Protein AF-A0A0D6LSB5-F1 (afdb_monomer_lite)

Sequence (436 aa):
MTFASVLVVLACLLCDAAAKIDHTHDRHVDKSEKHKVVTPKSHEHVDHRKLYTELFKEKRRDQIGAIESIVNIEESKRRRYVEEVVKNVKEILEENRETLERIGHRATDSFPHNSETLTNALSKVLENIAFFADLSVRLPFLENVMHRNRKLRTVVVWAYDYAKKTGLCDRATYKVLDLMAQQHEIIPRPENFVNPYDKERTKKHLEEQERKEQQKRAEEKEKKIYKRKRRLPLKMSEISLKELKDLADDNEIDLSARGLTLVPKALPQVPRLTHIDLGSNKITVLPPSLCSMTRLVSPLAIIISKERLQIYQSRELPLSFSNLGALKWLDLKKNPLVPDLLKATGNCGSEKECRQAAVNVVAYMKEMSRAHNNQMLKQQKINEKIQEVKGESKEPTHKNKKKHHNKKEEHPAAVKHNDPISTALQMLGVQALQVC

Foldseek 3Di:
DDLVVLLVLLVVLLFFLLVVVVVVVCVVDDDDDDDDDDDDDPPPPDPVLVVSLVSLVVSLVSLLVSVVVLLPDDPVSSVVSVLVSLVVLLVLLVVLVCQCVVVPPALQDDQPVVDPSVNRSLRSLLSSLLSVLSCCLQPVCVLVVCVVDVSSVVSSLVSLVSNVSNPRHDPVSVVSSVLSCLSNVSDPNDPLDDRPNPPVVVVVSVVVVVVVVVVVVVVVVVVVVVVVVVLDLDDADADDLVNQQVQADPLEHEPELNQYQDDHPCNLVRPNRQYYHHYNHCHDADDLSVLVPLNHQEYDPDDNDPDDDDDDDDLDHPLSVLSNPNYQFYHPPPRPHDPVLCVQQPDPPDSVSRRSSRVSNSVVSPVVNVVVVVVVVVVVVVVVVVVVVVVVPDDDDDDDDDDDDDDDDDDDDDDDDDDDDDDDDDDDDDDDDDDD

Radius of gyration: 48.93 Å; chains: 1; bounding box: 144×70×116 Å

InterPro domains:
  IPR026321 Coiled-coil domain-containing protein 134 [PF15002] (41-232)
  IPR026321 Coiled-coil domain-containing protein 134 [PTHR14735] (3-230)
  IPR032675 Leucine-rich repeat domain superfamily [G3DSA:3.80.10.10] (181-352)

Secondary structure (DSSP, 8-state):
--HHHHHHHHHHHHS-SGGGTHHHHGGGS------------------HHHHHHHHHHHHHHHHHHHHHHHHTS-HHHHHHHHHHHHHHHHHHHHHHHHHHHHHT--TTSPP-TT-HHHHHHHHHHHHHHHHHHHHHHH-TTHHHHHHH-HHHHHHHHHHHHHHHHHT-S-HHHHHHHHHHHHHTTSSPPPTT---TT-HHHHHHHHHHHHHHHHHHHHHHHHHHHHHHHTS--PPSS---HHHHHHT-BTTEEE-TTS--SS--TTGGGSTT--EEE-TTS------GGGGG-TT-SEE-B----SS---S-S--S--GGGGG-TT----B-TT----HHHHHHH----SHHHHHHHHHHHHHHHHHHHHHHHHHHHHHHHHHHHHHHHHHTT-------------------------------------------

Organism: NCBI:txid53326

pLDDT: mean 73.49, std 21.25, range [25.39, 98.44]

Structure (mmCIF, N/CA/C/O backbone):
data_AF-A0A0D6LSB5-F1
#
_entry.id   AF-A0A0D6LSB5-F1
#
loop_
_atom_site.group_PDB
_atom_site.id
_atom_site.type_symbol
_atom_site.label_atom_id
_atom_site.label_alt_id
_atom_site.label_comp_id
_atom_site.label_asym_id
_atom_site.label_entity_id
_atom_site.label_seq_id
_atom_site.pdbx_PDB_ins_code
_atom_site.Cartn_x
_atom_site.Cartn_y
_atom_site.Cartn_z
_atom_site.occupancy
_atom_site.B_iso_or_equiv
_atom_site.auth_seq_id
_atom_site.auth_comp_id
_atom_site.auth_asym_id
_atom_site.auth_atom_id
_atom_site.pdbx_PDB_model_num
ATOM 1 N N . MET A 1 1 ? 26.762 20.250 -9.022 1.00 51.97 1 MET A N 1
ATOM 2 C CA . MET A 1 1 ? 26.828 19.676 -10.386 1.00 51.97 1 MET A CA 1
ATOM 3 C C . MET A 1 1 ? 26.206 20.667 -11.358 1.00 51.97 1 MET A C 1
ATOM 5 O O . MET A 1 1 ? 25.223 21.298 -10.988 1.00 51.97 1 MET A O 1
ATOM 9 N N . THR A 1 2 ? 26.773 20.846 -12.551 1.00 63.12 2 THR A N 1
ATOM 10 C CA . THR A 1 2 ? 26.191 21.699 -13.604 1.00 63.12 2 THR A CA 1
ATOM 11 C C . THR A 1 2 ? 25.144 20.914 -14.401 1.00 63.12 2 THR A C 1
ATOM 13 O O . THR A 1 2 ? 25.143 19.685 -14.379 1.00 63.12 2 THR A O 1
ATOM 16 N N . PHE A 1 3 ? 24.251 21.602 -15.120 1.00 59.81 3 PHE A N 1
ATOM 17 C CA . PHE A 1 3 ? 23.186 20.964 -15.915 1.00 59.81 3 PHE A CA 1
ATOM 18 C C . PHE A 1 3 ? 23.728 19.880 -16.869 1.00 59.81 3 PHE A C 1
ATOM 20 O O . PHE A 1 3 ? 23.196 18.773 -16.916 1.00 59.81 3 PHE A O 1
ATOM 27 N N . ALA A 1 4 ? 24.850 20.165 -17.541 1.00 61.00 4 ALA A N 1
ATOM 28 C CA . ALA A 1 4 ? 25.529 19.214 -18.417 1.00 61.00 4 ALA A CA 1
ATOM 29 C C . ALA A 1 4 ? 26.068 17.982 -17.668 1.00 61.00 4 ALA A C 1
ATOM 31 O O . ALA A 1 4 ? 25.885 16.865 -18.142 1.00 61.00 4 ALA A O 1
ATOM 32 N N . SER A 1 5 ? 26.683 18.143 -16.486 1.00 63.38 5 SER A N 1
ATOM 33 C CA . SER A 1 5 ? 27.281 17.002 -15.778 1.00 63.38 5 SER A CA 1
ATOM 34 C C . SER A 1 5 ? 26.239 15.988 -15.298 1.00 63.38 5 SER A C 1
ATOM 36 O O . SER A 1 5 ? 26.509 14.793 -15.336 1.00 63.38 5 SER A O 1
ATOM 38 N N . VAL A 1 6 ? 25.043 16.431 -14.880 1.00 64.56 6 VAL A N 1
ATOM 39 C CA . VAL A 1 6 ? 23.982 15.484 -14.477 1.00 64.56 6 VAL A CA 1
ATOM 40 C C . VAL A 1 6 ? 23.392 14.776 -15.706 1.00 64.56 6 VAL A C 1
ATOM 42 O O . VAL A 1 6 ? 23.210 13.562 -15.667 1.00 64.56 6 VAL A O 1
ATOM 45 N N . LEU A 1 7 ? 23.189 15.496 -16.824 1.00 64.25 7 LEU A N 1
ATOM 46 C CA . LEU A 1 7 ? 22.712 14.896 -18.079 1.00 64.25 7 LEU A CA 1
ATOM 47 C C . LEU A 1 7 ? 23.671 13.826 -18.615 1.00 64.25 7 LEU A C 1
ATOM 49 O O . LEU A 1 7 ? 23.208 12.773 -19.040 1.00 64.25 7 LEU A O 1
ATOM 53 N N . VAL A 1 8 ? 24.987 14.060 -18.559 1.00 66.69 8 VAL A N 1
ATOM 54 C CA . VAL A 1 8 ? 25.998 13.063 -18.959 1.00 66.69 8 VAL A CA 1
ATOM 55 C C . VAL A 1 8 ? 25.926 11.822 -18.067 1.00 66.69 8 VAL A C 1
ATOM 57 O O . VAL A 1 8 ? 25.865 10.710 -18.587 1.00 66.69 8 VAL A O 1
ATOM 60 N N . VAL A 1 9 ? 25.854 11.992 -16.740 1.00 66.75 9 VAL A N 1
ATOM 61 C CA . VAL A 1 9 ? 25.725 10.862 -15.800 1.00 66.75 9 VAL A CA 1
ATOM 62 C C . VAL A 1 9 ? 24.467 10.041 -16.084 1.00 66.75 9 VAL A C 1
ATOM 64 O O . VAL A 1 9 ? 24.545 8.815 -16.125 1.00 66.75 9 VAL A O 1
ATOM 67 N N . LEU A 1 10 ? 23.320 10.684 -16.334 1.00 67.12 10 LEU A N 1
ATOM 68 C CA . LEU A 1 10 ? 22.118 9.940 -16.705 1.00 67.12 10 LEU A CA 1
ATOM 69 C C . LEU A 1 10 ? 22.205 9.298 -18.087 1.00 67.12 10 LEU A C 1
ATOM 71 O O . LEU A 1 10 ? 21.765 8.163 -18.212 1.00 67.12 10 LEU A O 1
ATOM 75 N N . ALA A 1 11 ? 22.783 9.950 -19.098 1.00 68.50 11 ALA A N 1
ATOM 76 C CA . ALA A 1 11 ? 22.959 9.342 -20.417 1.00 68.50 11 ALA A CA 1
ATOM 77 C C . ALA A 1 11 ? 23.757 8.026 -20.323 1.00 68.50 11 ALA A C 1
ATOM 79 O O . ALA A 1 11 ? 23.322 7.006 -20.854 1.00 68.50 11 ALA A O 1
ATOM 80 N N . CYS A 1 12 ? 24.840 7.999 -19.536 1.00 71.12 12 CYS A N 1
ATOM 81 C CA . CYS A 1 12 ? 25.598 6.775 -19.241 1.00 71.12 12 CYS A CA 1
ATOM 82 C C . CYS A 1 12 ? 24.780 5.696 -18.492 1.00 71.12 12 CYS A C 1
ATOM 84 O O . CYS A 1 12 ? 25.085 4.503 -18.574 1.00 71.12 12 CYS A O 1
ATOM 86 N N . LEU A 1 13 ? 23.729 6.083 -17.764 1.00 75.31 13 LEU A N 1
ATOM 87 C CA . LEU A 1 13 ? 22.819 5.166 -17.067 1.00 75.31 13 LEU A CA 1
ATOM 88 C C . LEU A 1 13 ? 21.691 4.613 -17.955 1.00 75.31 13 LEU A C 1
ATOM 90 O O . LEU A 1 13 ? 21.034 3.660 -17.530 1.00 75.31 13 LEU A O 1
ATOM 94 N N . LEU A 1 14 ? 21.510 5.150 -19.170 1.00 75.75 14 LEU A N 1
ATOM 95 C CA . LEU A 1 14 ? 20.603 4.612 -20.196 1.00 75.75 14 LEU A CA 1
ATOM 96 C C . LEU A 1 14 ? 21.291 3.608 -21.148 1.00 75.75 14 LEU A C 1
ATOM 98 O O . LEU A 1 14 ? 20.595 2.823 -21.794 1.00 75.75 14 LEU A O 1
ATOM 102 N N . CYS A 1 15 ? 22.631 3.616 -21.226 1.00 73.19 15 CYS A N 1
ATOM 103 C CA . CYS A 1 15 ? 23.427 2.599 -21.932 1.00 73.19 15 CYS A CA 1
ATOM 104 C C . CYS A 1 15 ? 23.250 1.211 -21.299 1.00 73.19 15 CYS A C 1
ATOM 106 O O . CYS A 1 15 ? 23.075 1.131 -20.088 1.00 73.19 15 CYS A O 1
ATOM 108 N N . ASP A 1 16 ? 23.365 0.138 -22.074 1.00 70.62 16 ASP A N 1
ATOM 109 C CA . ASP A 1 16 ? 23.180 -1.241 -21.609 1.00 70.62 16 ASP A CA 1
ATOM 110 C C . ASP A 1 16 ? 24.259 -1.755 -20.637 1.00 70.62 16 ASP A C 1
ATOM 112 O O . ASP A 1 16 ? 25.421 -1.343 -20.653 1.00 70.62 16 ASP A O 1
ATOM 116 N N . ALA A 1 17 ? 23.856 -2.691 -19.776 1.00 65.06 17 ALA A N 1
ATOM 117 C CA . ALA A 1 17 ? 24.743 -3.460 -18.907 1.00 65.06 17 ALA A CA 1
ATOM 118 C C . ALA A 1 17 ? 25.343 -4.699 -19.603 1.00 65.06 17 ALA A C 1
ATOM 120 O O . ALA A 1 17 ? 26.365 -5.216 -19.145 1.00 65.06 17 ALA A O 1
ATOM 121 N N . ALA A 1 18 ? 24.728 -5.173 -20.694 1.00 58.91 18 ALA A N 1
ATOM 122 C CA . ALA A 1 18 ? 25.160 -6.354 -21.441 1.00 58.91 18 ALA A CA 1
ATOM 123 C C . ALA A 1 18 ? 26.568 -6.229 -22.050 1.00 58.91 18 ALA A C 1
ATOM 125 O O . ALA A 1 18 ? 27.301 -7.214 -22.026 1.00 58.91 18 ALA A O 1
ATOM 126 N N . ALA A 1 19 ? 27.005 -5.031 -22.459 1.00 60.19 19 ALA A N 1
ATOM 127 C CA . ALA A 1 19 ? 28.372 -4.783 -22.938 1.00 60.19 19 ALA A CA 1
ATOM 128 C C . ALA A 1 19 ? 29.499 -5.209 -21.960 1.00 60.19 19 ALA A C 1
ATOM 130 O O . ALA A 1 19 ? 30.647 -5.381 -22.364 1.00 60.19 19 ALA A O 1
ATOM 131 N N . LYS A 1 20 ? 29.209 -5.412 -20.661 1.00 58.19 20 LYS A N 1
ATOM 132 C CA . LYS A 1 20 ? 30.179 -5.966 -19.692 1.00 58.19 20 LYS A CA 1
ATOM 133 C C . LYS A 1 20 ? 30.386 -7.487 -19.817 1.00 58.19 20 LYS A C 1
ATOM 135 O O . LYS A 1 20 ? 31.335 -7.996 -19.221 1.00 58.19 20 LYS A O 1
ATOM 140 N N . ILE A 1 21 ? 29.520 -8.214 -20.529 1.00 57.59 21 ILE A N 1
ATOM 141 C CA . ILE A 1 21 ? 29.560 -9.683 -20.620 1.00 57.59 21 ILE A CA 1
ATOM 142 C C . ILE A 1 21 ? 30.768 -10.143 -21.451 1.00 57.59 21 ILE A C 1
ATOM 144 O O . ILE A 1 21 ? 31.545 -10.967 -20.963 1.00 57.59 21 ILE A O 1
ATOM 148 N N . ASP A 1 22 ? 31.008 -9.559 -22.628 1.00 49.78 22 ASP A N 1
ATOM 149 C CA . ASP A 1 22 ? 32.118 -9.962 -23.513 1.00 49.78 22 ASP A CA 1
ATOM 150 C C . ASP A 1 22 ? 33.501 -9.760 -22.875 1.00 49.78 22 ASP A C 1
ATOM 152 O O . ASP A 1 22 ? 34.369 -10.630 -22.955 1.00 49.78 22 ASP A O 1
ATOM 156 N N . HIS A 1 23 ? 33.688 -8.688 -22.098 1.00 47.78 23 HIS A N 1
ATOM 157 C CA . HIS A 1 23 ? 34.929 -8.456 -21.348 1.00 47.78 23 HIS A CA 1
ATOM 158 C C . HIS A 1 23 ? 35.239 -9.513 -20.270 1.00 47.78 23 HIS A C 1
ATOM 160 O O . HIS A 1 23 ? 36.347 -9.514 -19.724 1.00 47.78 23 HIS A O 1
ATOM 166 N N . THR A 1 24 ? 34.300 -10.407 -19.939 1.00 45.41 24 THR A N 1
ATOM 167 C CA . THR A 1 24 ? 34.580 -11.585 -19.097 1.00 45.41 24 THR A CA 1
ATOM 168 C C . THR A 1 24 ? 34.982 -12.820 -19.905 1.00 45.41 24 THR A C 1
ATOM 170 O O . THR A 1 24 ? 35.686 -13.673 -19.369 1.00 45.41 24 THR A O 1
ATOM 173 N N . HIS A 1 25 ? 34.631 -12.881 -21.193 1.00 44.97 25 HIS A N 1
ATOM 174 C CA . HIS A 1 25 ? 35.046 -13.946 -22.105 1.00 44.97 25 HIS A CA 1
ATOM 175 C C . HIS A 1 25 ? 36.532 -13.806 -22.494 1.00 44.97 25 HIS A C 1
ATOM 177 O O . HIS A 1 25 ? 37.277 -14.787 -22.452 1.00 44.97 25 HIS A O 1
ATOM 183 N N . ASP A 1 26 ? 37.002 -12.585 -22.776 1.00 36.97 26 ASP A N 1
ATOM 184 C CA . ASP A 1 26 ? 38.400 -12.332 -23.176 1.00 36.97 26 ASP A CA 1
ATOM 185 C C . ASP A 1 26 ? 39.426 -12.513 -22.045 1.00 36.97 26 ASP A C 1
ATOM 187 O O . ASP A 1 26 ? 40.576 -12.878 -22.289 1.00 36.97 26 ASP A O 1
ATOM 191 N N . ARG A 1 27 ? 39.036 -12.331 -20.774 1.00 37.22 27 ARG A N 1
ATOM 192 C CA . ARG A 1 27 ? 39.967 -12.474 -19.632 1.00 37.22 27 ARG A CA 1
ATOM 193 C C . ARG A 1 27 ? 40.467 -13.900 -19.394 1.00 37.22 27 ARG A C 1
ATOM 195 O O . ARG A 1 27 ? 41.367 -14.086 -18.578 1.00 37.22 27 ARG A O 1
ATOM 202 N N . HIS A 1 28 ? 39.912 -14.893 -20.085 1.00 42.97 28 HIS A N 1
ATOM 203 C CA . HIS A 1 28 ? 40.382 -16.275 -20.027 1.00 42.97 28 HIS A CA 1
ATOM 204 C C . HIS A 1 28 ? 41.375 -16.650 -21.140 1.00 42.97 28 HIS A C 1
ATOM 206 O O . HIS A 1 28 ? 41.854 -17.786 -21.140 1.00 42.97 28 HIS A O 1
ATOM 212 N N . VAL A 1 29 ? 41.731 -15.726 -22.047 1.00 41.16 29 VAL A N 1
ATOM 213 C CA . VAL A 1 29 ? 42.663 -15.996 -23.157 1.00 41.16 29 VAL A CA 1
ATOM 214 C C . VAL A 1 29 ? 43.703 -14.878 -23.345 1.00 41.16 29 VAL A C 1
ATOM 216 O O . VAL A 1 29 ? 43.787 -14.273 -24.406 1.00 41.16 29 VAL A O 1
ATOM 219 N N . ASP A 1 30 ? 44.590 -14.678 -22.362 1.00 31.84 30 ASP A N 1
ATOM 220 C CA . ASP A 1 30 ? 45.999 -14.408 -22.700 1.00 31.84 30 ASP A CA 1
ATOM 221 C C . ASP A 1 30 ? 46.987 -14.940 -21.641 1.00 31.84 30 ASP A C 1
ATOM 223 O O . ASP A 1 30 ? 46.617 -15.273 -20.513 1.00 31.84 30 ASP A O 1
ATOM 227 N N . LYS A 1 31 ? 48.243 -15.129 -22.052 1.00 41.25 31 LYS A N 1
ATOM 228 C CA . LYS A 1 31 ? 49.211 -16.062 -21.462 1.00 41.25 31 LYS A CA 1
ATOM 229 C C . LYS A 1 31 ? 50.238 -15.396 -20.546 1.00 41.25 31 LYS A C 1
ATOM 231 O O . LYS A 1 31 ? 50.946 -14.486 -20.968 1.00 41.25 31 LYS A O 1
ATOM 236 N N . SER A 1 32 ? 50.534 -16.048 -19.420 1.00 32.31 32 SER A N 1
ATOM 237 C CA . SER A 1 32 ? 51.918 -16.150 -18.937 1.00 32.31 32 SER A CA 1
ATOM 238 C C . SER A 1 32 ? 52.191 -17.418 -18.102 1.00 32.31 32 SER A C 1
ATOM 240 O O . SER A 1 32 ? 51.472 -17.765 -17.176 1.00 32.31 32 SER A O 1
ATOM 242 N N . GLU A 1 33 ? 53.281 -18.092 -18.484 1.00 34.97 33 GLU A N 1
ATOM 243 C CA . GLU A 1 33 ? 54.107 -19.058 -17.731 1.00 34.97 33 GLU A CA 1
ATOM 244 C C . GLU A 1 33 ? 53.599 -20.475 -17.329 1.00 34.97 33 GLU A C 1
ATOM 246 O O . GLU A 1 33 ? 52.978 -20.708 -16.300 1.00 34.97 33 GLU A O 1
ATOM 251 N N . LYS A 1 34 ? 54.136 -21.451 -18.086 1.00 36.69 34 LYS A N 1
ATOM 252 C CA . LYS A 1 34 ? 54.813 -22.696 -17.635 1.00 36.69 34 LYS A CA 1
ATOM 253 C C . LYS A 1 34 ? 54.006 -23.824 -16.952 1.00 36.69 34 LYS A C 1
ATOM 255 O O . LYS A 1 34 ? 53.760 -23.848 -15.755 1.00 36.69 34 LYS A O 1
ATOM 260 N N . HIS A 1 35 ? 53.800 -24.873 -17.757 1.00 40.34 35 HIS A N 1
ATOM 261 C CA . HIS A 1 35 ? 53.711 -26.302 -17.411 1.00 40.34 35 HIS A CA 1
ATOM 262 C C . HIS A 1 35 ? 53.117 -26.720 -16.049 1.00 40.34 35 HIS A C 1
ATOM 264 O O . HIS A 1 35 ? 53.829 -26.957 -15.073 1.00 40.34 35 HIS A O 1
ATOM 270 N N . LYS A 1 36 ? 51.847 -27.130 -16.096 1.00 30.80 36 LYS A N 1
ATOM 271 C CA . LYS A 1 36 ? 51.431 -28.423 -15.532 1.00 30.80 36 LYS A CA 1
ATOM 272 C C . LYS A 1 36 ? 50.369 -29.045 -16.431 1.00 30.80 36 LYS A C 1
ATOM 274 O O . LYS A 1 36 ? 49.382 -28.392 -16.753 1.00 30.80 36 LYS A O 1
ATOM 279 N N . VAL A 1 37 ? 50.572 -30.300 -16.836 1.00 39.16 37 VAL A N 1
ATOM 280 C CA . VAL A 1 37 ? 49.535 -31.083 -17.519 1.00 39.16 37 VAL A CA 1
ATOM 281 C C . VAL A 1 37 ? 48.461 -31.403 -16.485 1.00 39.16 37 VAL A C 1
ATOM 283 O O . VAL A 1 37 ? 48.618 -32.305 -15.666 1.00 39.16 37 VAL A O 1
ATOM 286 N N . VAL A 1 38 ? 47.390 -30.615 -16.497 1.00 35.16 38 VAL A N 1
ATOM 287 C CA . VAL A 1 38 ? 46.146 -30.910 -15.789 1.00 35.16 38 VAL A CA 1
ATOM 288 C C . VAL A 1 38 ? 45.133 -31.298 -16.853 1.00 35.16 38 VAL A C 1
ATOM 290 O O . VAL A 1 38 ? 44.976 -30.599 -17.853 1.00 35.16 38 VAL A O 1
ATOM 293 N N . THR A 1 39 ? 44.487 -32.443 -16.651 1.00 34.09 39 THR A N 1
ATOM 294 C CA . THR A 1 39 ? 43.411 -32.951 -17.505 1.00 34.09 39 THR A CA 1
ATOM 295 C C . THR A 1 39 ? 42.329 -31.886 -17.719 1.00 34.09 39 THR A C 1
ATOM 297 O O . THR A 1 39 ? 42.076 -31.089 -16.810 1.00 34.09 39 THR A O 1
ATOM 300 N N . PRO A 1 40 ? 41.681 -31.841 -18.899 1.00 39.56 40 PRO A N 1
ATOM 301 C CA . PRO A 1 40 ? 40.702 -30.805 -19.193 1.00 39.56 40 PRO A CA 1
ATOM 302 C C . PRO A 1 40 ? 39.546 -30.896 -18.196 1.00 39.56 40 PRO A C 1
ATOM 304 O O . PRO A 1 40 ? 38.773 -31.855 -18.203 1.00 39.56 40 PRO A O 1
ATOM 307 N N . LYS A 1 41 ? 39.423 -29.882 -17.333 1.00 37.88 41 LYS A N 1
ATOM 308 C CA . LYS A 1 41 ? 38.191 -29.667 -16.578 1.00 37.88 41 LYS A CA 1
ATOM 309 C C . LYS A 1 41 ? 37.085 -29.427 -17.598 1.00 37.88 41 LYS A C 1
ATOM 311 O O . LYS A 1 41 ? 37.232 -28.574 -18.471 1.00 37.88 41 LYS A O 1
ATOM 316 N N . SER A 1 42 ? 36.004 -30.191 -17.483 1.00 36.97 42 SER A N 1
ATOM 317 C CA . SER A 1 42 ? 34.775 -29.993 -18.250 1.00 36.97 42 SER A CA 1
ATOM 318 C C . SER A 1 42 ? 34.395 -28.514 -18.257 1.00 36.97 42 SER A C 1
ATOM 320 O O . SER A 1 42 ? 34.323 -27.922 -17.178 1.00 36.97 42 SER A O 1
ATOM 322 N N . HIS A 1 43 ? 34.149 -27.943 -19.441 1.00 41.84 43 HIS A N 1
ATOM 323 C CA . HIS A 1 43 ? 33.684 -26.563 -19.577 1.00 41.84 43 HIS A CA 1
ATOM 324 C C . HIS A 1 43 ? 32.478 -26.333 -18.660 1.00 41.84 43 HIS A C 1
ATOM 326 O O . HIS A 1 43 ? 31.421 -26.939 -18.842 1.00 41.84 43 HIS A O 1
ATOM 332 N N . GLU A 1 44 ? 32.657 -25.478 -17.657 1.00 49.03 44 GLU A N 1
ATOM 333 C CA . GLU A 1 44 ? 31.587 -25.071 -16.757 1.00 49.03 44 GLU A CA 1
ATOM 334 C C . GLU A 1 44 ? 30.616 -24.212 -17.572 1.00 49.03 44 GLU A C 1
ATOM 336 O O . GLU A 1 44 ? 30.966 -23.123 -18.026 1.00 49.03 44 GLU A O 1
ATOM 341 N N . HIS A 1 45 ? 29.429 -24.752 -17.858 1.00 67.75 45 HIS A N 1
ATOM 342 C CA . HIS A 1 45 ? 28.462 -24.121 -18.754 1.00 67.75 45 HIS A CA 1
ATOM 343 C C . HIS A 1 45 ? 27.977 -22.794 -18.153 1.00 67.75 45 HIS A C 1
ATOM 345 O O . HIS A 1 45 ? 27.135 -22.778 -17.251 1.00 67.75 45 HIS A O 1
ATOM 351 N N . VAL A 1 46 ? 28.495 -21.678 -18.670 1.00 77.31 46 VAL A N 1
ATOM 352 C CA . VAL A 1 46 ? 28.173 -20.332 -18.186 1.00 77.31 46 VAL A CA 1
ATOM 353 C C . VAL A 1 46 ? 26.682 -20.057 -18.373 1.00 77.31 46 VAL A C 1
ATOM 355 O O . VAL A 1 46 ? 26.158 -20.019 -19.484 1.00 77.31 46 VAL A O 1
ATOM 358 N N . ASP A 1 47 ? 25.973 -19.844 -17.267 1.00 86.81 47 ASP A N 1
ATOM 359 C CA . ASP A 1 47 ? 24.584 -19.394 -17.295 1.00 86.81 47 ASP A CA 1
ATOM 360 C C . ASP A 1 47 ? 24.542 -17.891 -17.621 1.00 86.81 47 ASP A C 1
ATOM 362 O O . ASP A 1 47 ? 24.502 -17.030 -16.736 1.00 86.81 47 ASP A O 1
ATOM 366 N N . HIS A 1 48 ? 24.565 -17.575 -18.921 1.00 88.06 48 HIS A N 1
ATOM 367 C CA . HIS A 1 48 ? 24.484 -16.205 -19.439 1.00 88.06 48 HIS A CA 1
ATOM 368 C C . HIS A 1 48 ? 23.244 -15.453 -18.929 1.00 88.06 48 HIS A C 1
ATOM 370 O O . HIS A 1 48 ? 23.310 -14.246 -18.694 1.00 88.06 48 HIS A O 1
ATOM 376 N N . ARG A 1 49 ? 22.125 -16.155 -18.693 1.00 89.12 49 ARG A N 1
ATOM 377 C CA . ARG A 1 49 ? 20.894 -15.563 -18.154 1.00 89.12 49 ARG A CA 1
ATOM 378 C C . ARG A 1 49 ? 21.104 -15.097 -16.713 1.00 89.12 49 ARG A C 1
ATOM 380 O O . ARG A 1 49 ? 20.705 -13.986 -16.356 1.00 89.12 49 ARG A O 1
ATOM 387 N N . LYS A 1 50 ? 21.739 -15.923 -15.882 1.00 88.94 50 LYS A N 1
ATOM 388 C CA . LYS A 1 50 ? 22.092 -15.574 -14.499 1.00 88.94 50 LYS A CA 1
ATOM 389 C C . LYS A 1 50 ? 23.131 -14.454 -14.447 1.00 88.94 50 LYS A C 1
ATOM 391 O O . LYS A 1 50 ? 22.944 -13.517 -13.675 1.00 88.94 50 LYS A O 1
ATOM 396 N N . LEU A 1 51 ? 24.161 -14.501 -15.297 1.00 89.25 51 LEU A N 1
ATOM 397 C CA . LEU A 1 51 ? 25.170 -13.440 -15.407 1.00 89.25 51 LEU A CA 1
ATOM 398 C C . LEU A 1 51 ? 24.529 -12.089 -15.758 1.00 89.25 51 LEU A C 1
ATOM 400 O O . LEU A 1 51 ? 24.746 -11.105 -15.049 1.00 89.25 51 LEU A O 1
ATOM 404 N N . TYR A 1 52 ? 23.667 -12.062 -16.780 1.00 92.25 52 TYR A N 1
ATOM 405 C CA . TYR A 1 52 ? 22.883 -10.878 -17.128 1.00 92.25 52 TYR A CA 1
ATOM 406 C C . TYR A 1 52 ? 22.045 -10.371 -15.945 1.00 92.25 52 TYR A C 1
ATOM 408 O O . TYR A 1 52 ? 22.042 -9.179 -15.649 1.00 92.25 52 TYR A O 1
ATOM 416 N N . THR A 1 53 ? 21.375 -11.274 -15.223 1.00 90.94 53 THR A N 1
ATOM 417 C CA . THR A 1 53 ? 20.510 -10.913 -14.087 1.00 90.94 53 THR A CA 1
ATOM 418 C C . THR A 1 53 ? 21.291 -10.242 -12.945 1.00 90.94 53 THR A C 1
ATOM 420 O O . THR A 1 53 ? 20.762 -9.340 -12.293 1.00 90.94 53 THR A O 1
ATOM 423 N N . GLU A 1 54 ? 22.547 -10.625 -12.693 1.00 90.00 54 GLU A N 1
ATOM 424 C CA . GLU A 1 54 ? 23.388 -9.952 -11.688 1.00 90.00 54 GLU A CA 1
ATOM 425 C C . GLU A 1 54 ? 23.932 -8.597 -12.177 1.00 90.00 54 GLU A C 1
ATOM 427 O O . GLU A 1 54 ? 23.888 -7.622 -11.421 1.00 90.00 54 GLU A O 1
ATOM 432 N N . LEU A 1 55 ? 24.359 -8.492 -13.443 1.00 90.06 55 LEU A N 1
ATOM 433 C CA . LEU A 1 55 ? 24.773 -7.216 -14.052 1.00 90.06 55 LEU A CA 1
ATOM 434 C C . LEU A 1 55 ? 23.618 -6.205 -14.102 1.00 90.06 55 LEU A C 1
ATOM 436 O O . LEU A 1 55 ? 23.805 -5.027 -13.792 1.00 90.06 55 LEU A O 1
ATOM 440 N N . PHE A 1 56 ? 22.405 -6.675 -14.401 1.00 93.19 56 PHE A N 1
ATOM 441 C CA . PHE A 1 56 ? 21.182 -5.888 -14.302 1.00 93.19 56 PHE A CA 1
ATOM 442 C C . PHE A 1 56 ? 21.010 -5.342 -12.879 1.00 93.19 56 PHE A C 1
ATOM 444 O O . PHE A 1 56 ? 20.911 -4.133 -12.699 1.00 93.19 56 PHE A O 1
ATOM 451 N N . LYS A 1 57 ? 21.065 -6.185 -11.836 1.00 91.75 57 LYS A N 1
ATOM 452 C CA . LYS A 1 57 ? 20.964 -5.713 -10.439 1.00 91.75 57 LYS A CA 1
ATOM 453 C C . LYS A 1 57 ? 22.034 -4.685 -10.066 1.00 91.75 57 LYS A C 1
ATOM 455 O O . LYS A 1 57 ? 21.748 -3.821 -9.241 1.00 91.75 57 LYS A O 1
ATOM 460 N N . GLU A 1 58 ? 23.246 -4.778 -10.612 1.00 89.62 58 GLU A N 1
ATOM 461 C CA . GLU A 1 58 ? 24.287 -3.757 -10.432 1.00 89.62 58 GLU A CA 1
ATOM 462 C C . GLU A 1 58 ? 23.863 -2.421 -11.036 1.00 89.62 58 GLU A C 1
ATOM 464 O O . GLU A 1 58 ? 23.707 -1.448 -10.298 1.00 89.62 58 GLU A O 1
ATOM 469 N N . LYS A 1 59 ? 23.532 -2.409 -12.329 1.00 89.69 59 LYS A N 1
ATOM 470 C CA . LYS A 1 59 ? 23.039 -1.221 -13.037 1.00 89.69 59 LYS A CA 1
ATOM 471 C C . LYS A 1 59 ? 21.842 -0.567 -12.339 1.00 89.69 59 LYS A C 1
ATOM 473 O O . LYS A 1 59 ? 21.749 0.658 -12.263 1.00 89.69 59 LYS A O 1
ATOM 478 N N . ARG A 1 60 ? 20.931 -1.377 -11.791 1.00 93.31 60 ARG A N 1
ATOM 479 C CA . ARG A 1 60 ? 19.752 -0.912 -11.045 1.00 93.31 60 ARG A CA 1
ATOM 480 C C . ARG A 1 60 ? 20.121 -0.187 -9.745 1.00 93.31 60 ARG A C 1
ATOM 482 O O . ARG A 1 60 ? 19.423 0.759 -9.388 1.00 93.31 60 ARG A O 1
ATOM 489 N N . ARG A 1 61 ? 21.214 -0.558 -9.058 1.00 90.19 61 ARG A N 1
ATOM 490 C CA . ARG A 1 61 ? 21.717 0.194 -7.887 1.00 90.19 61 ARG A CA 1
ATOM 491 C C . ARG A 1 61 ? 22.209 1.581 -8.297 1.00 90.19 61 ARG A C 1
ATOM 493 O O . ARG A 1 61 ? 21.793 2.565 -7.688 1.00 90.19 61 ARG A O 1
ATOM 500 N N . ASP A 1 62 ? 23.009 1.657 -9.359 1.00 88.50 62 ASP A N 1
ATOM 501 C CA . ASP A 1 62 ? 23.561 2.919 -9.871 1.00 88.50 62 ASP A CA 1
ATOM 502 C C . ASP A 1 62 ? 22.442 3.873 -10.324 1.00 88.50 62 ASP A C 1
ATOM 504 O O . ASP A 1 62 ? 22.419 5.053 -9.966 1.00 88.50 62 ASP A O 1
ATOM 508 N N . GLN A 1 63 ? 21.455 3.335 -11.047 1.00 90.75 63 GLN A N 1
ATOM 509 C CA . GLN A 1 63 ? 20.251 4.051 -11.469 1.00 90.75 63 GLN A CA 1
ATOM 510 C C . GLN A 1 63 ? 19.448 4.612 -10.285 1.00 90.75 63 GLN A C 1
ATOM 512 O O . GLN A 1 63 ? 19.054 5.778 -10.315 1.00 90.75 63 GLN A O 1
ATOM 517 N N . ILE A 1 64 ? 19.212 3.818 -9.23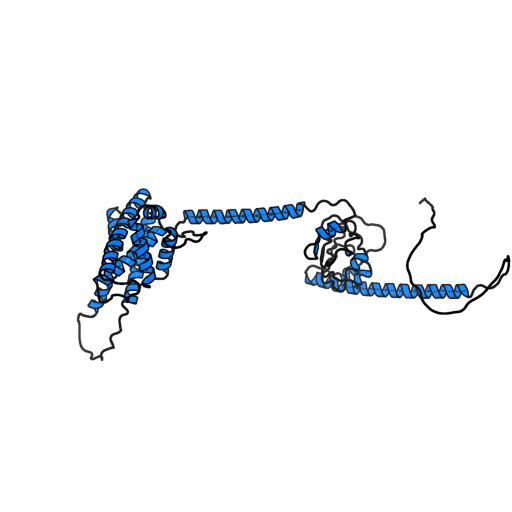3 1.00 89.06 64 ILE A N 1
ATOM 518 C CA . ILE A 1 64 ? 18.469 4.271 -8.046 1.00 89.06 64 ILE A CA 1
ATOM 519 C C . ILE A 1 64 ? 19.232 5.389 -7.319 1.00 89.06 64 ILE A C 1
ATOM 521 O O . ILE A 1 64 ? 18.632 6.423 -7.017 1.00 89.06 64 ILE A O 1
ATOM 525 N N . GLY A 1 65 ? 20.546 5.235 -7.113 1.00 85.50 65 GLY A N 1
ATOM 526 C CA . GLY A 1 65 ? 21.382 6.267 -6.485 1.00 85.50 65 GLY A CA 1
ATOM 527 C C . GLY A 1 65 ? 21.402 7.583 -7.275 1.00 85.50 65 GLY A C 1
ATOM 528 O O . GLY A 1 65 ? 21.319 8.669 -6.698 1.00 85.50 65 GLY A O 1
ATOM 529 N N . ALA A 1 66 ? 21.409 7.509 -8.610 1.00 85.00 66 ALA A N 1
ATOM 530 C CA . ALA A 1 66 ? 21.274 8.693 -9.453 1.00 85.00 66 ALA A CA 1
ATOM 531 C C . ALA A 1 66 ? 19.906 9.378 -9.289 1.00 85.00 66 ALA A C 1
ATOM 533 O O . ALA A 1 66 ? 19.852 10.608 -9.217 1.00 85.00 66 ALA A O 1
ATOM 534 N N . ILE A 1 67 ? 18.806 8.626 -9.164 1.00 86.12 67 ILE A N 1
ATOM 535 C CA . ILE A 1 67 ? 17.468 9.206 -8.952 1.00 86.12 67 ILE A CA 1
ATOM 536 C C . ILE A 1 67 ? 17.367 9.933 -7.608 1.00 86.12 67 ILE A C 1
ATOM 538 O O . ILE A 1 67 ? 16.779 11.014 -7.548 1.00 86.12 67 ILE A O 1
ATOM 542 N N . GLU A 1 68 ? 17.988 9.416 -6.550 1.00 81.75 68 GLU A N 1
ATOM 543 C CA . GLU A 1 68 ? 18.040 10.104 -5.253 1.00 81.75 68 GLU A CA 1
ATOM 544 C C . GLU A 1 68 ? 18.746 11.468 -5.349 1.00 81.75 68 GLU A C 1
ATOM 546 O O . GLU A 1 68 ? 18.299 12.439 -4.733 1.00 81.75 68 GLU A O 1
ATOM 551 N N . SER A 1 69 ? 19.770 11.598 -6.202 1.00 80.69 69 SER A N 1
ATOM 552 C CA . SER A 1 69 ? 20.398 12.898 -6.480 1.00 80.69 69 SER A CA 1
ATOM 553 C C . SER A 1 69 ? 19.458 13.883 -7.198 1.00 80.69 69 SER A C 1
ATOM 555 O O . SER A 1 69 ? 19.495 15.081 -6.917 1.00 80.69 69 SER A O 1
ATOM 557 N N . ILE A 1 70 ? 18.565 13.388 -8.067 1.00 80.81 70 ILE A N 1
ATOM 558 C CA . ILE A 1 70 ? 17.614 14.199 -8.851 1.00 80.81 70 ILE A CA 1
ATOM 559 C C . ILE A 1 70 ? 16.480 14.737 -7.977 1.00 80.81 70 ILE A C 1
ATOM 561 O O . ILE A 1 70 ? 16.056 15.879 -8.155 1.00 80.81 70 ILE A O 1
ATOM 565 N N . VAL A 1 71 ? 15.991 13.942 -7.019 1.00 75.44 71 VAL A N 1
ATOM 566 C CA . VAL A 1 71 ? 14.913 14.347 -6.097 1.00 75.44 71 VAL A CA 1
ATOM 567 C C . VAL A 1 71 ? 15.283 15.630 -5.339 1.00 75.44 71 VAL A C 1
ATOM 569 O O . VAL A 1 71 ? 14.436 16.509 -5.173 1.00 75.44 71 VAL A O 1
ATOM 572 N N . ASN A 1 72 ? 16.559 15.782 -4.974 1.00 75.62 72 ASN A N 1
ATOM 573 C CA . ASN A 1 72 ? 17.087 16.929 -4.229 1.00 75.62 72 ASN A CA 1
ATOM 574 C C . ASN A 1 72 ? 17.356 18.188 -5.086 1.00 75.62 72 ASN A C 1
ATOM 576 O O . ASN A 1 72 ? 17.771 19.214 -4.550 1.00 75.62 72 ASN A O 1
ATOM 580 N N . ILE A 1 73 ? 17.122 18.147 -6.404 1.00 82.50 73 ILE A N 1
ATOM 581 C CA . ILE A 1 73 ? 17.235 19.319 -7.289 1.00 82.50 73 ILE A CA 1
ATOM 582 C C . ILE A 1 73 ? 15.997 20.219 -7.128 1.00 82.50 73 ILE A C 1
ATOM 584 O O . ILE A 1 73 ? 14.878 19.730 -6.973 1.00 82.50 73 ILE A O 1
ATOM 588 N N . GLU A 1 74 ? 16.195 21.540 -7.218 1.00 82.94 74 GLU A N 1
ATOM 589 C CA . GLU A 1 74 ? 15.130 22.553 -7.280 1.00 82.94 74 GLU A CA 1
ATOM 590 C C . GLU A 1 74 ? 14.043 22.180 -8.306 1.00 82.94 74 GLU A C 1
ATOM 59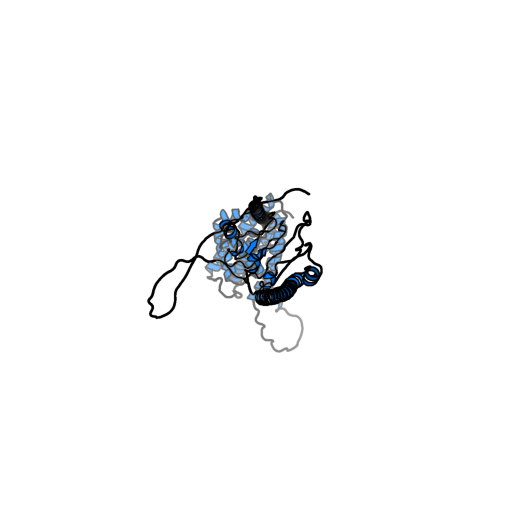2 O O . GLU A 1 74 ? 14.348 21.848 -9.452 1.00 82.94 74 GLU A O 1
ATOM 597 N N . GLU A 1 75 ? 12.771 22.270 -7.913 1.00 81.50 75 GLU A N 1
ATOM 598 C CA . GLU A 1 75 ? 11.636 21.721 -8.665 1.00 81.50 75 GLU A CA 1
ATOM 599 C C . GLU A 1 75 ? 11.537 22.198 -10.123 1.00 81.50 75 GLU A C 1
ATOM 601 O O . GLU A 1 75 ? 11.309 21.383 -11.020 1.00 81.50 75 GLU A O 1
ATOM 606 N N . SER A 1 76 ? 11.773 23.490 -10.365 1.00 78.81 76 SER A N 1
ATOM 607 C CA . SER A 1 76 ? 11.741 24.113 -11.695 1.00 78.81 76 SER A CA 1
ATOM 608 C C . SER A 1 76 ? 12.716 23.433 -12.675 1.00 78.81 76 SER A C 1
ATOM 610 O O . SER A 1 76 ? 12.349 23.039 -13.786 1.00 78.81 76 SER A O 1
ATOM 612 N N . LYS A 1 77 ? 13.959 23.229 -12.226 1.00 84.94 77 LYS A N 1
ATOM 613 C CA . LYS A 1 77 ? 15.061 22.603 -12.968 1.00 84.94 77 LYS A CA 1
ATOM 614 C C . LYS A 1 77 ? 14.877 21.091 -13.039 1.00 84.94 77 LYS A C 1
ATOM 616 O O . LYS A 1 77 ? 15.045 20.514 -14.111 1.00 84.94 77 LYS A O 1
ATOM 621 N N . ARG A 1 78 ? 14.478 20.468 -11.924 1.00 88.62 78 ARG A N 1
ATOM 622 C CA . ARG A 1 78 ? 14.195 19.031 -11.797 1.00 88.62 78 ARG A CA 1
ATOM 623 C C . ARG A 1 78 ? 13.155 18.580 -12.817 1.00 88.62 78 ARG A C 1
ATOM 625 O O . ARG A 1 78 ? 13.368 17.575 -13.485 1.00 88.62 78 ARG A O 1
ATOM 632 N N . ARG A 1 79 ? 12.068 19.340 -12.987 1.00 88.81 79 ARG A N 1
ATOM 633 C CA . ARG A 1 79 ? 11.016 19.023 -13.958 1.00 88.81 79 ARG A CA 1
ATOM 634 C C . ARG A 1 79 ? 11.537 19.006 -15.395 1.00 88.81 79 ARG A C 1
ATOM 636 O O . ARG A 1 79 ? 11.441 17.973 -16.048 1.00 88.81 79 ARG A O 1
ATOM 643 N N . ARG A 1 80 ? 12.139 20.110 -15.856 1.00 86.88 80 ARG A N 1
ATOM 644 C CA . ARG A 1 80 ? 12.693 20.223 -17.220 1.00 86.88 80 ARG A CA 1
ATOM 645 C C . ARG A 1 80 ? 13.738 19.141 -17.505 1.00 86.88 80 ARG A C 1
ATOM 647 O O . ARG A 1 80 ? 13.766 18.576 -18.591 1.00 86.88 80 ARG A O 1
ATOM 654 N N . TYR A 1 81 ? 14.588 18.861 -16.522 1.00 84.69 81 TYR A N 1
ATOM 655 C CA . TYR A 1 81 ? 15.614 17.829 -16.604 1.00 84.69 81 TYR A CA 1
ATOM 656 C C . TYR A 1 81 ? 15.011 16.430 -16.803 1.00 84.69 81 TYR A C 1
ATOM 658 O O . TYR A 1 81 ? 15.385 15.716 -17.727 1.00 84.69 81 TYR A O 1
ATOM 666 N N . VAL A 1 82 ? 14.037 16.055 -15.971 1.00 90.44 82 VAL A N 1
ATOM 667 C CA . VAL A 1 82 ? 13.384 14.741 -16.044 1.00 90.44 82 VAL A CA 1
ATOM 668 C C . VAL A 1 82 ? 12.521 14.600 -17.303 1.00 90.44 82 VAL A C 1
ATOM 670 O O . VAL A 1 82 ? 12.448 13.508 -17.854 1.00 90.44 82 VAL A O 1
ATOM 673 N N . GLU A 1 83 ? 11.899 15.673 -17.797 1.00 91.06 83 GLU A N 1
ATOM 674 C CA . GLU A 1 83 ? 11.140 15.640 -19.057 1.00 91.06 83 GLU A CA 1
ATOM 675 C C . GLU A 1 83 ? 12.043 15.300 -20.267 1.00 91.06 83 GLU A C 1
ATOM 677 O O . GLU A 1 83 ? 11.648 14.477 -21.094 1.00 91.06 83 GLU A O 1
ATOM 682 N N . GLU A 1 84 ? 13.282 15.811 -20.327 1.00 89.88 84 GLU A N 1
ATOM 683 C CA . GLU A 1 84 ? 14.263 15.422 -21.363 1.00 89.88 84 GLU A CA 1
ATOM 684 C C . GLU A 1 84 ? 14.736 13.965 -21.196 1.00 89.88 84 GLU A C 1
ATOM 686 O O . GLU A 1 84 ? 14.842 13.215 -22.162 1.00 89.88 84 GLU A O 1
ATOM 691 N N . VAL A 1 85 ? 14.946 13.516 -19.956 1.00 91.12 85 VAL A N 1
ATOM 692 C CA . VAL A 1 85 ? 15.310 12.120 -19.652 1.00 91.12 85 VAL A CA 1
ATOM 693 C C . VAL A 1 85 ? 14.212 11.150 -20.091 1.00 91.12 85 VAL A C 1
ATOM 695 O O . VAL A 1 85 ? 14.501 10.119 -20.692 1.00 91.12 85 VAL A O 1
ATOM 698 N N . VAL A 1 86 ? 12.946 11.485 -19.832 1.00 94.12 86 VAL A N 1
ATOM 699 C CA . VAL A 1 86 ? 11.786 10.688 -20.257 1.00 94.12 86 VAL A CA 1
ATOM 700 C C . VAL A 1 86 ? 11.646 10.669 -21.781 1.00 94.12 86 VAL A C 1
ATOM 702 O O . VAL A 1 86 ? 11.255 9.642 -22.338 1.00 94.12 86 VAL A O 1
ATOM 705 N N . LYS A 1 87 ? 12.005 11.757 -22.471 1.00 93.56 87 LYS A N 1
ATOM 706 C CA . LYS A 1 87 ? 12.097 11.789 -23.936 1.00 93.56 87 LYS A CA 1
ATOM 707 C C . LYS A 1 87 ? 13.183 10.833 -24.455 1.00 93.56 87 LYS A C 1
ATOM 709 O O . LYS A 1 87 ? 12.870 10.007 -25.308 1.00 93.56 87 LYS A O 1
ATOM 714 N N . ASN A 1 88 ? 14.390 10.852 -23.889 1.00 93.88 88 ASN A N 1
ATOM 715 C CA . ASN A 1 88 ? 15.463 9.931 -24.290 1.00 93.88 88 ASN A CA 1
ATOM 716 C C . ASN A 1 88 ? 15.091 8.462 -24.014 1.00 93.88 88 ASN A C 1
ATOM 718 O O . ASN A 1 88 ? 15.257 7.606 -24.878 1.00 93.88 88 ASN A O 1
ATOM 722 N N . VAL A 1 89 ? 14.510 8.170 -22.844 1.00 95.81 89 VAL A N 1
ATOM 723 C CA . VAL A 1 89 ? 13.963 6.842 -22.510 1.00 95.81 89 VAL A CA 1
ATOM 724 C C . VAL A 1 89 ? 12.927 6.392 -23.543 1.00 95.81 89 VAL A C 1
ATOM 726 O O . VAL A 1 89 ? 12.960 5.246 -23.979 1.00 95.81 89 VAL A O 1
ATOM 729 N N . LYS A 1 90 ? 12.014 7.280 -23.962 1.00 96.69 90 LYS A N 1
ATOM 730 C CA . LYS A 1 90 ? 11.011 6.980 -24.995 1.00 96.69 90 LYS A CA 1
ATOM 731 C C . LYS A 1 90 ? 11.671 6.563 -26.310 1.00 96.69 90 LYS A C 1
ATOM 733 O O . LYS A 1 90 ? 11.243 5.586 -26.907 1.00 96.69 90 LYS A O 1
ATOM 738 N N . GLU A 1 91 ? 12.667 7.322 -26.760 1.00 96.50 91 GLU A N 1
ATOM 739 C CA . GLU A 1 91 ? 13.379 7.088 -28.022 1.00 96.50 91 GLU A CA 1
ATOM 740 C C . GLU A 1 91 ? 14.147 5.757 -27.987 1.00 96.50 91 GLU A C 1
ATOM 742 O O . GLU A 1 91 ? 13.976 4.938 -28.887 1.00 96.50 91 GLU A O 1
ATOM 747 N N . ILE A 1 92 ? 14.864 5.469 -26.894 1.00 96.44 92 ILE A N 1
ATOM 748 C CA . ILE A 1 92 ? 15.554 4.184 -26.685 1.00 96.44 92 ILE A CA 1
ATOM 749 C C . ILE A 1 92 ? 14.559 3.014 -26.664 1.00 96.44 92 ILE A C 1
ATOM 751 O O . ILE A 1 92 ? 14.811 1.978 -27.282 1.00 96.44 92 ILE A O 1
ATOM 755 N N . LEU A 1 93 ? 13.422 3.152 -25.975 1.00 98.00 93 LEU A N 1
ATOM 756 C CA . LEU A 1 93 ? 12.404 2.100 -25.938 1.00 98.00 93 LEU A CA 1
ATOM 757 C C . LEU A 1 93 ? 11.736 1.880 -27.305 1.00 98.00 93 LEU A C 1
ATOM 759 O O . LEU A 1 93 ? 11.407 0.740 -27.615 1.00 98.00 93 LEU A O 1
ATOM 763 N N . GLU A 1 94 ? 11.542 2.922 -28.121 1.00 97.69 94 GLU A N 1
ATOM 764 C CA . GLU A 1 94 ? 10.997 2.799 -29.484 1.00 97.69 94 GLU A CA 1
ATOM 765 C C . GLU A 1 94 ? 11.998 2.097 -30.426 1.00 97.69 94 GLU A C 1
ATOM 767 O O . GLU A 1 94 ? 11.656 1.074 -31.015 1.00 97.69 94 GLU A O 1
ATOM 772 N N . GLU A 1 95 ? 13.253 2.553 -30.487 1.00 97.38 95 GLU A N 1
ATOM 773 C CA . GLU A 1 95 ? 14.315 1.974 -31.335 1.00 97.38 95 GLU A CA 1
ATOM 774 C C . GLU A 1 95 ? 14.574 0.484 -31.031 1.00 97.38 95 GLU A C 1
ATOM 776 O O . GLU A 1 95 ? 14.680 -0.368 -31.923 1.00 97.38 95 GLU A O 1
ATOM 781 N N . ASN A 1 96 ? 14.672 0.143 -29.743 1.00 97.19 96 ASN A N 1
ATOM 782 C CA . ASN A 1 96 ? 15.018 -1.215 -29.327 1.00 97.19 96 ASN A CA 1
ATOM 783 C C . ASN A 1 96 ? 13.800 -2.150 -29.379 1.00 97.19 96 ASN A C 1
ATOM 785 O O . ASN A 1 96 ? 13.963 -3.344 -29.637 1.00 97.19 96 ASN A O 1
ATOM 789 N N . ARG A 1 97 ? 12.577 -1.611 -29.262 1.00 97.44 97 ARG A N 1
ATOM 790 C CA . ARG A 1 97 ? 11.348 -2.325 -29.625 1.00 97.44 97 ARG A CA 1
ATOM 791 C C . ARG A 1 97 ? 11.338 -2.700 -31.104 1.00 97.44 97 ARG A C 1
ATOM 793 O O . ARG A 1 97 ? 11.150 -3.873 -31.413 1.00 97.44 97 ARG A O 1
ATOM 800 N N . GLU A 1 98 ? 11.551 -1.735 -31.999 1.00 96.62 98 GLU A N 1
ATOM 801 C CA . GLU A 1 98 ? 11.568 -1.981 -33.448 1.00 96.62 98 GLU A CA 1
ATOM 802 C C . GLU A 1 98 ? 12.633 -3.018 -33.821 1.00 96.62 98 GLU A C 1
ATOM 804 O O . GLU A 1 98 ? 12.383 -3.903 -34.637 1.00 96.62 98 GLU A O 1
ATOM 809 N N . THR A 1 99 ? 13.796 -2.981 -33.165 1.00 95.75 99 THR A N 1
ATOM 810 C CA . THR A 1 99 ? 14.856 -3.984 -33.343 1.00 95.75 99 THR A CA 1
ATOM 811 C C . THR A 1 99 ? 14.415 -5.392 -32.930 1.00 95.75 99 THR A C 1
ATOM 813 O O . THR A 1 99 ? 14.611 -6.334 -33.699 1.00 95.75 99 THR A O 1
ATOM 816 N N . LEU A 1 100 ? 13.790 -5.551 -31.758 1.00 95.38 100 LEU A N 1
ATOM 817 C CA . LEU A 1 100 ? 13.304 -6.851 -31.274 1.00 95.38 100 LEU A CA 1
ATOM 818 C C . LEU A 1 100 ? 12.147 -7.392 -32.131 1.00 95.38 100 LEU A C 1
ATOM 820 O O . LEU A 1 100 ? 12.157 -8.570 -32.492 1.00 95.38 100 LEU A O 1
ATOM 824 N N . GLU A 1 101 ? 11.193 -6.536 -32.511 1.00 95.12 101 GLU A N 1
ATOM 825 C CA . GLU A 1 101 ? 10.056 -6.902 -33.369 1.00 95.12 101 GLU A CA 1
ATOM 826 C C . GLU A 1 101 ? 10.513 -7.271 -34.793 1.00 95.12 101 GLU A C 1
ATOM 828 O O . GLU A 1 101 ? 10.055 -8.277 -35.331 1.00 95.12 101 GLU A O 1
ATOM 833 N N . ARG A 1 102 ? 11.480 -6.542 -35.374 1.00 95.81 102 ARG A N 1
ATOM 834 C CA . ARG A 1 102 ? 12.068 -6.838 -36.697 1.00 95.81 102 ARG A CA 1
ATOM 835 C C . ARG A 1 102 ? 12.817 -8.171 -36.741 1.00 95.81 102 ARG A C 1
ATOM 837 O O . ARG A 1 102 ? 12.820 -8.824 -37.780 1.00 95.81 102 ARG A O 1
ATOM 844 N N . ILE A 1 103 ? 13.476 -8.558 -35.648 1.00 93.88 103 ILE A N 1
ATOM 845 C CA . ILE A 1 103 ? 14.176 -9.851 -35.538 1.00 93.88 103 ILE A CA 1
ATOM 846 C C . ILE A 1 103 ? 13.197 -10.980 -35.145 1.00 93.88 103 ILE A C 1
ATOM 848 O O . ILE A 1 103 ? 13.512 -12.157 -35.297 1.00 93.88 103 ILE A O 1
ATOM 852 N N . GLY A 1 104 ? 11.986 -10.641 -34.686 1.00 92.56 104 GLY A N 1
ATOM 853 C CA . GLY A 1 104 ? 10.953 -11.603 -34.293 1.00 92.56 104 GLY A CA 1
ATOM 854 C C . GLY A 1 104 ? 11.157 -12.222 -32.907 1.00 92.56 104 GLY A C 1
ATOM 855 O O . GLY A 1 104 ? 10.525 -13.231 -32.599 1.00 92.56 104 GLY A O 1
ATOM 856 N N . HIS A 1 105 ? 12.017 -11.636 -32.066 1.00 94.00 105 HIS A N 1
ATOM 857 C CA . HIS A 1 105 ? 12.309 -12.149 -30.726 1.00 94.00 105 HIS A CA 1
ATOM 858 C C . HIS A 1 105 ? 11.127 -11.914 -29.777 1.00 94.00 105 HIS A C 1
ATOM 860 O O . HIS A 1 105 ? 10.687 -10.780 -29.562 1.00 94.00 105 HIS A O 1
ATOM 866 N N . ARG A 1 106 ? 10.621 -12.980 -29.154 1.00 92.12 106 ARG A N 1
ATOM 867 C CA . ARG A 1 106 ? 9.472 -12.932 -28.243 1.00 92.12 106 ARG A CA 1
ATOM 868 C C . ARG A 1 106 ? 9.963 -12.856 -26.803 1.00 92.12 106 ARG A C 1
ATOM 870 O O . ARG A 1 106 ? 10.960 -13.460 -26.430 1.00 92.12 106 ARG A O 1
ATOM 877 N N . ALA A 1 107 ? 9.206 -12.179 -25.944 1.00 91.75 107 ALA A N 1
ATOM 878 C CA . ALA A 1 107 ? 9.561 -12.043 -24.530 1.00 91.75 107 ALA A CA 1
ATOM 879 C C . ALA A 1 107 ? 9.718 -13.389 -23.789 1.00 91.75 107 ALA A C 1
ATOM 881 O O . ALA A 1 107 ? 10.411 -13.443 -22.786 1.00 91.75 107 ALA A O 1
ATOM 882 N N . THR A 1 108 ? 9.078 -14.463 -24.260 1.00 92.31 108 THR A N 1
ATOM 883 C CA . THR A 1 108 ? 9.153 -15.814 -23.673 1.00 92.31 108 THR A CA 1
ATOM 884 C C . THR A 1 108 ? 10.328 -16.657 -24.173 1.00 92.31 108 THR A C 1
ATOM 886 O O . THR A 1 108 ? 10.465 -17.801 -23.742 1.00 92.31 108 THR A O 1
ATOM 889 N N . ASP A 1 109 ? 11.118 -16.148 -25.119 1.00 90.94 109 ASP A N 1
ATOM 890 C CA . ASP A 1 109 ? 12.204 -16.907 -25.733 1.00 90.94 109 ASP A CA 1
ATOM 891 C C . ASP A 1 109 ? 13.422 -16.997 -24.792 1.00 90.94 109 ASP A C 1
ATOM 893 O O . ASP A 1 109 ? 13.514 -16.323 -23.762 1.00 90.94 109 ASP A O 1
ATOM 897 N N . SER A 1 110 ? 14.360 -17.890 -25.114 1.00 88.88 110 SER A N 1
ATOM 898 C CA . SER A 1 110 ? 15.572 -18.078 -24.305 1.00 88.88 110 SER A CA 1
ATOM 899 C C . SER A 1 110 ? 16.516 -16.880 -24.427 1.00 88.88 110 SER A C 1
ATOM 901 O O . SER A 1 110 ? 16.600 -16.262 -25.483 1.00 88.88 110 SER A O 1
ATOM 903 N N . PHE A 1 111 ? 17.270 -16.578 -23.361 1.00 89.56 111 PHE A N 1
ATOM 904 C CA . PHE A 1 111 ? 18.179 -15.427 -23.333 1.00 89.56 111 PHE A CA 1
ATOM 905 C C . PHE A 1 111 ? 19.169 -15.453 -24.527 1.00 89.56 111 PHE A C 1
ATOM 907 O O . PHE A 1 111 ? 19.902 -16.443 -24.670 1.00 89.56 111 PHE A O 1
ATOM 914 N N . PRO A 1 112 ? 19.217 -14.402 -25.373 1.00 88.75 112 PRO A N 1
ATOM 915 C CA . PRO A 1 112 ? 19.807 -14.454 -26.717 1.00 88.75 112 PRO A CA 1
ATOM 916 C C . PRO A 1 112 ? 21.341 -14.283 -26.746 1.00 88.75 112 PRO A C 1
ATOM 918 O O . PRO A 1 112 ? 21.878 -13.558 -27.578 1.00 88.75 112 PRO A O 1
ATOM 921 N N . HIS A 1 113 ? 22.051 -15.007 -25.877 1.00 85.38 113 HIS A N 1
ATOM 922 C CA . HIS A 1 113 ? 23.509 -14.963 -25.674 1.00 85.38 113 HIS A CA 1
ATOM 923 C C . HIS A 1 113 ? 24.377 -15.067 -26.944 1.00 85.38 113 HIS A C 1
ATOM 925 O O . HIS A 1 113 ? 25.495 -14.571 -26.942 1.00 85.38 113 HIS A O 1
ATOM 931 N N . ASN A 1 114 ? 23.875 -15.670 -28.027 1.00 84.81 114 ASN A N 1
ATOM 932 C CA . ASN A 1 114 ? 24.597 -15.807 -29.301 1.00 84.81 114 ASN A CA 1
ATOM 933 C C . ASN A 1 114 ? 24.438 -14.601 -30.248 1.00 84.81 114 ASN A C 1
ATOM 935 O O . ASN A 1 114 ? 24.918 -14.639 -31.378 1.00 84.81 114 ASN A O 1
ATOM 939 N N . SER A 1 115 ? 23.720 -13.552 -29.838 1.00 88.56 115 SER A N 1
ATOM 940 C CA . SER A 1 115 ? 23.525 -12.338 -30.630 1.00 88.56 115 SER A CA 1
ATOM 941 C C . SER A 1 115 ? 23.694 -11.108 -29.749 1.00 88.56 115 SER A C 1
ATOM 943 O O . SER A 1 115 ? 22.826 -10.780 -28.936 1.00 88.56 115 SER A O 1
ATOM 945 N N . GLU A 1 116 ? 24.801 -10.400 -29.965 1.00 88.44 116 GLU A N 1
ATOM 946 C CA . GLU A 1 116 ? 25.104 -9.119 -29.326 1.00 88.44 116 GLU A CA 1
ATOM 947 C C . GLU A 1 116 ? 23.971 -8.106 -29.574 1.00 88.44 116 GLU A C 1
ATOM 949 O O . GLU A 1 116 ? 23.443 -7.511 -28.641 1.00 88.44 116 GLU A O 1
ATOM 954 N N . THR A 1 117 ? 23.489 -7.992 -30.819 1.00 90.19 117 THR A N 1
ATOM 955 C CA . THR A 1 117 ? 22.395 -7.077 -31.189 1.00 90.19 117 THR A CA 1
ATOM 956 C C . THR A 1 117 ? 21.101 -7.349 -30.415 1.00 90.19 117 THR A C 1
ATOM 958 O O . THR A 1 117 ? 20.486 -6.411 -29.908 1.00 90.19 117 THR A O 1
ATOM 961 N N . LEU A 1 118 ? 20.679 -8.616 -30.299 1.00 91.50 118 LEU A N 1
ATOM 962 C CA . LEU A 1 118 ? 19.486 -8.981 -29.525 1.00 91.50 118 LEU A CA 1
ATOM 963 C C . LEU A 1 118 ? 19.697 -8.785 -28.025 1.00 91.50 118 LEU A C 1
ATOM 965 O O . LEU A 1 118 ? 18.803 -8.285 -27.343 1.00 91.50 118 LEU A O 1
ATOM 969 N N . THR A 1 119 ? 20.871 -9.165 -27.521 1.00 91.69 119 THR A N 1
ATOM 970 C CA . THR A 1 119 ? 21.234 -9.032 -26.108 1.00 91.69 119 THR A CA 1
ATOM 971 C C . THR A 1 119 ? 21.239 -7.561 -25.698 1.00 91.69 119 THR A C 1
ATOM 973 O O . THR A 1 119 ? 20.554 -7.210 -24.740 1.00 91.69 119 THR A O 1
ATOM 976 N N . ASN A 1 120 ? 21.882 -6.681 -26.468 1.00 91.56 120 ASN A N 1
ATOM 977 C CA . ASN A 1 120 ? 21.939 -5.243 -26.205 1.00 91.56 120 ASN A CA 1
ATOM 978 C C . ASN A 1 120 ? 20.552 -4.588 -26.325 1.00 91.56 120 ASN A C 1
ATOM 980 O O . ASN A 1 120 ? 20.177 -3.801 -25.456 1.00 91.56 120 ASN A O 1
ATOM 984 N N . ALA A 1 121 ? 19.746 -4.944 -27.336 1.00 94.62 121 ALA A N 1
ATOM 985 C CA . ALA A 1 121 ? 18.385 -4.416 -27.480 1.00 94.62 121 ALA A CA 1
ATOM 986 C C . ALA A 1 121 ? 17.466 -4.829 -26.315 1.00 94.62 121 ALA A C 1
ATOM 988 O O . ALA A 1 121 ? 16.747 -3.998 -25.754 1.00 94.62 121 ALA A O 1
ATOM 989 N N . LEU A 1 122 ? 17.534 -6.096 -25.893 1.00 95.38 122 LEU A N 1
ATOM 990 C CA . LEU A 1 122 ? 16.825 -6.600 -24.717 1.00 95.38 122 LEU A CA 1
ATOM 991 C C . LEU A 1 122 ? 17.309 -5.899 -23.439 1.00 95.38 122 LEU A C 1
ATOM 993 O O . LEU A 1 122 ? 16.481 -5.460 -22.640 1.00 95.38 122 LEU A O 1
ATOM 997 N N . SER A 1 123 ? 18.626 -5.737 -23.277 1.00 94.81 123 SER A N 1
ATOM 998 C CA . SER A 1 123 ? 19.254 -5.029 -22.154 1.00 94.81 123 SER A CA 1
ATOM 999 C C . SER A 1 123 ? 18.703 -3.608 -22.025 1.00 94.81 123 SER A C 1
ATOM 1001 O O . SER A 1 123 ? 18.158 -3.242 -20.981 1.00 94.81 123 SER A O 1
ATOM 1003 N N . LYS A 1 124 ? 18.740 -2.842 -23.126 1.00 95.62 124 LYS A N 1
ATOM 1004 C CA . LYS A 1 124 ? 18.223 -1.471 -23.203 1.00 95.62 124 LYS A CA 1
ATOM 1005 C C . LYS A 1 124 ? 16.745 -1.402 -22.842 1.00 95.62 124 LYS A C 1
ATOM 1007 O O . LYS A 1 124 ? 16.388 -0.556 -22.025 1.00 95.62 124 LYS A O 1
ATOM 1012 N N . VAL A 1 125 ? 15.897 -2.291 -23.372 1.00 97.56 125 VAL A N 1
ATOM 1013 C CA . VAL A 1 125 ? 14.461 -2.306 -23.033 1.00 97.56 125 VAL A CA 1
ATOM 1014 C C . VAL A 1 125 ? 14.241 -2.532 -21.537 1.00 97.56 125 VAL A C 1
ATOM 1016 O O . VAL A 1 125 ? 13.542 -1.736 -20.908 1.00 97.56 125 VAL A O 1
ATOM 1019 N N . LEU A 1 126 ? 14.852 -3.569 -20.953 1.00 97.31 126 LEU A N 1
ATOM 1020 C CA . LEU A 1 126 ? 14.647 -3.928 -19.545 1.00 97.31 126 LEU A CA 1
ATOM 1021 C C . LEU A 1 126 ? 15.199 -2.877 -18.574 1.00 97.31 126 LEU A C 1
ATOM 1023 O O . LEU A 1 126 ? 14.559 -2.567 -17.568 1.00 97.31 126 LEU A O 1
ATOM 1027 N N . GLU A 1 127 ? 16.369 -2.309 -18.861 1.00 96.31 127 GLU A N 1
ATOM 1028 C CA . GLU A 1 127 ? 16.991 -1.291 -18.011 1.00 96.31 127 GLU A CA 1
ATOM 1029 C C . GLU A 1 127 ? 16.241 0.041 -18.069 1.00 96.31 127 GLU A C 1
ATOM 1031 O O . GLU A 1 127 ? 16.003 0.655 -17.026 1.00 96.31 127 GLU A O 1
ATOM 1036 N N . ASN A 1 128 ? 15.819 0.474 -19.262 1.00 97.38 128 ASN A N 1
ATOM 1037 C CA . ASN A 1 128 ? 15.153 1.763 -19.433 1.00 97.38 128 ASN A CA 1
ATOM 1038 C C . ASN A 1 128 ? 13.708 1.744 -18.913 1.00 97.38 128 ASN A C 1
ATOM 1040 O O . ASN A 1 128 ? 13.287 2.726 -18.301 1.00 97.38 128 ASN A O 1
ATOM 1044 N N . ILE A 1 129 ? 12.958 0.639 -19.051 1.00 98.06 129 ILE A N 1
ATOM 1045 C CA . ILE A 1 129 ? 11.614 0.545 -18.447 1.00 98.06 129 ILE A CA 1
ATOM 1046 C C . ILE A 1 129 ? 11.675 0.480 -16.917 1.00 98.06 129 ILE A C 1
ATOM 1048 O O . ILE A 1 129 ? 10.849 1.093 -16.239 1.00 98.06 129 ILE A O 1
ATOM 1052 N N . ALA A 1 130 ? 12.677 -0.198 -16.353 1.00 97.50 130 ALA A N 1
ATOM 1053 C CA . ALA A 1 130 ? 12.867 -0.266 -14.909 1.00 97.50 130 ALA A CA 1
ATOM 1054 C C . ALA A 1 130 ? 13.290 1.094 -14.316 1.00 97.50 130 ALA A C 1
ATOM 1056 O O . ALA A 1 130 ? 12.755 1.519 -13.290 1.00 97.50 130 ALA A O 1
ATOM 1057 N N . PHE A 1 131 ? 14.183 1.814 -15.002 1.00 96.19 131 PHE A N 1
ATOM 1058 C CA . PHE A 1 131 ? 14.559 3.189 -14.669 1.00 96.19 131 PHE A CA 1
ATOM 1059 C C . PHE A 1 131 ? 13.374 4.165 -14.771 1.00 96.19 131 PHE A C 1
ATOM 1061 O O . PHE A 1 131 ? 13.133 4.967 -13.866 1.00 96.19 131 PHE A O 1
ATOM 1068 N N . PHE A 1 132 ? 12.575 4.058 -15.837 1.00 96.38 132 PHE A N 1
ATOM 1069 C CA . PHE A 1 132 ? 11.360 4.853 -16.014 1.00 96.38 132 PHE A CA 1
ATOM 1070 C C . PHE A 1 132 ? 10.320 4.602 -14.918 1.00 96.38 132 PHE A C 1
ATOM 1072 O O . PHE A 1 132 ? 9.662 5.541 -14.457 1.00 96.38 132 PHE A O 1
ATOM 1079 N N . ALA A 1 133 ? 10.180 3.349 -14.480 1.00 96.88 133 ALA A N 1
ATOM 1080 C CA . ALA A 1 133 ? 9.289 2.990 -13.388 1.00 96.88 133 ALA A CA 1
ATOM 1081 C C . ALA A 1 133 ? 9.729 3.646 -12.071 1.00 96.88 133 ALA A C 1
ATOM 1083 O O . ALA A 1 133 ? 8.895 4.241 -11.388 1.00 96.88 133 ALA A O 1
ATOM 1084 N N . ASP A 1 134 ? 11.032 3.634 -11.755 1.00 94.81 134 ASP A N 1
ATOM 1085 C CA . ASP A 1 134 ? 11.568 4.324 -10.576 1.00 94.81 134 ASP A CA 1
ATOM 1086 C C . ASP A 1 134 ? 11.314 5.837 -10.592 1.00 94.81 134 ASP A C 1
ATOM 1088 O O . ASP A 1 134 ? 10.933 6.400 -9.558 1.00 94.81 134 ASP A O 1
ATOM 1092 N N . LEU A 1 135 ? 11.537 6.483 -11.744 1.00 93.75 135 LEU A N 1
ATOM 1093 C CA . LEU A 1 135 ? 11.264 7.908 -11.944 1.00 93.75 135 LEU A CA 1
ATOM 1094 C C . LEU A 1 135 ? 9.773 8.199 -11.757 1.00 93.75 135 LEU A C 1
ATOM 1096 O O . LEU A 1 135 ? 9.415 9.078 -10.978 1.00 93.75 135 LEU A O 1
ATOM 1100 N N . SER A 1 136 ? 8.906 7.434 -12.425 1.00 94.19 136 SER A N 1
ATOM 1101 C CA . SER A 1 136 ? 7.450 7.602 -12.380 1.00 94.19 136 SER A CA 1
ATOM 1102 C C . SER A 1 136 ? 6.882 7.533 -10.966 1.00 94.19 136 SER A C 1
ATOM 1104 O O . SER A 1 136 ? 6.058 8.375 -10.606 1.00 94.19 136 SER A O 1
ATOM 1106 N N . VAL A 1 137 ? 7.317 6.560 -10.155 1.00 93.44 137 VAL A N 1
ATOM 1107 C CA . VAL A 1 137 ? 6.799 6.424 -8.785 1.00 93.44 137 VAL A CA 1
ATOM 1108 C C . VAL A 1 137 ? 7.376 7.480 -7.839 1.00 93.44 137 VAL A C 1
ATOM 1110 O O . VAL A 1 137 ? 6.667 7.941 -6.951 1.00 93.44 137 VAL A O 1
ATOM 1113 N N . ARG A 1 138 ? 8.627 7.925 -8.017 1.00 91.31 138 ARG A N 1
ATOM 1114 C CA . ARG A 1 138 ? 9.228 8.958 -7.146 1.00 91.31 138 ARG A CA 1
ATOM 1115 C C . ARG A 1 138 ? 8.862 10.391 -7.540 1.00 91.31 138 ARG A C 1
ATOM 1117 O O . ARG A 1 138 ? 9.042 11.294 -6.728 1.00 91.31 138 ARG A O 1
ATOM 1124 N N . LEU A 1 139 ? 8.370 10.617 -8.760 1.00 90.06 139 LEU A N 1
ATOM 1125 C CA . LEU A 1 139 ? 8.088 11.944 -9.312 1.00 90.06 139 LEU A CA 1
ATOM 1126 C C . LEU A 1 139 ? 6.647 12.015 -9.859 1.00 90.06 139 LEU A C 1
ATOM 1128 O O . LEU A 1 139 ? 6.439 11.883 -11.068 1.00 90.06 139 LEU A O 1
ATOM 1132 N N . PRO A 1 140 ? 5.637 12.274 -8.999 1.00 84.69 140 PRO A N 1
ATOM 1133 C CA . PRO A 1 140 ? 4.219 12.194 -9.369 1.00 84.69 140 PRO A CA 1
ATOM 1134 C C . PRO A 1 140 ? 3.799 13.048 -10.575 1.00 84.69 140 PRO A C 1
ATOM 1136 O O . PRO A 1 140 ? 2.864 12.688 -11.284 1.00 84.69 140 PRO A O 1
ATOM 1139 N N . PHE A 1 141 ? 4.501 14.148 -10.883 1.00 88.56 141 PHE A N 1
ATOM 1140 C CA . PHE A 1 141 ? 4.182 14.975 -12.056 1.00 88.56 141 PHE A CA 1
ATOM 1141 C C . PHE A 1 141 ? 4.291 14.218 -13.395 1.00 88.56 141 PHE A C 1
ATOM 1143 O O . PHE A 1 141 ? 3.675 14.644 -14.375 1.00 88.56 141 PHE A O 1
ATOM 1150 N N . LEU A 1 142 ? 5.019 13.094 -13.442 1.00 92.00 142 LEU A N 1
ATOM 1151 C CA . LEU A 1 142 ? 5.126 12.236 -14.625 1.00 92.00 142 LEU A CA 1
ATOM 1152 C C . LEU A 1 142 ? 3.821 11.519 -14.996 1.00 92.00 142 LEU A C 1
ATOM 1154 O O . LEU A 1 142 ? 3.662 11.154 -16.158 1.00 92.00 142 LEU A O 1
ATOM 1158 N N . GLU A 1 143 ? 2.863 11.396 -14.072 1.00 90.75 143 GLU A N 1
ATOM 1159 C CA . GLU A 1 143 ? 1.483 10.964 -14.356 1.00 90.75 143 GLU A CA 1
ATOM 1160 C C . GLU A 1 143 ? 0.882 11.832 -15.484 1.00 90.75 143 GLU A C 1
ATOM 1162 O O . GLU A 1 143 ? 0.469 11.334 -16.533 1.00 90.75 143 GLU A O 1
ATOM 1167 N N . ASN A 1 144 ? 0.989 13.160 -15.364 1.00 90.69 144 ASN A N 1
ATOM 1168 C CA . ASN A 1 144 ? 0.523 14.101 -16.389 1.00 90.69 144 ASN A CA 1
ATOM 1169 C C . ASN A 1 144 ? 1.309 14.018 -17.710 1.00 90.69 144 ASN A C 1
ATOM 1171 O O . ASN A 1 144 ? 0.736 14.246 -18.776 1.00 90.69 144 ASN A O 1
ATOM 1175 N N . VAL A 1 145 ? 2.611 13.712 -17.660 1.00 92.88 145 VAL A N 1
ATOM 1176 C CA . VAL A 1 145 ? 3.448 13.552 -18.865 1.00 92.88 145 VAL A CA 1
ATOM 1177 C C . VAL A 1 145 ? 3.019 12.303 -19.643 1.00 92.88 145 VAL A C 1
ATOM 1179 O O . VAL A 1 145 ? 2.832 12.372 -20.859 1.00 92.88 145 VAL A O 1
ATOM 1182 N N . MET A 1 146 ? 2.769 11.196 -18.939 1.00 93.44 146 MET A N 1
ATOM 1183 C CA . MET A 1 146 ? 2.245 9.947 -19.500 1.00 93.44 146 MET A CA 1
ATOM 1184 C C . MET A 1 146 ? 0.846 10.100 -20.100 1.00 93.44 146 MET A C 1
ATOM 1186 O O . MET A 1 146 ? 0.612 9.638 -21.216 1.00 93.44 146 MET A O 1
ATOM 1190 N N . HIS A 1 147 ? -0.078 10.781 -19.413 1.00 90.56 147 HIS A N 1
ATOM 1191 C CA . HIS A 1 147 ? -1.428 11.006 -19.943 1.00 90.56 147 HIS A CA 1
ATOM 1192 C C . HIS A 1 147 ? -1.439 11.887 -21.202 1.00 90.56 147 HIS A C 1
ATOM 1194 O O . HIS A 1 147 ? -2.228 11.640 -22.113 1.00 90.56 147 HIS A O 1
ATOM 1200 N N . ARG A 1 148 ? -0.560 12.897 -21.288 1.00 93.31 148 ARG A N 1
ATOM 1201 C CA . ARG A 1 148 ? -0.477 13.795 -22.457 1.00 93.31 148 ARG A CA 1
ATOM 1202 C C . ARG A 1 148 ? 0.254 13.167 -23.645 1.00 93.31 148 ARG A C 1
ATOM 1204 O O . ARG A 1 148 ? -0.086 13.457 -24.790 1.00 93.31 148 ARG A O 1
ATOM 1211 N N . ASN A 1 149 ? 1.252 12.315 -23.407 1.00 95.00 149 ASN A N 1
ATOM 1212 C CA . ASN A 1 149 ? 2.074 11.729 -24.464 1.00 95.00 149 ASN A CA 1
ATOM 1213 C C . ASN A 1 149 ? 1.618 10.302 -24.819 1.00 95.00 149 ASN A C 1
ATOM 1215 O O . ASN A 1 149 ? 2.146 9.310 -24.316 1.00 95.00 149 ASN A O 1
ATOM 1219 N N . ARG A 1 150 ? 0.662 10.195 -25.755 1.00 95.44 150 ARG A N 1
ATOM 1220 C CA . ARG A 1 150 ? 0.134 8.902 -26.232 1.00 95.44 150 ARG A CA 1
ATOM 1221 C C . ARG A 1 150 ? 1.226 7.956 -26.753 1.00 95.44 150 ARG A C 1
ATOM 1223 O O . ARG A 1 150 ? 1.120 6.761 -26.503 1.00 95.44 150 ARG A O 1
ATOM 1230 N N . LYS A 1 151 ? 2.265 8.463 -27.435 1.00 95.50 151 LYS A N 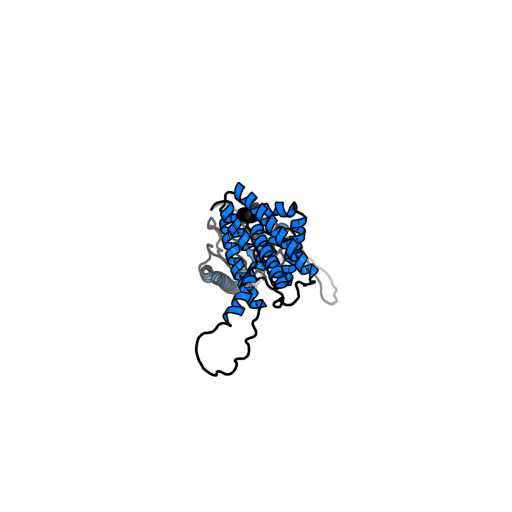1
ATOM 1231 C CA . LYS A 1 151 ? 3.376 7.633 -27.945 1.00 95.50 151 LYS A CA 1
ATOM 1232 C C . LYS A 1 151 ? 4.178 7.015 -26.797 1.00 95.50 151 LYS A C 1
ATOM 1234 O O . LYS A 1 151 ? 4.335 5.797 -26.757 1.00 95.50 151 LYS A O 1
ATOM 1239 N N . LEU A 1 152 ? 4.571 7.838 -25.817 1.00 96.75 152 LEU A N 1
ATOM 1240 C CA . LEU A 1 152 ? 5.218 7.376 -24.583 1.00 96.75 152 LEU A CA 1
ATOM 1241 C C . LEU A 1 152 ? 4.365 6.317 -23.873 1.00 96.75 152 LEU A C 1
ATOM 1243 O O . LEU A 1 152 ? 4.873 5.247 -23.553 1.00 96.75 152 LEU A O 1
ATOM 1247 N N . ARG A 1 153 ? 3.058 6.562 -23.691 1.00 96.81 153 ARG A N 1
ATOM 1248 C CA . ARG A 1 153 ? 2.165 5.577 -23.062 1.00 96.81 153 ARG A CA 1
ATOM 1249 C C . ARG A 1 153 ? 2.145 4.252 -23.827 1.00 96.81 153 ARG A C 1
ATOM 1251 O O . ARG A 1 153 ? 2.229 3.203 -23.200 1.00 96.81 153 ARG A O 1
ATOM 1258 N N . THR A 1 154 ? 2.069 4.279 -25.159 1.00 97.44 154 THR A N 1
ATOM 1259 C CA . THR A 1 154 ? 2.071 3.062 -25.985 1.00 97.44 154 THR A CA 1
ATOM 1260 C C . THR A 1 154 ? 3.366 2.259 -25.841 1.00 97.44 154 THR A C 1
ATOM 1262 O O . THR A 1 154 ? 3.289 1.048 -25.639 1.00 97.44 154 THR A O 1
ATOM 1265 N N . VAL A 1 155 ? 4.541 2.899 -25.902 1.00 98.06 155 VAL A N 1
ATOM 1266 C CA . VAL A 1 155 ? 5.818 2.173 -25.783 1.00 98.06 155 VAL A CA 1
ATOM 1267 C C . VAL A 1 155 ? 6.078 1.682 -24.352 1.00 98.06 155 VAL A C 1
ATOM 1269 O O . VAL A 1 155 ? 6.542 0.560 -24.175 1.00 98.06 155 VAL A O 1
ATOM 1272 N N . VAL A 1 156 ? 5.687 2.446 -23.325 1.00 98.25 156 VAL A N 1
ATOM 1273 C CA . VAL A 1 156 ? 5.798 2.037 -21.910 1.00 98.25 156 VAL A CA 1
ATOM 1274 C C . VAL A 1 156 ? 4.887 0.848 -21.587 1.00 98.25 156 VAL A C 1
ATOM 1276 O O . VAL A 1 156 ? 5.321 -0.066 -20.892 1.00 98.25 156 VAL A O 1
ATOM 1279 N N . VAL A 1 157 ? 3.653 0.813 -22.109 1.00 98.19 157 VAL A N 1
ATOM 1280 C CA . VAL A 1 157 ? 2.742 -0.341 -21.948 1.00 98.19 157 VAL A CA 1
ATOM 1281 C C . VAL A 1 157 ? 3.346 -1.606 -22.561 1.00 98.19 157 VAL A C 1
ATOM 1283 O O . VAL A 1 157 ? 3.352 -2.652 -21.912 1.00 98.19 157 VAL A O 1
ATOM 1286 N N . TRP A 1 158 ? 3.894 -1.504 -23.777 1.00 98.25 158 TRP A N 1
ATOM 1287 C CA . TRP A 1 158 ? 4.583 -2.616 -24.439 1.00 98.25 158 TRP A CA 1
ATOM 1288 C C . TRP A 1 158 ? 5.815 -3.073 -23.645 1.00 98.25 158 TRP A C 1
ATOM 1290 O O . TRP A 1 158 ? 5.950 -4.258 -23.353 1.00 98.25 158 TRP A O 1
ATOM 1300 N N . ALA A 1 159 ? 6.678 -2.141 -23.229 1.00 98.38 159 ALA A N 1
ATOM 1301 C CA . ALA A 1 159 ? 7.922 -2.460 -22.530 1.00 98.38 159 ALA A CA 1
ATOM 1302 C C . ALA A 1 159 ? 7.670 -3.068 -21.141 1.00 98.38 159 ALA A C 1
ATOM 1304 O O . ALA A 1 159 ? 8.402 -3.963 -20.723 1.00 98.38 159 ALA A O 1
ATOM 1305 N N . TYR A 1 160 ? 6.613 -2.632 -20.444 1.00 98.44 160 TYR A N 1
ATOM 1306 C CA . TYR A 1 160 ? 6.161 -3.244 -19.195 1.00 98.44 160 TYR A CA 1
ATOM 1307 C C . TYR A 1 160 ? 5.746 -4.708 -19.411 1.00 98.44 160 TYR A C 1
ATOM 1309 O O . TYR A 1 160 ? 6.274 -5.594 -18.742 1.00 98.44 160 TYR A O 1
ATOM 1317 N N . ASP A 1 161 ? 4.849 -4.980 -20.364 1.00 97.75 161 ASP A N 1
ATOM 1318 C CA . ASP A 1 161 ? 4.378 -6.341 -20.658 1.00 97.75 161 ASP A CA 1
ATOM 1319 C C . ASP A 1 161 ? 5.525 -7.261 -21.118 1.00 97.75 161 ASP A C 1
ATOM 1321 O O . ASP A 1 161 ? 5.663 -8.384 -20.625 1.00 97.75 161 ASP A O 1
ATOM 1325 N N . TYR A 1 162 ? 6.409 -6.749 -21.980 1.00 97.69 162 TYR A N 1
ATOM 1326 C CA . TYR A 1 162 ? 7.619 -7.439 -22.419 1.00 97.69 162 TYR A CA 1
ATOM 1327 C C . TYR A 1 162 ? 8.522 -7.797 -21.226 1.00 97.69 162 TYR A C 1
ATOM 1329 O O . TYR A 1 162 ? 8.867 -8.965 -21.030 1.00 97.69 162 TYR A O 1
ATOM 1337 N N . ALA A 1 163 ? 8.835 -6.826 -20.359 1.00 97.44 163 ALA A N 1
ATOM 1338 C CA . ALA A 1 163 ? 9.670 -7.045 -19.179 1.00 97.44 163 ALA A CA 1
ATOM 1339 C C . ALA A 1 163 ? 9.065 -8.064 -18.202 1.00 97.44 163 ALA A C 1
ATOM 1341 O O . ALA A 1 163 ? 9.781 -8.949 -17.729 1.00 97.44 163 ALA A O 1
ATOM 1342 N N . LYS A 1 164 ? 7.748 -8.008 -17.950 1.00 96.69 164 LYS A N 1
ATOM 1343 C CA . LYS A 1 164 ? 7.039 -8.988 -17.106 1.00 96.69 164 LYS A CA 1
ATOM 1344 C C . LYS A 1 164 ? 7.110 -10.410 -17.670 1.00 96.69 164 LYS A C 1
ATOM 1346 O O . LYS A 1 164 ? 7.198 -11.353 -16.887 1.00 96.69 164 LYS A O 1
ATOM 1351 N N . LYS A 1 165 ? 7.083 -10.570 -18.998 1.00 96.25 165 LYS A N 1
ATOM 1352 C CA . LYS A 1 165 ? 7.116 -11.877 -19.678 1.00 96.25 165 LYS A CA 1
ATOM 1353 C C . LYS A 1 165 ? 8.511 -12.503 -19.763 1.00 96.25 165 LYS A C 1
ATOM 1355 O O . LYS A 1 165 ? 8.597 -13.726 -19.740 1.00 96.25 165 LYS A O 1
ATOM 1360 N N . THR A 1 166 ? 9.581 -11.703 -19.794 1.00 94.06 166 THR A N 1
ATOM 1361 C CA . THR A 1 166 ? 10.966 -12.226 -19.874 1.00 94.06 166 THR A CA 1
ATOM 1362 C C . THR A 1 166 ? 11.411 -13.028 -18.656 1.00 94.06 166 THR A C 1
ATOM 1364 O O . THR A 1 166 ? 12.252 -13.919 -18.767 1.00 94.06 166 THR A O 1
ATOM 1367 N N . GLY A 1 167 ? 10.895 -12.717 -17.463 1.00 92.62 167 GLY A N 1
ATOM 1368 C CA . GLY A 1 167 ? 11.390 -13.348 -16.241 1.00 92.62 167 GLY A CA 1
ATOM 1369 C C . GLY A 1 167 ? 12.868 -13.028 -15.955 1.00 92.62 167 GLY A C 1
ATOM 1370 O O . GLY A 1 167 ? 13.544 -13.862 -15.352 1.00 92.62 167 GLY A O 1
ATOM 1371 N N . LEU A 1 168 ? 13.382 -11.880 -16.423 1.00 93.38 168 LEU A N 1
ATOM 1372 C CA . LEU A 1 168 ? 14.785 -11.457 -16.259 1.00 93.38 168 LEU A CA 1
ATOM 1373 C C . LEU A 1 168 ? 14.981 -10.338 -15.228 1.00 93.38 168 LEU A C 1
ATOM 1375 O O . LEU A 1 168 ? 16.059 -10.228 -14.649 1.00 93.38 168 LEU A O 1
ATOM 1379 N N . CYS A 1 169 ? 13.955 -9.532 -14.946 1.00 94.19 169 CYS A N 1
ATOM 1380 C CA . CYS A 1 169 ? 14.024 -8.578 -13.841 1.00 94.19 169 CYS A CA 1
ATOM 1381 C C . CYS A 1 169 ? 13.909 -9.296 -12.486 1.00 94.19 169 CYS A C 1
ATOM 1383 O O . CYS A 1 169 ? 13.319 -10.373 -12.366 1.00 94.19 169 CYS A O 1
ATOM 1385 N N . ASP A 1 170 ? 14.449 -8.676 -11.440 1.00 93.00 170 ASP A N 1
ATOM 1386 C CA . ASP A 1 170 ? 14.388 -9.201 -10.081 1.00 93.00 170 ASP A CA 1
ATOM 1387 C C . ASP A 1 170 ? 13.059 -8.848 -9.371 1.00 93.00 170 ASP A C 1
ATOM 1389 O O . ASP A 1 170 ? 12.274 -8.003 -9.814 1.00 93.00 170 ASP A O 1
ATOM 1393 N N . ARG A 1 171 ? 12.803 -9.475 -8.213 1.00 94.31 171 ARG A N 1
ATOM 1394 C CA . ARG A 1 171 ? 11.564 -9.259 -7.442 1.00 94.31 171 ARG A CA 1
ATOM 1395 C C . ARG A 1 171 ? 11.398 -7.810 -6.967 1.00 94.31 171 ARG A C 1
ATOM 1397 O O . ARG A 1 171 ? 10.255 -7.378 -6.812 1.00 94.31 171 ARG A O 1
ATOM 1404 N N . ALA A 1 172 ? 12.478 -7.068 -6.708 1.00 94.50 172 ALA A N 1
ATOM 1405 C CA . ALA A 1 172 ? 12.373 -5.658 -6.336 1.00 94.50 172 ALA A CA 1
ATOM 1406 C C . ALA A 1 172 ? 11.948 -4.809 -7.542 1.00 94.50 172 ALA A C 1
ATOM 1408 O O . ALA A 1 172 ? 10.984 -4.051 -7.433 1.00 94.50 172 ALA A O 1
ATOM 1409 N N . THR A 1 173 ? 12.577 -5.005 -8.706 1.00 95.88 173 THR A N 1
ATOM 1410 C CA . THR A 1 173 ? 12.203 -4.298 -9.938 1.00 95.88 173 THR A CA 1
ATOM 1411 C C . THR A 1 173 ? 10.760 -4.591 -10.357 1.00 95.88 173 THR A C 1
ATOM 1413 O O . THR A 1 173 ? 10.034 -3.651 -10.673 1.00 95.88 173 THR A O 1
ATOM 1416 N N . TYR A 1 174 ? 10.279 -5.841 -10.271 1.00 97.06 174 TYR A N 1
ATOM 1417 C CA . TYR A 1 174 ? 8.871 -6.136 -10.583 1.00 97.06 174 TYR A CA 1
ATOM 1418 C C . TYR A 1 174 ? 7.876 -5.393 -9.690 1.00 97.06 174 TYR A C 1
ATOM 1420 O O . TYR A 1 174 ? 6.858 -4.935 -10.196 1.00 97.06 174 TYR A O 1
ATOM 1428 N N . LYS A 1 175 ? 8.163 -5.214 -8.393 1.00 95.88 175 LYS A N 1
ATOM 1429 C CA . LYS A 1 175 ? 7.289 -4.420 -7.512 1.00 95.88 175 LYS A CA 1
ATOM 1430 C C . LYS A 1 175 ? 7.188 -2.966 -7.975 1.00 95.88 175 LYS A C 1
ATOM 1432 O O . LYS A 1 175 ? 6.101 -2.404 -7.953 1.00 95.88 175 LYS A O 1
ATOM 1437 N N . VAL A 1 176 ? 8.302 -2.361 -8.393 1.00 96.06 176 VAL A N 1
ATOM 1438 C CA . VAL A 1 176 ? 8.320 -0.971 -8.882 1.00 96.06 176 VAL A CA 1
ATOM 1439 C C . VAL A 1 176 ? 7.616 -0.853 -10.238 1.00 96.06 176 VAL A C 1
ATOM 1441 O O . VAL A 1 176 ? 6.839 0.080 -10.432 1.00 96.06 176 VAL A O 1
ATOM 1444 N N . LEU A 1 177 ? 7.811 -1.822 -11.140 1.00 97.50 177 LEU A N 1
ATOM 1445 C CA . LEU A 1 177 ? 7.076 -1.915 -12.408 1.00 97.50 177 LEU A CA 1
ATOM 1446 C C . LEU A 1 177 ? 5.560 -2.019 -12.181 1.00 97.50 177 LEU A C 1
ATOM 1448 O O . LEU A 1 177 ? 4.802 -1.298 -12.825 1.00 97.50 177 LEU A O 1
ATOM 1452 N N . ASP A 1 178 ? 5.116 -2.857 -11.242 1.00 96.81 178 ASP A N 1
ATOM 1453 C CA . ASP A 1 178 ? 3.692 -3.045 -10.939 1.00 96.81 178 ASP A CA 1
ATOM 1454 C C . ASP A 1 178 ? 3.080 -1.793 -10.280 1.00 96.81 178 ASP A C 1
ATOM 1456 O O . ASP A 1 178 ? 1.976 -1.387 -10.643 1.00 96.81 178 ASP A O 1
ATOM 1460 N N . LEU A 1 179 ? 3.814 -1.114 -9.385 1.00 95.50 179 LEU A N 1
ATOM 1461 C CA . LEU A 1 179 ? 3.409 0.184 -8.819 1.00 95.50 179 LEU A CA 1
ATOM 1462 C C . LEU A 1 179 ? 3.284 1.269 -9.901 1.00 95.50 179 LEU A C 1
ATOM 1464 O O . LEU A 1 179 ? 2.303 2.011 -9.920 1.00 95.50 179 LEU A O 1
ATOM 1468 N N . MET A 1 180 ? 4.244 1.347 -10.827 1.00 96.31 180 MET A N 1
ATOM 1469 C CA . MET A 1 180 ? 4.189 2.257 -11.974 1.00 96.31 180 MET A CA 1
ATOM 1470 C C . MET A 1 180 ? 2.996 1.933 -12.889 1.00 96.31 180 MET A C 1
ATOM 1472 O O . MET A 1 180 ? 2.298 2.838 -13.349 1.00 96.31 180 MET A O 1
ATOM 1476 N N . ALA A 1 181 ? 2.724 0.650 -13.128 1.00 96.88 181 ALA A N 1
ATOM 1477 C CA . ALA A 1 181 ? 1.609 0.203 -13.953 1.00 96.88 181 ALA A CA 1
ATOM 1478 C C . ALA A 1 181 ? 0.240 0.496 -13.308 1.00 96.88 181 ALA A C 1
ATOM 1480 O O . ALA A 1 181 ? -0.702 0.839 -14.023 1.00 96.88 181 ALA A O 1
ATOM 1481 N N . GLN A 1 182 ? 0.129 0.429 -11.977 1.00 94.94 182 GLN A N 1
ATOM 1482 C CA . GLN A 1 182 ? -1.054 0.868 -11.219 1.00 94.94 182 GLN A CA 1
ATOM 1483 C C . GLN A 1 182 ? -1.197 2.397 -11.200 1.00 94.94 182 GLN A C 1
ATOM 1485 O O . GLN A 1 182 ? -2.313 2.917 -11.247 1.00 94.94 182 GLN A O 1
ATOM 1490 N N . GLN A 1 183 ? -0.083 3.133 -11.156 1.00 92.56 183 GLN A N 1
ATOM 1491 C CA . GLN A 1 183 ? -0.095 4.595 -11.210 1.00 92.56 183 GLN A CA 1
ATOM 1492 C C . GLN A 1 183 ? -0.555 5.111 -12.580 1.00 92.56 183 GLN A C 1
ATOM 1494 O O . GLN A 1 183 ? -1.406 5.987 -12.613 1.00 92.56 183 GLN A O 1
ATOM 1499 N N . HIS A 1 184 ? -0.082 4.543 -13.695 1.00 94.12 184 HIS A N 1
ATOM 1500 C CA . HIS A 1 184 ? -0.439 4.995 -15.057 1.00 94.12 184 HIS A CA 1
ATOM 1501 C C . HIS A 1 184 ? -1.634 4.251 -15.691 1.00 94.12 184 HIS A C 1
ATOM 1503 O O . HIS A 1 184 ? -1.854 4.337 -16.907 1.00 94.12 184 HIS A O 1
ATOM 1509 N N . GLU A 1 185 ? -2.387 3.495 -14.882 1.00 93.25 185 GLU A N 1
ATOM 1510 C CA . GLU A 1 185 ? -3.586 2.738 -15.290 1.00 93.25 185 GLU A CA 1
ATOM 1511 C C . GLU A 1 185 ? -3.315 1.805 -16.488 1.00 93.25 185 GLU A C 1
ATOM 1513 O O . GLU A 1 185 ? -4.073 1.732 -17.458 1.00 93.25 185 GLU A O 1
ATOM 1518 N N . ILE A 1 186 ? -2.169 1.122 -16.433 1.00 95.00 186 ILE A N 1
ATOM 1519 C CA . ILE A 1 186 ? -1.774 0.035 -17.340 1.00 95.00 186 ILE A CA 1
ATOM 1520 C C . ILE A 1 186 ? -2.362 -1.291 -16.841 1.00 95.00 186 ILE A C 1
ATOM 1522 O O . ILE A 1 186 ? -2.799 -2.115 -17.641 1.00 95.00 186 ILE A O 1
ATOM 1526 N N . ILE A 1 187 ? -2.401 -1.477 -15.518 1.00 95.00 187 ILE A N 1
ATOM 1527 C CA . ILE A 1 187 ? -3.077 -2.592 -14.842 1.00 95.00 187 ILE A CA 1
ATOM 1528 C C . ILE A 1 187 ? -4.106 -2.049 -13.834 1.00 95.00 187 ILE A C 1
ATOM 1530 O O . ILE A 1 187 ? -3.998 -0.885 -13.437 1.00 95.00 187 ILE A O 1
ATOM 1534 N N . PRO A 1 188 ? -5.095 -2.857 -13.398 1.00 94.06 188 PRO A N 1
ATOM 1535 C CA . PRO A 1 188 ? -6.107 -2.416 -12.442 1.00 94.06 188 PRO A CA 1
ATOM 1536 C C . PRO A 1 188 ? -5.502 -1.848 -11.151 1.00 94.06 188 PRO A C 1
ATOM 1538 O O . PRO A 1 188 ? -4.667 -2.480 -10.498 1.00 94.06 188 PRO A O 1
ATOM 1541 N N . ARG A 1 189 ? -5.953 -0.648 -10.781 1.00 90.19 189 ARG A N 1
ATOM 1542 C CA . ARG A 1 189 ? -5.567 0.055 -9.556 1.00 90.19 189 ARG A CA 1
ATOM 1543 C C . ARG A 1 189 ? -6.547 -0.323 -8.427 1.00 90.19 189 ARG A C 1
ATOM 1545 O O . ARG A 1 189 ? -7.749 -0.170 -8.633 1.00 90.19 189 ARG A O 1
ATOM 1552 N N . PRO A 1 190 ? -6.090 -0.807 -7.255 1.00 88.12 190 PRO A N 1
ATOM 1553 C CA . PRO A 1 190 ? -6.985 -1.074 -6.126 1.00 88.12 190 PRO A CA 1
ATOM 1554 C C . PRO A 1 190 ? -7.560 0.229 -5.541 1.00 88.12 190 PRO A C 1
ATOM 1556 O O . PRO A 1 190 ? -6.913 1.274 -5.603 1.00 88.12 190 PRO A O 1
ATOM 1559 N N . GLU A 1 191 ? -8.753 0.172 -4.937 1.00 82.44 191 GLU A N 1
ATOM 1560 C CA . GLU A 1 191 ? -9.465 1.355 -4.404 1.00 82.44 191 GLU A CA 1
ATOM 1561 C C . GLU A 1 191 ? -8.649 2.152 -3.373 1.00 82.44 191 GLU A C 1
ATOM 1563 O O . GLU A 1 191 ? -8.752 3.373 -3.292 1.00 82.44 191 GLU A O 1
ATOM 1568 N N . ASN A 1 192 ? -7.809 1.460 -2.601 1.00 82.12 192 ASN A N 1
ATOM 1569 C CA . ASN A 1 192 ? -6.913 2.021 -1.593 1.00 82.12 192 ASN A CA 1
ATOM 1570 C C . ASN A 1 192 ? -5.457 2.152 -2.087 1.00 82.12 192 ASN A C 1
ATOM 1572 O O . ASN A 1 192 ? -4.527 2.105 -1.279 1.00 82.12 192 ASN A O 1
ATOM 1576 N N . PHE A 1 193 ? -5.234 2.271 -3.401 1.00 86.50 193 PHE A N 1
ATOM 1577 C CA . PHE A 1 193 ? -3.894 2.456 -3.955 1.00 86.50 193 PHE A CA 1
ATOM 1578 C C . PHE A 1 193 ? -3.248 3.747 -3.446 1.00 86.50 193 PHE A C 1
ATOM 1580 O O . PHE A 1 193 ? -3.693 4.858 -3.741 1.00 86.50 193 PHE A O 1
ATOM 1587 N N . VAL A 1 194 ? -2.127 3.584 -2.751 1.00 83.62 194 VAL A N 1
ATOM 1588 C CA . VAL A 1 194 ? -1.228 4.665 -2.363 1.00 83.62 194 VAL A CA 1
ATOM 1589 C C . VAL A 1 194 ? 0.161 4.294 -2.853 1.00 83.62 194 VAL A C 1
ATOM 1591 O O . VAL A 1 194 ? 0.702 3.260 -2.469 1.00 83.62 194 VAL A O 1
ATOM 1594 N N . ASN A 1 195 ? 0.742 5.141 -3.699 1.00 88.81 195 ASN A N 1
ATOM 1595 C CA . ASN A 1 195 ? 2.135 5.012 -4.103 1.00 88.81 195 ASN A CA 1
ATOM 1596 C C . ASN A 1 195 ? 3.046 5.326 -2.890 1.00 88.81 195 ASN A C 1
ATOM 1598 O O . ASN A 1 195 ? 3.071 6.482 -2.461 1.00 88.81 195 ASN A O 1
ATOM 1602 N N . PRO A 1 196 ? 3.836 4.361 -2.366 1.00 87.00 196 PRO A N 1
ATOM 1603 C CA . PRO A 1 196 ? 4.658 4.564 -1.166 1.00 87.00 196 PRO A CA 1
ATOM 1604 C C . PRO A 1 196 ? 5.779 5.602 -1.322 1.00 87.00 196 PRO A C 1
ATOM 1606 O O . PRO A 1 196 ? 6.343 6.057 -0.327 1.00 87.00 196 PRO A O 1
ATOM 1609 N N . TYR A 1 197 ? 6.134 5.956 -2.559 1.00 86.00 197 TYR A N 1
ATOM 1610 C CA . TYR A 1 197 ? 7.174 6.937 -2.866 1.00 86.00 197 TYR A CA 1
ATOM 1611 C C . TYR A 1 197 ? 6.631 8.382 -2.895 1.00 86.00 197 TYR A C 1
ATOM 1613 O O . TYR A 1 197 ? 7.406 9.324 -2.718 1.00 86.00 197 TYR A O 1
ATOM 1621 N N . ASP A 1 198 ? 5.311 8.575 -3.026 1.00 83.50 198 ASP A N 1
ATOM 1622 C CA . ASP A 1 198 ? 4.640 9.875 -2.881 1.00 83.50 198 ASP A CA 1
ATOM 1623 C C . ASP A 1 198 ? 4.387 10.159 -1.388 1.00 83.50 198 ASP A C 1
ATOM 1625 O O . ASP A 1 198 ? 3.331 9.844 -0.827 1.00 83.50 198 ASP A O 1
ATOM 1629 N N . LYS A 1 199 ? 5.395 10.735 -0.717 1.00 75.94 199 LYS A N 1
ATOM 1630 C CA . LYS A 1 199 ? 5.350 11.038 0.727 1.00 75.94 199 LYS A CA 1
ATOM 1631 C C . LYS A 1 199 ? 4.190 11.964 1.108 1.00 75.94 199 LYS A C 1
ATOM 1633 O O . LYS A 1 199 ? 3.630 11.814 2.194 1.00 75.94 199 LYS A O 1
ATOM 1638 N N . GLU A 1 200 ? 3.826 12.913 0.245 1.00 76.38 200 GLU A N 1
ATOM 1639 C CA . GLU A 1 200 ? 2.782 13.895 0.544 1.00 76.38 200 GLU A CA 1
ATOM 1640 C C . GLU A 1 200 ? 1.389 13.261 0.464 1.00 76.38 200 GLU A C 1
ATOM 1642 O O . GLU A 1 200 ? 0.592 13.388 1.399 1.00 76.38 200 GLU A O 1
ATOM 1647 N N . ARG A 1 201 ? 1.103 12.518 -0.614 1.00 78.31 201 ARG A N 1
ATOM 1648 C CA . ARG A 1 201 ? -0.173 11.807 -0.773 1.00 78.31 201 ARG A CA 1
ATOM 1649 C C . ARG A 1 201 ? -0.319 10.680 0.250 1.00 78.31 201 ARG A C 1
ATOM 1651 O O . ARG A 1 201 ? -1.406 10.511 0.799 1.00 78.31 201 ARG A O 1
ATOM 1658 N N . THR A 1 202 ? 0.772 9.982 0.576 1.00 77.25 202 THR A N 1
ATOM 1659 C CA . THR A 1 202 ? 0.799 8.965 1.643 1.00 77.25 202 THR A CA 1
ATOM 1660 C C . THR A 1 202 ? 0.421 9.563 2.998 1.00 77.25 202 THR A C 1
ATOM 1662 O O . THR A 1 202 ? -0.448 9.021 3.680 1.00 77.25 202 THR A O 1
ATOM 1665 N N . LYS A 1 203 ? 0.997 10.718 3.365 1.00 77.56 203 LYS A N 1
ATOM 1666 C CA . LYS A 1 203 ? 0.645 11.430 4.603 1.00 77.56 203 LYS A CA 1
ATOM 1667 C C . LYS A 1 203 ? -0.838 11.822 4.631 1.00 77.56 203 LYS A C 1
ATOM 1669 O O . LYS A 1 203 ? -1.530 11.483 5.587 1.00 77.56 203 LYS A O 1
ATOM 1674 N N . LYS A 1 204 ? -1.349 12.458 3.569 1.00 81.06 204 LYS A N 1
ATOM 1675 C CA . LYS A 1 204 ? -2.767 12.868 3.475 1.00 81.06 204 LYS A CA 1
ATOM 1676 C C . LYS 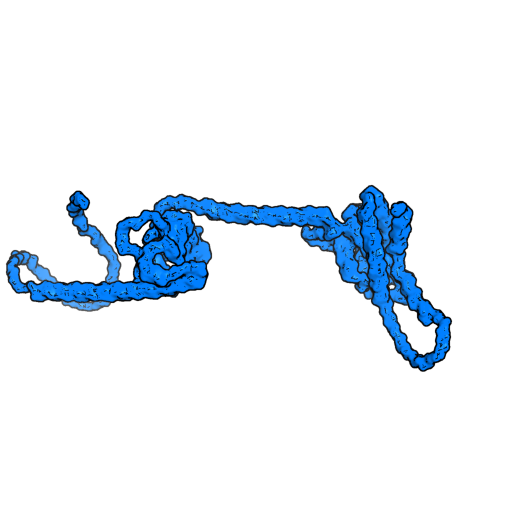A 1 204 ? -3.734 11.684 3.581 1.00 81.06 204 LYS A C 1
ATOM 1678 O O . LYS A 1 204 ? -4.796 11.819 4.185 1.00 81.06 204 LYS A O 1
ATOM 1683 N N . HIS A 1 205 ? -3.377 10.531 3.009 1.00 79.25 205 HIS A N 1
ATOM 1684 C CA . HIS A 1 205 ? -4.181 9.312 3.099 1.00 79.25 205 HIS A CA 1
ATOM 1685 C C . HIS A 1 205 ? -4.201 8.734 4.521 1.00 79.25 205 HIS A C 1
ATOM 1687 O O . HIS A 1 205 ? -5.268 8.365 5.005 1.00 79.25 205 HIS A O 1
ATOM 1693 N N . LEU A 1 206 ? -3.055 8.696 5.209 1.00 79.62 206 LEU A N 1
ATOM 1694 C CA . LEU A 1 206 ? -2.983 8.239 6.600 1.00 79.62 206 LEU A CA 1
ATOM 1695 C C . LEU A 1 206 ? -3.810 9.144 7.529 1.00 79.62 206 LEU A C 1
ATOM 1697 O O . LEU A 1 206 ? -4.642 8.646 8.281 1.00 79.62 206 LEU A O 1
ATOM 1701 N N . GLU A 1 207 ? -3.679 10.467 7.396 1.00 85.50 207 GLU A N 1
ATOM 1702 C CA . GLU A 1 207 ? -4.492 11.441 8.142 1.00 85.50 207 GLU A CA 1
ATOM 1703 C C . GLU A 1 207 ? -6.002 11.276 7.875 1.00 85.50 207 GLU A C 1
ATOM 1705 O O . GLU A 1 207 ? -6.823 11.444 8.775 1.00 85.50 207 GLU A O 1
ATOM 1710 N N . GLU A 1 208 ? -6.398 10.936 6.644 1.00 86.25 208 GLU A N 1
ATOM 1711 C CA . GLU A 1 208 ? -7.796 10.658 6.289 1.00 86.25 208 GLU A CA 1
ATOM 1712 C C . GLU A 1 208 ? -8.311 9.341 6.889 1.00 86.25 208 GLU A C 1
ATOM 1714 O O . GLU A 1 208 ? -9.457 9.274 7.342 1.00 86.25 208 GLU A O 1
ATOM 1719 N N . GLN A 1 209 ? -7.476 8.300 6.939 1.00 84.62 209 GLN A N 1
ATOM 1720 C CA . GLN A 1 209 ? -7.810 7.051 7.626 1.00 84.62 209 GLN A CA 1
ATOM 1721 C C . GLN A 1 209 ? -7.968 7.272 9.135 1.00 84.62 209 GLN A C 1
ATOM 1723 O O . GLN A 1 209 ? -8.954 6.814 9.715 1.00 84.62 209 GLN A O 1
ATOM 1728 N N . GLU A 1 210 ? -7.066 8.036 9.756 1.00 88.00 210 GLU A N 1
ATOM 1729 C CA . GLU A 1 210 ? -7.160 8.418 11.167 1.00 88.00 210 GLU A CA 1
ATOM 1730 C C . GLU A 1 210 ? -8.427 9.237 11.454 1.00 88.00 210 GLU A C 1
ATOM 1732 O O . GLU A 1 210 ? -9.136 8.933 12.414 1.00 88.00 210 GLU A O 1
ATOM 1737 N N . ARG A 1 211 ? -8.779 10.217 10.604 1.00 89.00 211 ARG A N 1
ATOM 1738 C CA . ARG A 1 211 ? -10.046 10.968 10.720 1.00 89.00 211 ARG A CA 1
ATOM 1739 C C . ARG A 1 211 ? -11.266 10.050 10.665 1.00 89.00 211 ARG A C 1
ATOM 1741 O O . ARG A 1 211 ? -12.132 10.144 11.534 1.00 89.00 211 ARG A O 1
ATOM 1748 N N . LYS A 1 212 ? -11.326 9.136 9.691 1.00 90.56 212 LYS A N 1
ATOM 1749 C CA . LYS A 1 212 ? -12.425 8.162 9.558 1.00 90.56 212 LYS A CA 1
ATOM 1750 C C . LYS A 1 212 ? -12.530 7.240 10.770 1.00 90.56 212 LYS A C 1
ATOM 1752 O O . LYS A 1 212 ? -13.635 6.968 11.242 1.00 90.56 212 LYS A O 1
ATOM 1757 N N . GLU A 1 213 ? -11.402 6.787 11.314 1.00 89.88 213 GLU A N 1
ATOM 1758 C CA . GLU A 1 213 ? -11.409 5.958 12.518 1.00 89.88 213 GLU A CA 1
ATOM 1759 C C . GLU A 1 213 ? -11.844 6.753 13.760 1.00 89.88 213 GLU A C 1
ATOM 1761 O O . GLU A 1 213 ? -12.660 6.272 14.549 1.00 89.88 213 GLU A O 1
ATOM 1766 N N . GLN A 1 214 ? -11.367 7.991 13.920 1.00 90.31 214 GLN A N 1
ATOM 1767 C CA . GLN A 1 214 ? -11.795 8.889 14.995 1.00 90.31 214 GLN A CA 1
ATOM 1768 C C . GLN A 1 214 ? -13.296 9.188 14.921 1.00 90.31 214 GLN A C 1
ATOM 1770 O O . GLN A 1 214 ? -13.972 9.102 15.948 1.00 90.31 214 GLN A O 1
ATOM 1775 N N . GLN A 1 215 ? -13.833 9.457 13.726 1.00 91.12 215 GLN A N 1
ATOM 1776 C CA . GLN A 1 215 ? -15.267 9.648 13.512 1.00 91.12 215 GLN A CA 1
ATOM 1777 C C . GLN A 1 215 ? -16.054 8.388 13.890 1.00 91.12 215 GLN A C 1
ATOM 1779 O O . GLN A 1 215 ? -16.980 8.470 14.695 1.00 91.12 215 GLN A O 1
ATOM 1784 N N . LYS A 1 216 ? -15.651 7.204 13.412 1.00 92.69 216 LYS A N 1
ATOM 1785 C CA . LYS A 1 216 ? -16.309 5.937 13.772 1.00 92.69 216 LYS A CA 1
ATOM 1786 C C . LYS A 1 216 ? -16.294 5.694 15.289 1.00 92.69 216 LYS A C 1
ATOM 1788 O O . LYS A 1 216 ? -17.322 5.357 15.877 1.00 92.69 216 LYS A O 1
ATOM 1793 N N . ARG A 1 217 ? -15.157 5.942 15.951 1.00 91.00 217 ARG A N 1
ATOM 1794 C CA . ARG A 1 217 ? -15.021 5.878 17.420 1.00 91.00 217 ARG A CA 1
ATOM 1795 C C . ARG A 1 217 ? -15.909 6.915 18.129 1.00 91.00 217 ARG A C 1
ATOM 1797 O O . ARG A 1 217 ? -16.397 6.632 19.224 1.00 91.00 217 ARG A O 1
ATOM 1804 N N . ALA A 1 218 ? -16.121 8.097 17.549 1.00 90.44 218 ALA A N 1
ATOM 1805 C CA . ALA A 1 218 ? -17.016 9.127 18.080 1.00 90.44 218 ALA A CA 1
ATOM 1806 C C . ALA A 1 218 ? -18.493 8.725 17.938 1.00 90.44 218 ALA A C 1
ATOM 1808 O O . ALA A 1 218 ? -19.214 8.742 18.933 1.00 90.44 218 ALA A O 1
ATOM 1809 N N . GLU A 1 219 ? -18.917 8.251 16.766 1.00 91.50 219 GLU A N 1
ATOM 1810 C CA . GLU A 1 219 ? -20.269 7.730 16.530 1.00 91.50 219 GLU A CA 1
ATOM 1811 C C . GLU A 1 219 ? -20.595 6.536 17.440 1.00 91.50 219 GLU A C 1
ATOM 1813 O O . GLU A 1 219 ? -21.700 6.429 17.968 1.00 91.50 219 GLU A O 1
ATOM 1818 N N . GLU A 1 220 ? -19.643 5.627 17.672 1.00 89.75 220 GLU A N 1
ATOM 1819 C CA . GLU A 1 220 ? -19.815 4.525 18.626 1.00 89.75 220 GLU A CA 1
ATOM 1820 C C . GLU A 1 220 ? -19.958 5.016 20.074 1.00 89.75 220 GLU A C 1
ATOM 1822 O O . GLU A 1 220 ? -20.776 4.479 20.830 1.00 89.75 220 GLU A O 1
ATOM 1827 N N . LYS A 1 221 ? -19.191 6.039 20.479 1.00 87.50 221 LYS A N 1
ATOM 1828 C CA . LYS A 1 221 ? -19.346 6.692 21.790 1.00 87.50 221 LYS A CA 1
ATOM 1829 C C . LYS A 1 221 ? -20.710 7.368 21.903 1.00 87.50 221 LYS A C 1
ATOM 1831 O O . LYS A 1 221 ? -21.375 7.192 22.922 1.00 87.50 221 LYS A O 1
ATOM 1836 N N . GLU A 1 222 ? -21.159 8.073 20.871 1.00 85.31 222 GLU A N 1
ATOM 1837 C CA . GLU A 1 222 ? -22.463 8.731 20.846 1.00 85.31 222 GLU A CA 1
ATOM 1838 C C . GLU A 1 222 ? -23.609 7.714 20.904 1.00 85.31 222 GLU A C 1
ATOM 1840 O O . GLU A 1 222 ? -24.481 7.835 21.762 1.00 85.31 222 GLU A O 1
ATOM 1845 N N . LYS A 1 223 ? -23.560 6.635 20.111 1.00 85.19 223 LYS A N 1
ATOM 1846 C CA . LYS A 1 223 ? -24.520 5.516 20.177 1.00 85.19 223 LYS A CA 1
ATOM 1847 C C . LYS A 1 223 ? -24.573 4.897 21.584 1.00 85.19 223 LYS A C 1
ATOM 1849 O O . LYS A 1 223 ? -25.661 4.612 22.090 1.00 85.19 223 LYS A O 1
ATOM 1854 N N . LYS A 1 224 ? -23.427 4.748 22.266 1.00 79.94 224 LYS A N 1
ATOM 1855 C CA . LYS A 1 224 ? -23.354 4.298 23.676 1.00 79.94 224 LYS A CA 1
ATOM 1856 C C . LYS A 1 224 ? -23.959 5.325 24.648 1.00 79.94 224 LYS A C 1
ATOM 1858 O O . LYS A 1 224 ? -24.682 4.932 25.564 1.00 79.94 224 LYS A O 1
ATOM 1863 N N . ILE A 1 225 ? -23.722 6.623 24.449 1.00 77.00 225 ILE A N 1
ATOM 1864 C CA . ILE A 1 225 ? -24.320 7.709 25.248 1.00 77.00 225 ILE A CA 1
ATOM 1865 C C . ILE A 1 225 ? -25.837 7.774 25.036 1.00 77.00 225 ILE A C 1
ATOM 1867 O O . ILE A 1 225 ? -26.571 7.882 26.013 1.00 77.00 225 ILE A O 1
ATOM 1871 N N . TYR A 1 226 ? -26.324 7.640 23.804 1.00 68.62 226 TYR A N 1
ATOM 1872 C CA . TYR A 1 226 ? -27.748 7.600 23.473 1.00 68.62 226 TYR A CA 1
ATOM 1873 C C . TYR A 1 226 ? -28.443 6.388 24.113 1.00 68.62 226 TYR A C 1
ATOM 1875 O O . TYR A 1 226 ? -29.454 6.557 24.795 1.00 68.62 226 TYR A O 1
ATOM 1883 N N . LYS A 1 227 ? -27.854 5.182 24.013 1.00 68.31 227 LYS A N 1
ATOM 1884 C CA . LYS A 1 227 ? -28.341 3.987 24.735 1.00 68.31 227 LYS A CA 1
ATOM 1885 C C . LYS A 1 227 ? -28.387 4.202 26.257 1.00 68.31 227 LYS A C 1
ATOM 1887 O O . LYS A 1 227 ? -29.332 3.750 26.899 1.00 68.31 227 LYS A O 1
ATOM 1892 N N . ARG A 1 228 ? -27.415 4.918 26.843 1.00 63.88 228 ARG A N 1
ATOM 1893 C CA . ARG A 1 228 ? -27.435 5.299 28.270 1.00 63.88 228 ARG A CA 1
ATOM 1894 C C . ARG A 1 228 ? -28.519 6.338 28.586 1.00 63.88 228 ARG A C 1
ATOM 1896 O O . ARG A 1 228 ? -29.245 6.142 29.549 1.00 63.88 228 ARG A O 1
ATOM 1903 N N . LYS A 1 229 ? -28.681 7.390 27.776 1.00 55.50 229 LYS A N 1
ATOM 1904 C CA . LYS A 1 229 ? -29.704 8.442 27.963 1.00 55.50 229 LYS A CA 1
ATOM 1905 C C . LYS A 1 229 ? -31.140 7.933 27.771 1.00 55.50 229 LYS A C 1
ATOM 1907 O O . LYS A 1 229 ? -32.043 8.449 28.416 1.00 55.50 229 LYS A O 1
ATOM 1912 N N . ARG A 1 230 ? -31.357 6.889 26.958 1.00 57.31 230 ARG A N 1
ATOM 1913 C CA . ARG A 1 230 ? -32.648 6.175 26.867 1.00 57.31 230 ARG A CA 1
ATOM 1914 C C . ARG A 1 230 ? -33.021 5.388 28.132 1.00 57.31 230 ARG A C 1
ATOM 1916 O O . ARG A 1 230 ? -34.160 4.936 28.221 1.00 57.31 230 ARG A O 1
ATOM 1923 N N . ARG A 1 231 ? -32.128 5.243 29.122 1.00 56.28 231 ARG A N 1
ATOM 1924 C CA . ARG A 1 231 ? -32.501 4.803 30.477 1.00 56.28 231 ARG A CA 1
ATOM 1925 C C . ARG A 1 231 ? -33.194 5.972 31.189 1.00 56.28 231 ARG A C 1
ATOM 1927 O O . ARG A 1 231 ? -32.556 6.710 31.934 1.00 56.28 231 ARG A O 1
ATOM 1934 N N . LEU A 1 232 ? -34.486 6.161 30.908 1.00 51.41 232 LEU A N 1
ATOM 1935 C CA . LEU A 1 232 ? -35.305 7.170 31.585 1.00 51.41 232 LEU A CA 1
ATOM 1936 C C . LEU A 1 232 ? -35.246 6.990 33.115 1.00 51.41 232 LEU A C 1
ATOM 1938 O O . LEU A 1 232 ? -35.195 5.849 33.586 1.00 51.41 232 LEU A O 1
ATOM 1942 N N . PRO A 1 233 ? -35.339 8.079 33.901 1.00 48.94 233 PRO A N 1
ATOM 1943 C CA . PRO A 1 233 ? -35.678 7.981 35.314 1.00 48.94 233 PRO A CA 1
ATOM 1944 C C . PRO A 1 233 ? -37.125 7.479 35.432 1.00 48.94 233 PRO A C 1
ATOM 1946 O O . PRO A 1 233 ? -38.083 8.243 35.307 1.00 48.94 233 PRO A O 1
ATOM 1949 N N . LEU A 1 234 ? -37.280 6.167 35.611 1.00 47.16 234 LEU A N 1
ATOM 1950 C CA . LEU A 1 234 ? -38.578 5.507 35.732 1.00 47.16 234 LEU A CA 1
ATOM 1951 C C . LEU A 1 234 ? -39.296 5.984 37.002 1.00 47.16 234 LEU A C 1
ATOM 1953 O O . LEU A 1 234 ? -38.729 5.961 38.096 1.00 47.16 234 LEU A O 1
ATOM 1957 N N . LYS A 1 235 ? -40.560 6.403 36.862 1.00 46.34 235 LYS A N 1
ATOM 1958 C CA . LYS A 1 235 ? -41.422 6.694 38.017 1.00 46.34 235 LYS A CA 1
ATOM 1959 C C . LYS A 1 235 ? -41.697 5.411 38.809 1.00 46.34 235 LYS A C 1
ATOM 1961 O O . LYS A 1 235 ? -41.730 4.314 38.260 1.00 46.34 235 LYS A O 1
ATOM 1966 N N . MET A 1 236 ? -41.869 5.579 40.117 1.00 50.09 236 MET A N 1
ATOM 1967 C CA . MET A 1 236 ? -41.895 4.495 41.097 1.00 50.09 236 MET A CA 1
ATOM 1968 C C . MET A 1 236 ? -42.883 3.352 40.783 1.00 50.09 236 MET A C 1
ATOM 1970 O O . MET A 1 236 ? -44.073 3.568 40.577 1.00 50.09 236 MET A O 1
ATOM 1974 N N . SER A 1 237 ? -42.374 2.134 40.987 1.00 54.25 237 SER A N 1
ATOM 1975 C CA . SER A 1 237 ? -43.050 0.901 41.441 1.00 54.25 237 SER A CA 1
ATOM 1976 C C . SER A 1 237 ? -43.674 -0.104 40.459 1.00 54.25 237 SER A C 1
ATOM 1978 O O . SER A 1 237 ? -43.682 -1.277 40.830 1.00 54.25 237 SER A O 1
ATOM 1980 N N . GLU A 1 238 ? -44.083 0.232 39.230 1.00 59.44 238 GLU A N 1
ATOM 1981 C CA . GLU A 1 238 ? -44.666 -0.777 38.313 1.00 59.44 238 GLU A CA 1
ATOM 1982 C C . GLU A 1 238 ? -44.085 -0.732 36.889 1.00 59.44 238 GLU A C 1
ATOM 1984 O O . GLU A 1 238 ? -44.568 -0.006 36.028 1.00 59.44 238 GLU A O 1
ATOM 1989 N N . ILE A 1 239 ? -43.061 -1.561 36.627 1.00 71.62 239 ILE A N 1
ATOM 1990 C CA . ILE A 1 239 ? -42.647 -1.901 35.253 1.00 71.62 239 ILE A CA 1
ATOM 1991 C C . ILE A 1 239 ? -43.588 -2.991 34.725 1.00 71.62 239 ILE A C 1
ATOM 1993 O O . ILE A 1 239 ? -43.721 -4.054 35.344 1.00 71.62 239 ILE A O 1
ATOM 1997 N N . SER A 1 240 ? -44.217 -2.746 33.578 1.00 76.56 240 SER A N 1
ATOM 1998 C CA . SER A 1 240 ? -45.143 -3.682 32.937 1.00 76.56 240 SER A CA 1
ATOM 1999 C C . SER A 1 240 ? -44.430 -4.877 32.287 1.00 76.56 240 SER A C 1
ATOM 2001 O O . SER A 1 240 ? -43.256 -4.815 31.918 1.00 76.56 240 SER A O 1
ATOM 2003 N N . LEU A 1 241 ? -45.162 -5.977 32.059 1.00 77.62 241 LEU A N 1
ATOM 2004 C CA . LEU A 1 241 ? -44.633 -7.140 31.329 1.00 77.62 241 LEU A CA 1
ATOM 2005 C C . LEU A 1 241 ? -44.175 -6.789 29.902 1.00 77.62 241 LEU A C 1
ATOM 2007 O O . LEU A 1 241 ? -43.274 -7.438 29.376 1.00 77.62 241 LEU A O 1
ATOM 2011 N N . LYS A 1 242 ? -44.790 -5.781 29.269 1.00 76.38 242 LYS A N 1
ATOM 2012 C CA . LYS A 1 242 ? -44.405 -5.332 27.928 1.00 76.38 242 LYS A CA 1
ATOM 2013 C C . LYS A 1 242 ? -43.027 -4.674 27.958 1.00 76.38 242 LYS A C 1
ATOM 2015 O O . LYS A 1 242 ? -42.134 -5.126 27.255 1.00 76.38 242 LYS A O 1
ATOM 2020 N N . GLU A 1 243 ? -42.827 -3.704 28.846 1.00 76.44 243 GLU A N 1
ATOM 2021 C CA . GLU A 1 243 ? -41.532 -3.033 29.008 1.00 76.44 243 GLU A CA 1
ATOM 2022 C C . GLU A 1 243 ? -40.428 -4.017 29.411 1.00 76.44 243 GLU A C 1
ATOM 2024 O O . GLU A 1 243 ? -39.317 -3.924 28.905 1.00 76.44 243 GLU A O 1
ATOM 2029 N N . LEU A 1 244 ? -40.724 -5.002 30.267 1.00 79.25 244 LEU A N 1
ATOM 2030 C CA . LEU A 1 244 ? -39.757 -6.045 30.627 1.00 79.25 244 LEU A CA 1
ATOM 2031 C C . LEU A 1 244 ? -39.369 -6.948 29.445 1.00 79.25 244 LEU A C 1
ATOM 2033 O O . LEU A 1 244 ? -38.238 -7.423 29.412 1.00 79.25 244 LEU A O 1
ATOM 2037 N N . LYS A 1 245 ? -40.268 -7.177 28.479 1.00 79.25 245 LYS A N 1
ATOM 2038 C CA . LYS A 1 245 ? -39.943 -7.881 27.226 1.00 79.25 245 LYS A CA 1
ATOM 2039 C C . LYS A 1 245 ? -39.133 -6.998 26.278 1.00 79.25 245 LYS A C 1
ATOM 2041 O O . LYS A 1 245 ? -38.153 -7.476 25.729 1.00 79.25 245 LYS A O 1
ATOM 2046 N N . ASP A 1 246 ? -39.490 -5.720 26.149 1.00 78.75 246 ASP A N 1
ATOM 2047 C CA . ASP A 1 246 ? -38.766 -4.744 25.317 1.00 78.75 246 ASP A CA 1
ATOM 2048 C C . ASP A 1 246 ? -37.351 -4.426 25.862 1.00 78.75 246 ASP A C 1
ATOM 2050 O O . ASP A 1 246 ? -36.501 -3.898 25.144 1.00 78.75 246 ASP A O 1
ATOM 2054 N N . LEU A 1 247 ? -37.101 -4.725 27.144 1.00 75.81 247 LEU A N 1
ATOM 2055 C CA . LEU A 1 247 ? -35.815 -4.578 27.839 1.00 75.81 247 LEU A CA 1
ATOM 2056 C C . LEU A 1 247 ? -34.983 -5.870 27.903 1.00 75.81 247 LEU A C 1
ATOM 2058 O O . LEU A 1 247 ? -33.840 -5.803 28.360 1.00 75.81 247 LEU A O 1
ATOM 2062 N N . ALA A 1 248 ? -35.541 -7.017 27.508 1.00 77.25 248 ALA A N 1
ATOM 2063 C CA . ALA A 1 248 ? -34.842 -8.297 27.504 1.00 77.25 248 ALA A CA 1
ATOM 2064 C C . ALA A 1 248 ? -34.150 -8.516 26.149 1.00 77.25 248 ALA A C 1
ATOM 2066 O O . ALA A 1 248 ? -34.811 -8.548 25.113 1.00 77.25 248 ALA A O 1
ATOM 2067 N N . ASP A 1 249 ? -32.831 -8.695 26.171 1.00 76.88 249 ASP A N 1
ATOM 2068 C CA . ASP A 1 249 ? -31.983 -8.901 24.990 1.00 76.88 249 ASP A CA 1
ATOM 2069 C C . ASP A 1 249 ? -31.260 -10.247 25.163 1.00 76.88 249 ASP A C 1
ATOM 2071 O O . ASP A 1 249 ? -30.700 -10.505 26.225 1.00 76.88 249 ASP A O 1
ATOM 2075 N N . ASP A 1 250 ? -31.368 -11.159 24.193 1.00 77.12 250 ASP A N 1
ATOM 2076 C CA . ASP A 1 250 ? -30.796 -12.524 24.227 1.00 77.12 250 ASP A CA 1
ATOM 2077 C C . ASP A 1 250 ? -30.930 -13.310 25.560 1.00 77.12 250 ASP A C 1
ATOM 2079 O O . ASP A 1 250 ? -30.080 -14.118 25.942 1.00 77.12 250 ASP A O 1
ATOM 2083 N N . ASN A 1 251 ? -32.089 -13.186 26.222 1.00 76.56 251 ASN A N 1
ATOM 2084 C CA . ASN A 1 251 ? -32.434 -13.796 27.525 1.00 76.56 251 ASN A CA 1
ATOM 2085 C C . ASN A 1 251 ? -31.742 -13.165 28.752 1.00 76.56 251 ASN A C 1
ATOM 2087 O O . ASN A 1 251 ? -31.839 -13.703 29.862 1.00 76.56 251 ASN A O 1
ATOM 2091 N N . GLU A 1 252 ? -31.103 -12.015 28.584 1.00 78.19 252 GLU A N 1
ATOM 2092 C CA . GLU A 1 252 ? -30.548 -11.200 29.658 1.00 78.19 252 GLU A CA 1
ATOM 2093 C C . GLU A 1 252 ? -31.407 -9.949 29.877 1.00 78.19 252 GLU A C 1
ATOM 2095 O O . GLU A 1 252 ? -31.973 -9.385 28.939 1.00 78.19 252 GLU A O 1
ATOM 2100 N N . ILE A 1 253 ? -31.522 -9.496 31.128 1.00 80.69 253 ILE A N 1
ATOM 2101 C CA . ILE A 1 253 ? -32.169 -8.219 31.440 1.00 80.69 253 ILE A CA 1
ATOM 2102 C C . ILE A 1 253 ? -31.360 -7.429 32.471 1.00 80.69 253 ILE A C 1
ATOM 2104 O O . ILE A 1 253 ? -31.211 -7.809 33.635 1.00 80.69 253 ILE A O 1
ATOM 2108 N N . ASP A 1 254 ? -30.851 -6.281 32.032 1.00 77.31 254 ASP A N 1
ATOM 2109 C CA . ASP A 1 254 ? -30.221 -5.291 32.899 1.00 77.31 254 ASP A CA 1
ATOM 2110 C C . ASP A 1 254 ? -31.309 -4.358 33.456 1.00 77.31 254 ASP A C 1
ATOM 2112 O O . ASP A 1 254 ? -31.888 -3.557 32.713 1.00 77.31 254 ASP A O 1
ATOM 2116 N N . LEU A 1 255 ? -31.597 -4.46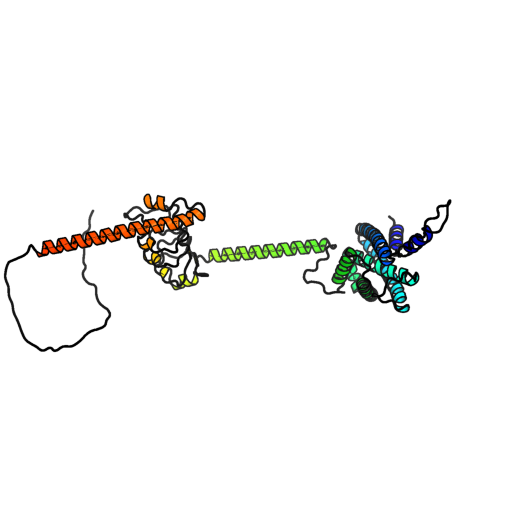5 34.758 1.00 75.31 255 LEU A N 1
ATOM 2117 C CA . LEU A 1 255 ? -32.422 -3.530 35.535 1.00 75.31 255 LEU A CA 1
ATOM 2118 C C . LEU A 1 255 ? -31.574 -2.671 36.499 1.00 75.31 255 LEU A C 1
ATOM 2120 O O . LEU A 1 255 ? -32.129 -2.025 37.393 1.00 75.31 255 LEU A O 1
ATOM 2124 N N . SER A 1 256 ? -30.248 -2.651 36.348 1.00 73.25 256 SER A N 1
ATOM 2125 C CA . SER A 1 256 ? -29.326 -1.963 37.254 1.00 73.25 256 SER A CA 1
ATOM 2126 C C . SER A 1 256 ? -29.465 -0.436 37.218 1.00 73.25 256 SER A C 1
ATOM 2128 O O . SER A 1 256 ? -29.832 0.169 36.204 1.00 73.25 256 SER A O 1
ATOM 2130 N N . ALA A 1 257 ? -29.153 0.199 38.351 1.00 71.06 257 ALA A N 1
ATOM 2131 C CA . ALA A 1 257 ? -29.138 1.651 38.543 1.00 71.06 257 ALA A CA 1
ATOM 2132 C C . ALA A 1 257 ? -30.460 2.369 38.184 1.00 71.06 257 ALA A C 1
ATOM 2134 O O . ALA A 1 257 ? -30.456 3.546 37.823 1.00 71.06 257 ALA A O 1
ATOM 2135 N N . ARG A 1 258 ? -31.606 1.682 38.304 1.00 72.50 258 ARG A N 1
ATOM 2136 C CA . ARG A 1 258 ? -32.949 2.225 38.007 1.00 72.50 258 ARG A CA 1
ATOM 2137 C C . ARG A 1 258 ? -33.685 2.785 39.223 1.00 72.50 258 ARG A C 1
ATOM 2139 O O . ARG A 1 258 ? -34.829 3.207 39.101 1.00 72.50 258 ARG A O 1
ATOM 2146 N N . GLY A 1 259 ? -33.046 2.797 40.394 1.00 69.00 259 GLY A N 1
ATOM 2147 C CA . GLY A 1 259 ? -33.641 3.299 41.635 1.00 69.00 259 GLY A CA 1
ATOM 2148 C C . GLY A 1 259 ? -34.843 2.486 42.128 1.00 69.00 259 GLY A C 1
ATOM 2149 O O . GLY A 1 259 ? -35.611 2.994 42.944 1.00 69.00 259 GLY A O 1
ATOM 2150 N N . LEU A 1 260 ? -35.009 1.246 41.650 1.00 72.38 260 LEU A N 1
ATOM 2151 C CA . LEU A 1 260 ? -36.137 0.377 41.994 1.00 72.38 260 LEU A CA 1
ATOM 2152 C C . LEU A 1 260 ? -36.190 0.144 43.503 1.00 72.38 260 LEU A C 1
ATOM 2154 O O . LEU A 1 260 ? -35.174 -0.201 44.097 1.00 72.38 260 LEU A O 1
ATOM 2158 N N . THR A 1 261 ? -37.362 0.300 44.114 1.00 71.38 261 THR A N 1
ATOM 2159 C CA . THR A 1 261 ? -37.598 -0.010 45.537 1.00 71.38 261 THR A CA 1
ATOM 2160 C C . THR A 1 261 ? -38.089 -1.441 45.756 1.00 71.38 261 THR A C 1
ATOM 2162 O O . THR A 1 261 ? -37.910 -2.006 46.830 1.00 71.38 261 THR A O 1
ATOM 2165 N N . LEU A 1 262 ? -38.685 -2.043 44.725 1.00 73.88 262 LEU A N 1
ATOM 2166 C CA . LEU A 1 262 ? -39.217 -3.403 44.707 1.00 73.88 262 LEU A CA 1
ATOM 2167 C C . LEU A 1 262 ? -38.844 -4.083 43.385 1.00 73.88 262 LEU A C 1
ATOM 2169 O O . LEU A 1 262 ? -38.676 -3.422 42.359 1.00 73.88 262 LEU A O 1
ATOM 2173 N N . VAL A 1 263 ? -38.760 -5.413 43.398 1.00 76.25 263 VAL A N 1
ATOM 2174 C CA . VAL A 1 263 ? -38.642 -6.213 42.171 1.00 76.25 263 VAL A CA 1
ATOM 2175 C C . VAL A 1 263 ? -39.993 -6.210 41.434 1.00 76.25 263 VAL A C 1
ATOM 2177 O O . VAL A 1 263 ? -41.012 -6.491 42.071 1.00 76.25 263 VAL A O 1
ATOM 2180 N N . PRO A 1 264 ? -40.044 -5.943 40.113 1.00 79.44 264 PRO A N 1
ATOM 2181 C CA . PRO A 1 264 ? -41.295 -5.967 39.355 1.00 79.44 264 PRO A CA 1
ATOM 2182 C C . PRO A 1 264 ? -42.000 -7.330 39.432 1.00 79.44 264 PRO A C 1
ATOM 2184 O O . PRO A 1 264 ? -41.415 -8.360 39.094 1.00 79.44 264 PRO A O 1
ATOM 2187 N N . LYS A 1 265 ? -43.285 -7.345 39.813 1.00 78.25 265 LYS A N 1
ATOM 2188 C CA . LYS A 1 265 ? -44.089 -8.581 39.946 1.00 78.25 265 LYS A CA 1
ATOM 2189 C C . LYS A 1 265 ? -44.184 -9.391 38.644 1.00 78.25 265 LYS A C 1
ATOM 2191 O O . LYS A 1 265 ? -44.349 -10.605 38.698 1.00 78.25 265 LYS A O 1
ATOM 2196 N N . ALA A 1 266 ? -44.068 -8.726 37.494 1.00 81.69 266 ALA A N 1
ATOM 2197 C CA . ALA A 1 266 ? -44.102 -9.339 36.168 1.00 81.69 266 ALA A CA 1
ATOM 2198 C C . ALA A 1 266 ? -42.761 -9.965 35.724 1.00 81.69 266 ALA A C 1
ATOM 2200 O O . ALA A 1 266 ? -42.734 -10.673 34.721 1.00 81.69 266 ALA A O 1
ATOM 2201 N N . LEU A 1 267 ? -41.656 -9.761 36.456 1.00 80.81 267 LEU A N 1
ATOM 2202 C CA . LEU A 1 267 ? -40.327 -10.266 36.075 1.00 80.81 267 LEU A CA 1
ATOM 2203 C C . LEU A 1 267 ? -40.260 -11.802 35.900 1.00 80.81 267 LEU A C 1
ATOM 2205 O O . LEU A 1 267 ? -39.698 -12.240 34.897 1.00 80.81 267 LEU A O 1
ATOM 2209 N N . PRO A 1 268 ? -40.903 -12.636 36.748 1.00 78.81 268 PRO A N 1
ATOM 2210 C CA . PRO A 1 268 ? -40.950 -14.088 36.540 1.00 78.81 268 PRO A CA 1
ATOM 2211 C C . PRO A 1 268 ? -41.776 -14.537 35.324 1.00 78.81 268 PRO A C 1
ATOM 2213 O O . PRO A 1 268 ? -41.708 -15.701 34.940 1.00 78.81 268 PRO A O 1
ATOM 2216 N N . GLN A 1 269 ? -42.567 -13.640 34.721 1.00 81.31 269 GLN A N 1
ATOM 2217 C CA . GLN A 1 269 ? -43.404 -13.930 33.549 1.00 81.31 269 GLN A CA 1
ATOM 2218 C C . GLN A 1 269 ? -42.671 -13.674 32.220 1.00 81.31 269 GLN A C 1
ATOM 2220 O O . GLN A 1 269 ? -43.205 -13.988 31.153 1.00 81.31 269 GLN A O 1
ATOM 2225 N N . VAL A 1 270 ? -41.460 -13.103 32.252 1.00 80.62 270 VAL A N 1
ATOM 2226 C CA . VAL A 1 270 ? -40.638 -12.924 31.049 1.00 80.62 270 VAL A CA 1
ATOM 2227 C C . VAL A 1 270 ? -40.060 -14.291 30.652 1.00 80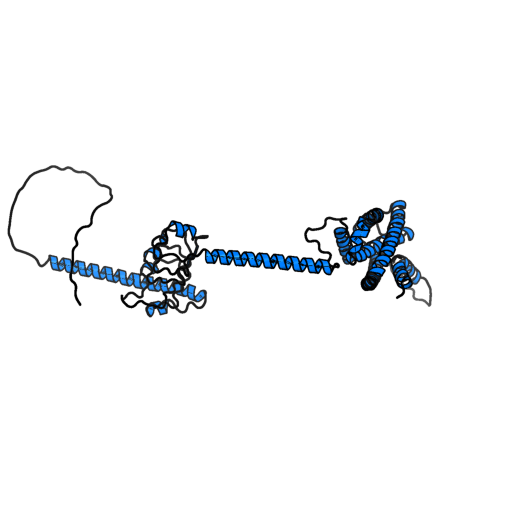.62 270 VAL A C 1
ATOM 2229 O O . VAL A 1 270 ? -39.333 -14.907 31.438 1.00 80.62 270 VAL A O 1
ATOM 2232 N N . PRO A 1 271 ? -40.388 -14.819 29.459 1.00 73.00 271 PRO A N 1
ATOM 2233 C CA . PRO A 1 271 ? -39.961 -16.154 29.072 1.00 73.00 271 PRO A CA 1
ATOM 2234 C C . PRO A 1 271 ? -38.443 -16.216 28.872 1.00 73.00 271 PRO A C 1
ATOM 2236 O O . PRO A 1 271 ? -37.817 -15.260 28.428 1.00 73.00 271 PRO A O 1
ATOM 2239 N N . ARG A 1 272 ? -37.876 -17.394 29.150 1.00 74.69 272 ARG A N 1
ATOM 2240 C CA . ARG A 1 272 ? -36.482 -17.790 28.871 1.00 74.69 272 ARG A CA 1
ATOM 2241 C C . ARG A 1 272 ? -35.349 -17.024 29.578 1.00 74.69 272 ARG A C 1
ATOM 2243 O O . ARG A 1 272 ? -34.231 -17.508 29.461 1.00 74.69 272 ARG A O 1
ATOM 2250 N N . LEU A 1 273 ? -35.602 -15.965 30.359 1.00 78.25 273 LEU A N 1
ATOM 2251 C CA . LEU A 1 273 ? -34.546 -15.237 31.092 1.00 78.25 273 LEU A CA 1
ATOM 2252 C C . LEU A 1 273 ? -33.576 -16.163 31.854 1.00 78.25 273 LEU A C 1
ATOM 2254 O O . LEU A 1 273 ? -34.003 -17.019 32.637 1.00 78.25 273 LEU A O 1
ATOM 2258 N N . THR A 1 274 ? -32.277 -15.941 31.645 1.00 74.38 274 THR A N 1
ATOM 2259 C CA . THR A 1 274 ? -31.158 -16.666 32.275 1.00 74.38 274 THR A CA 1
ATOM 2260 C C . THR A 1 274 ? -30.262 -15.757 33.121 1.00 74.38 274 THR A C 1
ATOM 2262 O O . THR A 1 274 ? -29.659 -16.243 34.082 1.00 74.38 274 THR A O 1
ATOM 2265 N N . HIS A 1 275 ? -30.218 -14.455 32.812 1.00 76.50 275 HIS A N 1
ATOM 2266 C CA . HIS A 1 275 ? -29.407 -13.450 33.507 1.00 76.50 275 HIS A CA 1
ATOM 2267 C C . HIS A 1 275 ? -30.266 -12.247 33.916 1.00 76.50 275 HIS A C 1
ATOM 2269 O O . HIS A 1 275 ? -31.052 -11.735 33.116 1.00 76.50 275 HIS A O 1
ATOM 2275 N N . ILE A 1 276 ? -30.129 -11.800 35.169 1.00 76.94 276 ILE A N 1
ATOM 2276 C CA . ILE A 1 276 ? -30.845 -10.632 35.710 1.00 76.94 276 ILE A CA 1
ATOM 2277 C C . ILE A 1 276 ? -29.884 -9.806 36.566 1.00 76.94 276 ILE A C 1
ATOM 2279 O O . ILE A 1 276 ? -29.465 -10.256 37.638 1.00 76.94 276 ILE A O 1
ATOM 2283 N N . ASP A 1 277 ? -29.616 -8.571 36.140 1.00 73.19 277 ASP A N 1
ATOM 2284 C CA . ASP A 1 277 ? -28.895 -7.588 36.950 1.00 73.19 277 ASP A CA 1
ATOM 2285 C C . ASP A 1 277 ? -29.882 -6.648 37.666 1.00 73.19 277 ASP A C 1
ATOM 2287 O O . ASP A 1 277 ? -30.667 -5.942 37.030 1.00 73.19 277 ASP A O 1
ATOM 2291 N N . LEU A 1 278 ? -29.845 -6.646 39.004 1.00 73.25 278 LEU A N 1
ATOM 2292 C CA . LEU A 1 278 ? -30.605 -5.739 39.875 1.00 73.25 278 LEU A CA 1
ATOM 2293 C C . LEU A 1 278 ? -29.691 -4.737 40.613 1.00 73.25 278 LEU A C 1
ATOM 2295 O O . LEU A 1 278 ? -30.142 -4.074 41.553 1.00 73.25 278 LEU A O 1
ATOM 2299 N N . GLY A 1 279 ? -28.429 -4.605 40.203 1.00 68.81 279 GLY A N 1
ATOM 2300 C CA . GLY A 1 279 ? -27.393 -3.847 40.897 1.00 68.81 279 GLY A CA 1
ATOM 2301 C C . GLY A 1 279 ? -27.709 -2.361 41.046 1.00 68.81 279 GLY A C 1
ATOM 2302 O O . GLY A 1 279 ? -28.430 -1.766 40.249 1.00 68.81 279 GLY A O 1
ATOM 2303 N N . SER A 1 280 ? -27.151 -1.722 42.075 1.00 67.69 280 SER A N 1
ATOM 2304 C CA . SER A 1 280 ? -27.292 -0.271 42.311 1.00 67.69 280 SER A CA 1
ATOM 2305 C C . SER A 1 280 ? -28.746 0.248 42.368 1.00 67.69 280 SER A C 1
ATOM 2307 O O . SER A 1 280 ? -29.018 1.395 42.014 1.00 67.69 280 SER A O 1
ATOM 2309 N N . ASN A 1 281 ? -29.695 -0.589 42.793 1.00 71.25 281 ASN A N 1
ATOM 2310 C CA . ASN A 1 281 ? -31.079 -0.193 43.057 1.00 71.25 281 ASN A CA 1
ATOM 2311 C C . ASN A 1 281 ? -31.304 0.119 44.552 1.00 71.25 281 ASN A C 1
ATOM 2313 O O . ASN A 1 281 ? -30.369 0.153 45.346 1.00 71.25 281 ASN A O 1
ATOM 2317 N N . LYS A 1 282 ? -32.557 0.381 44.935 1.00 69.88 282 LYS A N 1
ATOM 2318 C CA . LYS A 1 282 ? -33.007 0.619 46.317 1.00 69.88 282 LYS A CA 1
ATOM 2319 C C . LYS A 1 282 ? -33.895 -0.534 46.813 1.00 69.88 282 LYS A C 1
ATOM 2321 O O . LYS A 1 282 ? -34.807 -0.317 47.605 1.00 69.88 282 LYS A O 1
ATOM 2326 N N . ILE A 1 283 ? -33.675 -1.744 46.290 1.00 71.62 283 ILE A N 1
ATOM 2327 C CA . ILE A 1 283 ? -34.489 -2.930 46.584 1.00 71.62 283 ILE A CA 1
ATOM 2328 C C . ILE A 1 283 ? -34.123 -3.440 47.974 1.00 71.62 283 ILE A C 1
ATOM 2330 O O . ILE A 1 283 ? -32.955 -3.694 48.260 1.00 71.62 283 ILE A O 1
ATOM 2334 N N . THR A 1 284 ? -35.132 -3.599 48.823 1.00 66.00 284 THR A N 1
ATOM 2335 C CA . THR A 1 284 ? -34.964 -3.976 50.236 1.00 66.00 284 THR A CA 1
ATOM 2336 C C . THR A 1 284 ? -35.436 -5.397 50.533 1.00 66.00 284 THR A C 1
ATOM 2338 O O . THR A 1 284 ? -34.976 -6.000 51.497 1.00 66.00 284 THR A O 1
ATOM 2341 N N . VAL A 1 285 ? -36.318 -5.950 49.693 1.00 69.12 285 VAL A N 1
ATOM 2342 C CA . VAL A 1 285 ? -36.887 -7.298 49.830 1.00 69.12 285 VAL A CA 1
ATOM 2343 C C . VAL A 1 285 ? -36.863 -8.011 48.479 1.00 69.12 285 VAL A C 1
ATOM 2345 O O . VAL A 1 285 ? -37.313 -7.469 47.467 1.00 69.12 285 VAL A O 1
ATOM 2348 N N . LEU A 1 286 ? -36.373 -9.252 48.472 1.00 72.38 286 LEU A N 1
ATOM 2349 C CA . LEU A 1 286 ? -36.430 -10.148 47.319 1.00 72.38 286 LEU A CA 1
ATOM 2350 C C . LEU A 1 286 ? -37.720 -10.989 47.393 1.00 72.38 286 LEU A C 1
ATOM 2352 O O . LEU A 1 286 ? -37.899 -11.711 48.376 1.00 72.38 286 LEU A O 1
ATOM 2356 N N . PRO A 1 287 ? -38.634 -10.932 46.407 1.00 73.88 287 PRO A N 1
ATOM 2357 C CA . PRO A 1 287 ? -39.880 -11.682 46.488 1.00 73.88 287 PRO A CA 1
ATOM 2358 C C . PRO A 1 287 ? -39.644 -13.182 46.224 1.00 73.88 287 PRO A C 1
ATOM 2360 O O . PRO A 1 287 ? -38.890 -13.523 45.306 1.00 73.88 287 PRO A O 1
ATOM 2363 N N . PRO A 1 288 ? -40.352 -14.094 46.922 1.00 72.56 288 PRO A N 1
ATOM 2364 C CA . PRO A 1 288 ? -40.269 -15.537 46.669 1.00 72.56 288 PRO A CA 1
ATOM 2365 C C . PRO A 1 288 ? -40.564 -15.939 45.216 1.00 72.56 288 PRO A C 1
ATOM 2367 O O . PRO A 1 288 ? -40.050 -16.944 44.730 1.00 72.56 288 PRO A O 1
ATOM 2370 N N . SER A 1 289 ? -41.352 -15.134 44.494 1.00 74.12 289 SER A N 1
ATOM 2371 C CA . SER A 1 289 ? -41.680 -15.361 43.083 1.00 74.12 289 SER A CA 1
ATOM 2372 C C . SER A 1 289 ? -40.459 -15.315 42.157 1.00 74.12 289 SER A C 1
ATOM 2374 O O . SER A 1 289 ? -40.448 -16.030 41.156 1.00 74.12 289 SER A O 1
ATOM 2376 N N . LEU A 1 290 ? -39.399 -14.568 42.497 1.00 73.50 290 LEU A N 1
ATOM 2377 C CA . LEU A 1 290 ? -38.150 -14.571 41.724 1.00 73.50 290 LEU A CA 1
ATOM 2378 C C . LEU A 1 290 ? -37.435 -15.927 41.825 1.00 73.50 290 LEU A C 1
ATOM 2380 O O . LEU A 1 290 ? -36.862 -16.414 40.855 1.00 73.50 290 LEU A O 1
ATOM 2384 N N . CYS A 1 291 ? -37.541 -16.590 42.978 1.00 70.69 291 CYS A N 1
ATOM 2385 C CA . CYS A 1 291 ? -36.947 -17.904 43.214 1.00 70.69 291 CYS A CA 1
ATOM 2386 C C . CYS A 1 291 ? -37.653 -19.048 42.460 1.00 70.69 291 CYS A C 1
ATOM 2388 O O . CYS A 1 291 ? -37.178 -20.180 42.496 1.00 70.69 291 CYS A O 1
ATOM 2390 N N . SER A 1 292 ? -38.770 -18.776 41.771 1.00 72.06 292 SER A N 1
ATOM 2391 C CA . SER A 1 292 ? -39.410 -19.744 40.865 1.00 72.06 292 SER A CA 1
ATOM 2392 C C . SER A 1 292 ? -38.695 -19.863 39.509 1.00 72.06 292 SER A C 1
ATOM 2394 O O . SER A 1 292 ? -38.917 -20.821 38.768 1.00 72.06 292 SER A O 1
ATOM 2396 N N . MET A 1 293 ? -37.795 -18.927 39.187 1.00 73.62 293 MET A N 1
ATOM 2397 C CA . MET A 1 293 ? -37.053 -18.884 37.927 1.00 73.62 293 MET A CA 1
ATOM 2398 C C . MET A 1 293 ? -35.844 -19.839 37.950 1.00 73.62 293 MET A C 1
ATOM 2400 O O . MET A 1 293 ? -34.688 -19.425 37.968 1.00 73.62 293 MET A O 1
ATOM 2404 N N . THR A 1 294 ? -36.104 -21.146 37.912 1.00 68.38 294 THR A N 1
ATOM 2405 C CA . THR A 1 294 ? -35.087 -22.218 38.014 1.00 68.38 294 THR A CA 1
ATOM 2406 C C . THR A 1 294 ? -34.028 -22.239 36.900 1.00 68.38 294 THR A C 1
ATOM 2408 O O . THR A 1 294 ? -33.043 -22.963 37.014 1.00 68.38 294 THR A O 1
ATOM 2411 N N . ARG A 1 295 ? -34.207 -21.447 35.833 1.00 69.06 295 ARG A N 1
ATOM 2412 C CA . ARG A 1 295 ? -33.259 -21.283 34.713 1.00 69.06 295 ARG A CA 1
ATOM 2413 C C . ARG A 1 295 ? -32.248 -20.144 34.900 1.00 69.06 295 ARG A C 1
ATOM 2415 O O . ARG A 1 295 ? -31.422 -19.943 34.015 1.00 69.06 295 ARG A O 1
ATOM 2422 N N . LEU A 1 296 ? -32.298 -19.402 36.009 1.00 68.19 296 LEU A N 1
ATOM 2423 C CA . LEU A 1 296 ? -31.338 -18.330 36.274 1.00 68.19 296 LEU A CA 1
ATOM 2424 C C . LEU A 1 296 ? -29.942 -18.900 36.545 1.00 68.19 296 LEU A C 1
ATOM 2426 O O . LEU A 1 296 ? -29.724 -19.595 37.537 1.00 68.19 296 LEU A O 1
ATOM 2430 N N . VAL A 1 297 ? -29.007 -18.582 35.650 1.00 65.81 297 VAL A N 1
ATOM 2431 C CA . VAL A 1 297 ? -27.610 -19.035 35.697 1.00 65.81 297 VAL A CA 1
ATOM 2432 C C . VAL A 1 297 ? -26.742 -18.027 36.446 1.00 65.81 297 VAL A C 1
ATOM 2434 O O . VAL A 1 297 ? -25.880 -18.420 37.226 1.00 65.81 297 VAL A O 1
ATOM 2437 N N . SER A 1 298 ? -26.988 -16.731 36.258 1.00 60.88 298 SER A N 1
ATOM 2438 C CA . SER A 1 298 ? -26.314 -15.656 36.991 1.00 60.88 298 SER A CA 1
ATOM 2439 C C . SER A 1 298 ? -27.318 -14.552 37.320 1.00 60.88 298 SER A C 1
ATOM 2441 O O . SER A 1 298 ? -27.640 -13.712 36.475 1.00 60.88 298 SER A O 1
ATOM 2443 N N . PRO A 1 299 ? -27.891 -14.583 38.527 1.00 53.56 299 PRO A N 1
ATOM 2444 C CA . PRO A 1 299 ? -28.742 -13.525 39.012 1.00 53.56 299 PRO A CA 1
ATOM 2445 C C . PRO A 1 299 ? -28.071 -12.783 40.177 1.00 53.56 299 PRO A C 1
ATOM 2447 O O . PRO A 1 299 ? -27.323 -13.353 40.970 1.00 53.56 299 PRO A O 1
ATOM 2450 N N . LEU A 1 300 ? -28.472 -11.523 40.339 1.00 51.62 300 LEU A N 1
ATOM 2451 C CA . LEU A 1 300 ? -28.335 -10.775 41.591 1.00 51.62 300 LEU A CA 1
ATOM 2452 C C . LEU A 1 300 ? -26.897 -10.372 41.946 1.00 51.62 300 LEU A C 1
ATOM 2454 O O . LEU A 1 300 ? -26.293 -10.878 42.889 1.00 51.62 300 LEU A O 1
ATOM 2458 N N . ALA A 1 301 ? -26.436 -9.305 41.294 1.00 45.16 301 ALA A N 1
ATOM 2459 C CA . ALA A 1 301 ? -25.829 -8.226 42.059 1.00 45.16 301 ALA A CA 1
ATOM 2460 C C . ALA A 1 301 ? -26.970 -7.505 42.799 1.00 45.16 301 ALA A C 1
ATOM 2462 O O . ALA A 1 301 ? -27.707 -6.727 42.196 1.00 45.16 301 ALA A O 1
ATOM 2463 N N . ILE A 1 302 ? -27.177 -7.786 44.088 1.00 47.03 302 ILE A N 1
ATOM 2464 C CA . ILE A 1 302 ? -28.044 -6.937 44.920 1.00 47.03 302 ILE A CA 1
ATOM 2465 C C . ILE A 1 302 ? -27.128 -6.004 45.697 1.00 47.03 302 ILE A C 1
ATOM 2467 O O . ILE A 1 302 ? -26.372 -6.456 46.550 1.00 47.03 302 ILE A O 1
ATOM 2471 N N . ILE A 1 303 ? -27.265 -4.701 45.455 1.00 41.91 303 ILE A N 1
ATOM 2472 C CA . ILE A 1 303 ? -26.767 -3.670 46.367 1.00 41.91 303 ILE A CA 1
ATOM 2473 C C . ILE A 1 303 ? -27.987 -3.111 47.101 1.00 41.91 303 ILE A C 1
ATOM 2475 O O . ILE A 1 303 ? -28.708 -2.276 46.561 1.00 41.91 303 ILE A O 1
ATOM 2479 N N . ILE A 1 304 ? -28.223 -3.581 48.325 1.00 43.72 304 ILE A N 1
ATOM 2480 C CA . ILE A 1 304 ? -29.157 -2.975 49.274 1.00 43.72 304 ILE A CA 1
ATOM 2481 C C . ILE A 1 304 ? -28.483 -1.695 49.771 1.00 43.72 304 ILE A C 1
ATOM 2483 O O . ILE A 1 304 ? -27.485 -1.737 50.492 1.00 43.72 304 ILE A O 1
ATOM 2487 N N . SER A 1 305 ? -28.990 -0.538 49.343 1.00 36.44 305 SER A N 1
ATOM 2488 C CA . SER A 1 305 ? -28.402 0.761 49.684 1.00 36.44 305 SER A CA 1
ATOM 2489 C C . SER A 1 305 ? -28.326 0.984 51.198 1.00 36.44 305 SER A C 1
ATOM 2491 O O . SER A 1 305 ? -29.286 0.718 51.919 1.00 36.44 305 SER A O 1
ATOM 2493 N N . LYS A 1 306 ? -27.210 1.553 51.668 1.00 41.72 306 LYS A N 1
ATOM 2494 C CA . LYS A 1 306 ? -26.840 1.705 53.091 1.00 41.72 306 LYS A CA 1
ATOM 2495 C C . LYS A 1 306 ? -27.703 2.697 53.901 1.00 41.72 306 LYS A C 1
ATOM 2497 O O . LYS A 1 306 ? -27.351 3.024 55.030 1.00 41.72 306 LYS A O 1
ATOM 2502 N N . GLU A 1 307 ? -28.799 3.207 53.346 1.00 38.97 307 GLU A N 1
ATOM 2503 C CA . GLU A 1 307 ? -29.552 4.327 53.914 1.00 38.97 307 GLU A CA 1
ATOM 2504 C C . GLU A 1 307 ? -31.024 3.976 54.154 1.00 38.97 307 GLU A C 1
ATOM 2506 O O . GLU A 1 307 ? -31.790 3.749 53.222 1.00 38.97 307 GLU A O 1
ATOM 2511 N N . ARG A 1 308 ? -31.398 4.020 55.442 1.00 38.09 308 ARG A N 1
ATOM 2512 C CA . ARG A 1 308 ? -32.758 3.914 56.003 1.00 38.09 308 ARG A CA 1
ATOM 2513 C C . ARG A 1 308 ? -33.480 2.575 55.795 1.00 38.09 308 ARG A C 1
ATOM 2515 O O . ARG A 1 308 ? -34.305 2.440 54.902 1.00 38.09 308 ARG A O 1
ATOM 2522 N N . LEU A 1 309 ? -33.303 1.671 56.762 1.00 35.88 309 LEU A N 1
ATOM 2523 C CA . LEU A 1 309 ? -34.369 0.779 57.246 1.00 35.88 309 LEU A CA 1
ATOM 2524 C C . LEU A 1 309 ? -34.072 0.320 58.681 1.00 35.88 309 LEU A C 1
ATOM 2526 O O . LEU A 1 309 ? -33.404 -0.681 58.933 1.00 35.88 309 LEU A O 1
ATOM 2530 N N . GLN A 1 310 ? -34.568 1.106 59.635 1.00 38.41 310 GLN A N 1
ATOM 2531 C CA . GLN A 1 310 ? -34.999 0.557 60.917 1.00 38.41 310 GLN A CA 1
ATOM 2532 C C . GLN A 1 310 ? -36.388 -0.078 60.724 1.00 38.41 310 GLN A C 1
ATOM 2534 O O . GLN A 1 310 ? -37.107 0.293 59.797 1.00 38.41 310 GLN A O 1
ATOM 2539 N N . ILE A 1 311 ? -36.775 -0.926 61.682 1.00 32.12 311 ILE A N 1
ATOM 2540 C CA . ILE A 1 311 ? -38.079 -1.600 61.815 1.00 32.12 311 ILE A CA 1
ATOM 2541 C C . ILE A 1 311 ? -38.241 -2.863 60.926 1.00 32.12 311 ILE A C 1
ATOM 2543 O O . ILE A 1 311 ? -37.998 -2.849 59.723 1.00 32.12 311 ILE A O 1
ATOM 2547 N N . TYR A 1 312 ? -38.699 -3.939 61.584 1.00 31.11 312 TYR A N 1
ATOM 2548 C CA . TYR A 1 312 ? -38.989 -5.312 61.120 1.00 31.11 312 TYR A CA 1
ATOM 2549 C C . TYR A 1 312 ? -37.799 -6.293 60.978 1.00 31.11 312 TYR A C 1
ATOM 2551 O O . TYR A 1 312 ? -36.706 -5.963 60.525 1.00 31.11 312 TYR A O 1
ATOM 2559 N N . GLN A 1 313 ? -38.014 -7.519 61.479 1.00 38.97 313 GLN A N 1
ATOM 2560 C CA . GLN A 1 313 ? -36.981 -8.436 61.998 1.00 38.97 313 GLN A CA 1
ATOM 2561 C C . GLN A 1 313 ? -36.480 -9.507 61.003 1.00 38.97 313 GLN A C 1
ATOM 2563 O O . GLN A 1 313 ? -36.047 -10.574 61.425 1.00 38.97 313 GLN A O 1
ATOM 2568 N N . SER A 1 314 ? -36.511 -9.262 59.692 1.00 48.56 314 SER A N 1
ATOM 2569 C CA . SER A 1 314 ? -36.141 -10.266 58.676 1.00 48.56 314 SER A CA 1
ATOM 2570 C C . SER A 1 314 ? -35.052 -9.761 57.722 1.00 48.56 314 SER A C 1
ATOM 2572 O O . SER A 1 314 ? -35.316 -9.303 56.613 1.00 48.56 314 SER A O 1
ATOM 2574 N N . ARG A 1 315 ? -33.787 -9.876 58.153 1.00 60.56 315 ARG A N 1
ATOM 2575 C CA . ARG A 1 315 ? -32.573 -9.553 57.364 1.00 60.56 315 ARG A CA 1
ATOM 2576 C C . ARG A 1 315 ? -32.089 -10.738 56.511 1.00 60.56 315 ARG A C 1
ATOM 2578 O O . ARG A 1 315 ? -30.888 -10.986 56.386 1.00 60.56 315 ARG A O 1
ATOM 2585 N N . GLU A 1 316 ? -33.028 -11.506 55.974 1.00 65.19 316 GLU A N 1
ATOM 2586 C CA . GLU A 1 316 ? -32.788 -12.816 55.367 1.00 65.19 316 GLU A CA 1
ATOM 2587 C C . GLU A 1 316 ? -33.279 -12.856 53.916 1.00 65.19 316 GLU A C 1
ATOM 2589 O O . GLU A 1 316 ? -34.234 -12.173 53.543 1.00 65.19 316 GLU A O 1
ATOM 2594 N N . LEU A 1 317 ? -32.633 -13.679 53.086 1.00 72.75 317 LEU A N 1
ATOM 2595 C CA . LEU A 1 317 ? -33.188 -14.045 51.781 1.00 72.75 317 LEU A CA 1
ATOM 2596 C C . LEU A 1 317 ? -34.383 -14.991 51.999 1.00 72.75 317 LEU A C 1
ATOM 2598 O O . LEU A 1 317 ? -34.379 -15.756 52.965 1.00 72.75 317 LEU A O 1
ATOM 2602 N N . PRO A 1 318 ? -35.398 -14.990 51.117 1.00 77.88 318 PRO A N 1
ATOM 2603 C CA . PRO A 1 318 ? -36.537 -15.891 51.264 1.00 77.88 318 PRO A CA 1
ATOM 2604 C C . PRO A 1 318 ? -36.082 -17.356 51.203 1.00 77.88 318 PRO A C 1
ATOM 2606 O O . PRO A 1 318 ? -35.273 -17.711 50.350 1.00 77.88 318 PRO A O 1
ATOM 2609 N N . LEU A 1 319 ? -36.659 -18.235 52.030 1.00 80.50 319 LEU A N 1
ATOM 2610 C CA . LEU A 1 319 ? -36.303 -19.667 52.075 1.00 80.50 319 LEU A CA 1
ATOM 2611 C C . LEU A 1 319 ? -36.409 -20.369 50.708 1.00 80.50 319 LEU A C 1
ATOM 2613 O O . LEU A 1 319 ? -35.687 -21.325 50.439 1.00 80.50 319 LEU A O 1
ATOM 2617 N N . SER A 1 320 ? -37.260 -19.859 49.812 1.00 79.75 320 SER A N 1
ATOM 2618 C CA . SER A 1 320 ? -37.373 -20.306 48.419 1.00 79.75 320 SER A CA 1
ATOM 2619 C C . SER A 1 320 ? -36.098 -20.117 47.590 1.00 79.75 320 SER A C 1
ATOM 2621 O O . SER A 1 320 ? -35.985 -20.727 46.532 1.00 79.75 320 SER A O 1
ATOM 2623 N N . PHE A 1 321 ? -35.125 -19.315 48.038 1.00 80.25 321 PHE A N 1
ATOM 2624 C CA . PHE A 1 321 ? -33.831 -19.119 47.370 1.00 80.25 321 PHE A CA 1
ATOM 2625 C C . PHE A 1 321 ? -33.066 -20.443 47.187 1.00 80.25 321 PHE A C 1
ATOM 2627 O O . PHE A 1 321 ? -32.305 -20.588 46.233 1.00 80.25 321 PHE A O 1
ATOM 2634 N N . SER A 1 322 ? -33.360 -21.459 48.012 1.00 80.56 322 SER A N 1
ATOM 2635 C CA . SER A 1 322 ? -32.884 -22.839 47.834 1.00 80.56 322 SER A CA 1
ATOM 2636 C C . SER A 1 322 ? -33.270 -23.488 46.495 1.00 80.56 322 SER A C 1
ATOM 2638 O O . SER A 1 322 ? -32.675 -24.496 46.117 1.00 80.56 322 SER A O 1
ATOM 2640 N N . ASN A 1 323 ? -34.271 -22.951 45.788 1.00 81.94 323 ASN A N 1
ATOM 2641 C CA . ASN A 1 323 ? -34.757 -23.470 44.505 1.00 81.94 323 ASN A CA 1
ATOM 2642 C C . ASN A 1 323 ? -33.903 -23.021 43.308 1.00 81.94 323 ASN A C 1
ATOM 2644 O O . ASN A 1 323 ? -34.054 -23.564 42.212 1.00 81.94 323 ASN A O 1
ATOM 2648 N N . LEU A 1 324 ? -32.992 -22.059 43.496 1.00 78.06 324 LEU A N 1
ATOM 2649 C CA . LEU A 1 324 ? -32.072 -21.581 42.462 1.00 78.06 324 LEU A CA 1
ATOM 2650 C C . LEU A 1 324 ? -30.908 -22.575 42.271 1.00 78.06 324 LEU A C 1
ATOM 2652 O O . LEU A 1 324 ? -29.744 -22.254 42.469 1.00 78.06 324 LEU A O 1
ATOM 2656 N N . GLY A 1 325 ? -31.213 -23.818 41.894 1.00 74.00 325 GLY A N 1
ATOM 2657 C CA . GLY A 1 325 ? -30.211 -24.882 41.733 1.00 74.00 325 GLY A CA 1
ATOM 2658 C C . GLY A 1 325 ? -29.242 -24.685 40.558 1.00 74.00 325 GLY A C 1
ATOM 2659 O O . GLY A 1 325 ? -28.176 -25.291 40.544 1.00 74.00 325 GLY A O 1
ATOM 2660 N N . ALA A 1 326 ? -29.593 -23.835 39.586 1.00 77.75 326 ALA A N 1
ATOM 2661 C CA . ALA A 1 326 ? -28.747 -23.484 38.440 1.00 77.75 326 ALA A CA 1
ATOM 2662 C C . ALA A 1 326 ? -27.813 -22.281 38.701 1.00 77.75 326 ALA A C 1
ATOM 2664 O O . ALA A 1 326 ? -27.081 -21.877 37.797 1.00 77.75 326 ALA A O 1
ATOM 2665 N N . LEU A 1 327 ? -27.838 -21.720 39.917 1.00 78.38 327 LEU A N 1
ATOM 2666 C CA . LEU A 1 327 ? -27.109 -20.519 40.319 1.00 78.38 327 LEU A CA 1
ATOM 2667 C C . LEU A 1 327 ? -25.587 -20.717 40.228 1.00 78.38 327 LEU A C 1
ATOM 2669 O O . LEU A 1 327 ? -25.002 -21.460 41.015 1.00 78.38 327 LEU A O 1
ATOM 2673 N N . LYS A 1 328 ? -24.935 -20.024 39.291 1.00 78.75 328 LYS A N 1
ATOM 2674 C CA . LYS A 1 328 ? -23.476 -20.050 39.101 1.00 78.75 328 LYS A CA 1
ATOM 2675 C C . LYS A 1 328 ? -22.763 -18.794 39.576 1.00 78.75 328 LYS A C 1
ATOM 2677 O O . LYS A 1 328 ? -21.546 -18.833 39.652 1.00 78.75 328 LYS A O 1
ATOM 2682 N N . TRP A 1 329 ? -23.455 -17.694 39.855 1.00 79.62 329 TRP A N 1
ATOM 2683 C CA . TRP A 1 329 ? -22.841 -16.435 40.289 1.00 79.62 329 TRP A CA 1
ATOM 2684 C C . TRP A 1 329 ? -23.811 -15.671 41.191 1.00 79.62 329 TRP A C 1
ATOM 2686 O O . TRP A 1 329 ? -25.020 -15.743 40.978 1.00 79.62 329 TRP A O 1
ATOM 2696 N N . LEU A 1 330 ? -23.284 -15.000 42.215 1.00 77.25 330 LEU A N 1
ATOM 2697 C CA . LEU A 1 330 ? -24.052 -14.233 43.193 1.00 77.25 330 LEU A CA 1
ATOM 2698 C C . LEU A 1 330 ? -23.152 -13.167 43.834 1.00 77.25 330 LEU A C 1
ATOM 2700 O O . LEU A 1 330 ? -22.083 -13.510 44.341 1.00 77.25 330 LEU A O 1
ATOM 2704 N N . ASP A 1 331 ? -23.608 -11.912 43.884 1.00 73.12 331 ASP A N 1
ATOM 2705 C CA . ASP A 1 331 ? -22.966 -10.852 44.670 1.00 73.12 331 ASP A CA 1
ATOM 2706 C C . ASP A 1 331 ? -23.967 -10.194 45.633 1.00 73.12 331 ASP A C 1
ATOM 2708 O O . ASP A 1 331 ? -24.915 -9.509 45.238 1.00 73.12 331 ASP A O 1
ATOM 2712 N N . LEU A 1 332 ? -23.726 -10.406 46.930 1.00 72.94 332 LEU A N 1
ATOM 2713 C CA . LEU A 1 332 ? -24.471 -9.800 48.036 1.00 72.94 332 LEU A CA 1
ATOM 2714 C C . LEU A 1 332 ? -23.601 -8.831 48.857 1.00 72.94 332 LEU A C 1
ATOM 2716 O O . LEU A 1 332 ? -23.898 -8.555 50.024 1.00 72.94 332 LEU A O 1
ATOM 2720 N N . LYS A 1 333 ? -22.504 -8.324 48.287 1.00 66.56 333 LYS A N 1
ATOM 2721 C CA . LYS A 1 333 ? -21.630 -7.351 48.944 1.00 66.56 333 LYS A CA 1
ATOM 2722 C C . LYS A 1 333 ? -22.371 -6.106 49.393 1.00 66.56 333 LYS A C 1
ATOM 2724 O O . LYS A 1 333 ? -23.264 -5.600 48.724 1.00 66.56 333 LYS A O 1
ATOM 2729 N N . LYS A 1 334 ? -21.886 -5.542 50.503 1.00 63.31 334 LYS A N 1
ATOM 2730 C CA . LYS A 1 334 ? -22.377 -4.290 51.106 1.00 63.31 334 LYS A CA 1
ATOM 2731 C C . LYS A 1 334 ? -23.839 -4.362 51.588 1.00 63.31 334 LYS A C 1
ATOM 2733 O O . LYS A 1 334 ? -24.365 -3.341 52.023 1.00 63.31 334 LYS A O 1
ATOM 2738 N N . ASN A 1 335 ? -24.443 -5.553 51.608 1.00 67.50 335 ASN A N 1
ATOM 2739 C CA . ASN A 1 335 ? -25.768 -5.797 52.173 1.00 67.50 335 ASN A CA 1
ATOM 2740 C C . ASN A 1 335 ? -25.690 -6.066 53.688 1.00 67.50 335 ASN A C 1
ATOM 2742 O O . ASN A 1 335 ? -24.748 -6.721 54.142 1.00 67.50 335 ASN A O 1
ATOM 2746 N N . PRO A 1 336 ? -26.678 -5.620 54.486 1.00 66.69 336 PRO A N 1
ATOM 2747 C CA . PRO A 1 336 ? -26.740 -5.874 55.927 1.00 66.69 336 PRO A CA 1
ATOM 2748 C C . PRO A 1 336 ? -27.269 -7.292 56.235 1.00 66.69 336 PRO A C 1
ATOM 2750 O O . PRO A 1 336 ? -28.348 -7.455 56.804 1.00 66.69 336 PRO A O 1
ATOM 2753 N N . LEU A 1 337 ? -26.515 -8.317 55.828 1.00 72.56 337 LEU A N 1
ATOM 2754 C CA . LEU A 1 337 ? -26.852 -9.735 56.021 1.00 72.56 337 LEU A CA 1
ATOM 2755 C C . LEU A 1 337 ? -26.729 -10.169 57.495 1.00 72.56 337 LEU A C 1
ATOM 2757 O O . LEU A 1 337 ? -25.944 -9.601 58.258 1.00 72.56 337 LEU A O 1
ATOM 2761 N N . VAL A 1 338 ? -27.459 -11.220 57.886 1.00 77.25 338 VAL A N 1
ATOM 2762 C CA . VAL A 1 338 ? -27.222 -11.922 59.164 1.00 77.25 338 VAL A CA 1
ATOM 2763 C C . VAL A 1 338 ? -25.835 -12.601 59.180 1.00 77.25 338 VAL A C 1
ATOM 2765 O O . VAL A 1 338 ? -25.361 -13.002 58.112 1.00 77.25 338 VAL A O 1
ATOM 2768 N N . PRO A 1 339 ? -25.167 -12.754 60.345 1.00 80.00 339 PRO A N 1
ATOM 2769 C CA . PRO A 1 339 ? -23.776 -13.223 60.417 1.00 80.00 339 PRO A CA 1
ATOM 2770 C C . PRO A 1 339 ? -23.508 -14.566 59.722 1.00 80.00 339 PRO A C 1
ATOM 2772 O O . PRO A 1 339 ? -22.520 -14.694 58.999 1.00 80.00 339 PRO A O 1
ATOM 2775 N N . ASP A 1 340 ? -24.404 -15.542 59.871 1.00 81.56 340 ASP A N 1
ATOM 2776 C CA . ASP A 1 340 ? -24.242 -16.873 59.271 1.00 81.56 340 ASP A CA 1
ATOM 2777 C C . ASP A 1 340 ? -24.386 -16.846 57.741 1.00 81.56 340 ASP A C 1
ATOM 2779 O O . ASP A 1 340 ? -23.613 -17.478 57.018 1.00 81.56 340 ASP A O 1
ATOM 2783 N N . LEU A 1 341 ? -25.303 -16.021 57.225 1.00 80.25 341 LEU A N 1
ATOM 2784 C CA . LEU A 1 341 ? -25.470 -15.794 55.788 1.00 80.25 341 LEU A CA 1
ATOM 2785 C C . LEU A 1 341 ? -24.295 -15.000 55.194 1.00 80.25 341 LEU A C 1
ATOM 2787 O O . LEU A 1 341 ? -23.870 -15.274 54.070 1.00 80.25 341 LEU A O 1
ATOM 2791 N N . LEU A 1 342 ? -23.731 -14.050 55.946 1.00 81.25 342 LEU A N 1
ATOM 2792 C CA . LEU A 1 342 ? -22.511 -13.336 55.562 1.00 81.25 342 LEU A CA 1
ATOM 2793 C C . LEU A 1 342 ? -21.319 -14.303 55.458 1.00 81.25 342 LEU A C 1
ATOM 2795 O O . LEU A 1 342 ? -20.579 -14.264 54.475 1.00 81.25 342 LEU A O 1
ATOM 2799 N N . LYS A 1 343 ? -21.183 -15.224 56.423 1.00 83.31 343 LYS A N 1
ATOM 2800 C CA . LYS A 1 343 ? -20.176 -16.295 56.409 1.00 83.31 343 LYS A CA 1
ATOM 2801 C C . LYS A 1 343 ? -20.354 -17.242 55.217 1.00 83.31 343 LYS A C 1
ATOM 2803 O O . LYS A 1 343 ? -19.360 -17.604 54.593 1.00 83.31 343 LYS A O 1
ATOM 2808 N N . ALA A 1 344 ? -21.591 -17.606 54.868 1.00 83.94 344 ALA A N 1
ATOM 2809 C CA . ALA A 1 344 ? -21.878 -18.409 53.676 1.00 83.94 344 ALA A CA 1
ATOM 2810 C C . ALA A 1 344 ? -21.527 -17.666 52.370 1.00 83.94 344 ALA A C 1
ATOM 2812 O O . ALA A 1 344 ? -20.946 -18.256 51.460 1.00 83.94 344 ALA A O 1
ATOM 2813 N N . THR A 1 345 ? -21.835 -16.367 52.293 1.00 77.50 345 THR A N 1
ATOM 2814 C CA . THR A 1 345 ? -21.597 -15.518 51.110 1.00 77.50 345 THR A CA 1
ATOM 2815 C C . THR A 1 345 ? -20.105 -15.309 50.825 1.00 77.50 345 THR A C 1
ATOM 2817 O O . THR A 1 345 ? -19.679 -15.379 49.674 1.00 77.50 345 THR A O 1
ATOM 2820 N N . GLY A 1 346 ? -19.288 -15.058 51.852 1.00 81.94 346 GLY A N 1
ATOM 2821 C CA . GLY A 1 346 ? -17.867 -14.748 51.670 1.00 81.94 346 GLY A CA 1
ATOM 2822 C C . GLY A 1 346 ? -17.613 -13.391 50.992 1.00 81.94 346 GLY A C 1
ATOM 2823 O O . GLY A 1 346 ? -18.459 -12.498 51.008 1.00 81.94 346 GLY A O 1
ATOM 2824 N N . ASN A 1 347 ? -16.413 -13.211 50.425 1.00 76.19 347 ASN A N 1
ATOM 2825 C CA . ASN A 1 347 ? -15.910 -11.894 50.012 1.00 76.19 347 ASN A CA 1
ATOM 2826 C C . ASN A 1 347 ? -16.037 -11.565 48.509 1.00 76.19 347 ASN A C 1
ATOM 2828 O O . ASN A 1 347 ? -15.637 -10.465 48.145 1.00 76.19 347 ASN A O 1
ATOM 2832 N N . CYS A 1 348 ? -16.569 -12.452 47.647 1.00 71.75 348 CYS A N 1
ATOM 2833 C CA . CYS A 1 348 ? -16.895 -12.226 46.212 1.00 71.75 348 CYS A CA 1
ATOM 2834 C C . CYS A 1 348 ? -15.960 -11.223 45.470 1.00 71.75 348 CYS A C 1
ATOM 2836 O O . CYS A 1 348 ? -16.400 -10.301 44.785 1.00 71.75 348 CYS A O 1
ATOM 2838 N N . GLY A 1 349 ? -14.644 -11.290 45.708 1.00 73.75 349 GLY A N 1
ATOM 2839 C CA . GLY A 1 349 ? -13.638 -10.344 45.202 1.00 73.75 349 GLY A CA 1
ATOM 2840 C C . GLY A 1 349 ? -13.188 -10.668 43.786 1.00 73.75 349 GLY A C 1
ATOM 2841 O O . GLY A 1 349 ? -12.958 -9.770 42.981 1.00 73.75 349 GLY A O 1
ATOM 2842 N N . SER A 1 350 ? -13.129 -11.960 43.489 1.00 81.25 350 SER A N 1
ATOM 2843 C CA . SER A 1 350 ? -12.893 -12.531 42.172 1.00 81.25 350 SER A CA 1
ATOM 2844 C C . SER A 1 350 ? -14.134 -13.260 41.657 1.00 81.25 350 SER A C 1
ATOM 2846 O O . SER A 1 350 ? -15.004 -13.680 42.423 1.00 81.25 350 SER A O 1
ATOM 2848 N N . GLU A 1 351 ? -14.183 -13.494 40.346 1.00 78.56 351 GLU A N 1
ATOM 2849 C CA . GLU A 1 351 ? -15.253 -14.270 39.712 1.00 78.56 351 GLU A CA 1
ATOM 2850 C C . GLU A 1 351 ? -15.430 -15.656 40.365 1.00 78.56 351 GLU A C 1
ATOM 2852 O O . GLU A 1 351 ? -16.552 -16.105 40.593 1.00 78.56 351 GLU A O 1
ATOM 2857 N N . LYS A 1 352 ? -14.322 -16.309 40.745 1.00 84.12 352 LYS A N 1
ATOM 2858 C CA . LYS A 1 352 ? -14.323 -17.604 41.440 1.00 84.12 352 LYS A CA 1
ATOM 2859 C C . LYS A 1 352 ? -15.006 -17.531 42.809 1.00 84.12 352 LYS A C 1
ATOM 2861 O O . LYS A 1 352 ? -15.756 -18.439 43.156 1.00 84.12 352 LYS A O 1
ATOM 2866 N N . GLU A 1 353 ? -14.786 -16.462 43.572 1.00 84.25 353 GLU A N 1
ATOM 2867 C CA . GLU A 1 353 ? -15.434 -16.273 44.875 1.00 84.25 353 GLU A CA 1
ATOM 2868 C C . GLU A 1 353 ? -16.939 -16.025 44.738 1.00 84.25 353 GLU A C 1
ATOM 2870 O O . GLU A 1 353 ? -17.706 -16.590 45.508 1.00 84.25 353 GLU A O 1
ATOM 2875 N N . CYS A 1 354 ? -17.383 -15.248 43.746 1.00 80.75 354 CYS A N 1
ATOM 2876 C CA . CYS A 1 354 ? -18.814 -15.016 43.504 1.00 80.75 354 CYS A CA 1
ATOM 2877 C C . CYS A 1 354 ? -19.531 -16.278 42.991 1.00 80.75 354 CYS A C 1
ATOM 2879 O O . CYS A 1 354 ? -20.694 -16.522 43.320 1.00 80.75 354 CYS A O 1
ATOM 2881 N N . ARG A 1 355 ? -18.824 -17.135 42.237 1.00 83.06 355 ARG A N 1
ATOM 2882 C CA . ARG A 1 355 ? -19.304 -18.484 41.893 1.00 83.06 355 ARG A CA 1
ATOM 2883 C C . ARG A 1 355 ? -19.436 -19.379 43.133 1.00 83.06 355 ARG A C 1
ATOM 2885 O O . ARG A 1 355 ? -20.402 -20.126 43.248 1.00 83.06 355 ARG A O 1
ATOM 2892 N N . GLN A 1 356 ? -18.508 -19.281 44.087 1.00 86.56 356 GLN A N 1
ATOM 2893 C CA . GLN A 1 356 ? -18.587 -20.031 45.346 1.00 86.56 356 GLN A CA 1
ATOM 2894 C C . GLN A 1 356 ? -19.692 -19.500 46.276 1.00 86.56 356 GLN A C 1
ATOM 2896 O O . GLN A 1 356 ? -20.400 -20.295 46.892 1.00 86.56 356 GLN A O 1
ATOM 2901 N N . ALA A 1 357 ? -19.882 -18.178 46.334 1.00 84.94 357 ALA A N 1
ATOM 2902 C CA . ALA A 1 357 ? -20.946 -17.520 47.093 1.00 84.94 357 ALA A CA 1
ATOM 2903 C C . ALA A 1 357 ? -22.330 -18.053 46.695 1.00 84.94 357 ALA A C 1
ATOM 2905 O O . ALA A 1 357 ? -23.130 -18.402 47.562 1.00 84.94 357 ALA A O 1
ATOM 2906 N N . ALA A 1 358 ? -22.580 -18.196 45.388 1.00 83.00 358 ALA A N 1
ATOM 2907 C CA . ALA A 1 358 ? -23.801 -18.794 44.854 1.00 83.00 358 ALA A CA 1
ATOM 2908 C C . ALA A 1 358 ? -24.071 -20.196 45.432 1.00 83.00 358 ALA A C 1
ATOM 2910 O O . ALA A 1 358 ? -25.127 -20.436 46.022 1.00 83.00 358 ALA A O 1
ATOM 2911 N N . VAL A 1 359 ? -23.098 -21.104 45.313 1.00 85.69 359 VAL A N 1
ATOM 2912 C CA . VAL A 1 359 ? -23.214 -22.491 45.796 1.00 85.69 359 VAL A CA 1
ATOM 2913 C C . VAL A 1 359 ? -23.458 -22.533 47.307 1.00 85.69 359 VAL A C 1
ATOM 2915 O O . VAL A 1 359 ? -24.374 -23.216 47.770 1.00 85.69 359 VAL A O 1
ATOM 2918 N N . ASN A 1 360 ? -22.677 -21.771 48.075 1.00 87.94 360 ASN A N 1
ATOM 2919 C CA . ASN A 1 360 ? -22.756 -21.743 49.533 1.00 87.94 360 ASN A CA 1
ATOM 2920 C C . ASN A 1 360 ? -24.101 -21.199 50.038 1.00 87.94 360 ASN A C 1
ATOM 2922 O O . ASN A 1 360 ? -24.704 -21.781 50.939 1.00 87.94 360 ASN A O 1
ATOM 2926 N N . VAL A 1 361 ? -24.588 -20.094 49.463 1.00 85.38 361 VAL A N 1
ATOM 2927 C CA . VAL A 1 361 ? -25.844 -19.456 49.888 1.00 85.38 361 VAL A CA 1
ATOM 2928 C C . VAL A 1 361 ? -27.051 -20.328 49.538 1.00 85.38 361 VAL A C 1
ATOM 2930 O O . VAL A 1 361 ? -27.957 -20.458 50.359 1.00 85.38 361 VAL A O 1
ATOM 2933 N N . VAL A 1 362 ? -27.058 -20.990 48.375 1.00 86.06 362 VAL A N 1
ATOM 2934 C CA . VAL A 1 362 ? -28.121 -21.951 48.022 1.00 86.06 362 VAL A CA 1
ATOM 2935 C C . VAL A 1 362 ? -28.109 -23.158 48.961 1.00 86.06 362 VAL A C 1
ATOM 2937 O O . VAL A 1 362 ? -29.178 -23.587 49.397 1.00 86.06 362 VAL A O 1
ATOM 2940 N N . ALA A 1 363 ? -26.932 -23.677 49.330 1.00 87.00 363 ALA A N 1
ATOM 2941 C CA . ALA A 1 363 ? -26.811 -24.760 50.306 1.00 87.00 363 ALA A CA 1
ATOM 2942 C C . ALA A 1 363 ? -27.346 -24.350 51.692 1.00 87.00 363 ALA A C 1
ATOM 2944 O O . ALA A 1 363 ? -28.229 -25.024 52.222 1.00 87.00 363 ALA A O 1
ATOM 2945 N N . TYR A 1 364 ? -26.904 -23.202 52.217 1.00 88.06 364 TYR A N 1
ATOM 2946 C CA . TYR A 1 364 ? -27.373 -22.633 53.487 1.00 88.06 364 TYR A CA 1
ATOM 2947 C C . TYR A 1 364 ? -28.898 -22.425 53.500 1.00 88.06 364 TYR A C 1
ATOM 2949 O O . TYR A 1 364 ? -29.596 -22.881 54.407 1.00 88.06 364 TYR A O 1
ATOM 2957 N N . MET A 1 365 ? -29.454 -21.824 52.443 1.00 87.12 365 MET A N 1
ATOM 2958 C CA . MET A 1 365 ? -30.903 -21.624 52.305 1.00 87.12 365 MET A CA 1
ATOM 2959 C C . MET A 1 365 ? -31.671 -22.951 52.230 1.00 87.12 365 MET A C 1
ATOM 2961 O O . MET A 1 365 ? -32.786 -23.051 52.740 1.00 87.12 365 MET A O 1
ATOM 2965 N N . LYS A 1 366 ? -31.076 -24.005 51.656 1.00 87.38 366 LYS A N 1
ATOM 2966 C CA . LYS A 1 366 ? -31.661 -25.355 51.613 1.00 87.38 366 LYS A CA 1
ATOM 2967 C C . LYS A 1 366 ? -31.657 -26.043 52.982 1.00 87.38 366 LYS A C 1
ATOM 2969 O O . LYS A 1 366 ? -32.498 -26.905 53.230 1.00 87.38 366 LYS A O 1
ATOM 2974 N N . GLU A 1 367 ? -30.734 -25.703 53.874 1.00 87.69 367 GLU A N 1
ATOM 2975 C CA . GLU A 1 367 ? -30.743 -26.168 55.267 1.00 87.69 367 GLU A CA 1
ATOM 2976 C C . GLU A 1 367 ? -31.787 -25.415 56.093 1.00 87.69 367 GLU A C 1
ATOM 2978 O O . GLU A 1 367 ? -32.639 -26.059 56.708 1.00 87.69 367 GLU A O 1
ATOM 2983 N N . MET A 1 368 ? -31.818 -24.081 56.004 1.00 85.44 368 MET A N 1
ATOM 2984 C CA . MET A 1 368 ? -32.839 -23.248 56.656 1.00 85.44 368 MET A CA 1
ATOM 2985 C C . MET A 1 368 ? -34.263 -23.632 56.225 1.00 85.44 368 MET A C 1
ATOM 2987 O O . MET A 1 368 ? -35.144 -23.801 57.064 1.00 85.44 368 MET A O 1
ATOM 2991 N N . SER A 1 369 ? -34.482 -23.868 54.927 1.00 86.12 369 SER A N 1
ATOM 2992 C CA . SER A 1 369 ? -35.772 -24.307 54.376 1.00 86.12 369 SER A CA 1
ATOM 2993 C C . SER A 1 369 ? -36.223 -25.660 54.953 1.00 86.12 369 SER A C 1
ATOM 2995 O O . SER A 1 369 ? -37.372 -25.812 55.372 1.00 86.12 369 SER A O 1
ATOM 2997 N N . ARG A 1 370 ? -35.310 -26.636 55.091 1.00 87.31 370 ARG A N 1
ATOM 2998 C CA . ARG A 1 370 ? -35.614 -27.918 55.758 1.00 87.31 370 ARG A CA 1
ATOM 2999 C C . ARG A 1 370 ? -35.900 -27.744 57.249 1.00 87.31 370 ARG A C 1
ATOM 3001 O O . ARG A 1 370 ? -36.836 -28.362 57.749 1.00 87.31 370 ARG A O 1
ATOM 3008 N N . ALA A 1 371 ? -35.115 -26.930 57.955 1.00 86.81 371 ALA A N 1
ATOM 3009 C CA . ALA A 1 371 ? -35.311 -26.668 59.380 1.00 86.81 371 ALA A CA 1
ATOM 3010 C C . ALA A 1 371 ? -36.688 -26.036 59.642 1.00 86.81 371 ALA A C 1
ATOM 3012 O O . ALA A 1 371 ? -37.438 -26.533 60.483 1.00 86.81 371 ALA A O 1
ATOM 3013 N N . HIS A 1 372 ? -37.057 -25.027 58.849 1.00 85.00 372 HIS A N 1
ATOM 3014 C CA . HIS A 1 372 ? -38.361 -24.373 58.907 1.00 85.00 372 HIS A CA 1
ATOM 3015 C C . HIS A 1 372 ? -39.513 -25.343 58.601 1.00 85.00 372 HIS A C 1
ATOM 3017 O O . HIS A 1 372 ? -40.453 -25.442 59.387 1.00 85.00 372 HIS A O 1
ATOM 3023 N N . ASN A 1 373 ? -39.423 -26.137 57.527 1.00 84.88 373 ASN A N 1
ATOM 3024 C CA . ASN A 1 373 ? -40.453 -27.132 57.196 1.00 84.88 373 ASN A CA 1
ATOM 3025 C C . ASN A 1 373 ? -40.616 -28.186 58.307 1.00 84.88 373 ASN A C 1
ATOM 3027 O O . ASN A 1 373 ? -41.737 -28.531 58.679 1.00 84.88 373 ASN A O 1
ATOM 3031 N N . ASN A 1 374 ? -39.511 -28.651 58.897 1.00 86.12 374 ASN A N 1
ATOM 3032 C CA . ASN A 1 374 ? -39.539 -29.571 60.036 1.00 86.12 374 ASN A CA 1
ATOM 3033 C C . ASN A 1 374 ? -40.153 -28.929 61.292 1.00 86.12 374 ASN A C 1
ATOM 3035 O O . ASN A 1 374 ? -40.841 -29.611 62.052 1.00 86.12 374 ASN A O 1
ATOM 3039 N N . GLN A 1 375 ? -39.924 -27.634 61.525 1.00 84.62 375 GLN A N 1
ATOM 3040 C CA . GLN A 1 375 ? -40.549 -26.885 62.616 1.00 84.62 375 GLN A CA 1
ATOM 3041 C C . GLN A 1 375 ? -42.056 -26.711 62.386 1.00 84.62 375 GLN A C 1
ATOM 3043 O O . GLN A 1 375 ? -42.831 -26.955 63.306 1.00 84.62 375 GLN A O 1
ATOM 3048 N N . MET A 1 376 ? -42.480 -26.385 61.162 1.00 81.12 376 MET A N 1
ATOM 3049 C CA . MET A 1 376 ? -43.896 -26.291 60.791 1.00 81.12 376 MET A CA 1
ATOM 3050 C C . MET A 1 376 ? -44.619 -27.632 60.964 1.00 81.12 376 MET A C 1
ATOM 3052 O O . MET A 1 376 ? -45.679 -27.668 61.581 1.00 81.12 376 MET A O 1
ATOM 3056 N N . LEU A 1 377 ? -44.012 -28.746 60.537 1.00 84.94 377 LEU A N 1
ATOM 3057 C CA . LEU A 1 377 ? -44.542 -30.100 60.760 1.00 84.94 377 LEU A CA 1
ATOM 3058 C C . LEU A 1 377 ? -44.628 -30.467 62.252 1.00 84.94 377 LEU A C 1
ATOM 3060 O O . LEU A 1 377 ? -45.580 -31.120 62.676 1.00 84.94 377 LEU A O 1
ATOM 3064 N N . LYS A 1 378 ? -43.654 -30.047 63.073 1.00 83.06 378 LYS A N 1
ATOM 3065 C CA . LYS A 1 378 ? -43.731 -30.204 64.536 1.00 83.06 378 LYS A CA 1
ATOM 3066 C C . LYS A 1 378 ? -44.863 -29.362 65.127 1.00 83.06 378 LYS A C 1
ATOM 3068 O O . LYS A 1 378 ? -45.601 -29.871 65.962 1.00 83.06 378 LYS A O 1
ATOM 3073 N N . GLN A 1 379 ? -45.031 -28.118 64.680 1.00 76.19 379 GLN A N 1
ATOM 3074 C CA . GLN A 1 379 ? -46.091 -27.231 65.159 1.00 76.19 379 GLN A CA 1
ATOM 3075 C C . GLN A 1 379 ? -47.485 -27.724 64.751 1.00 76.19 379 GLN A C 1
ATOM 3077 O O . GLN A 1 379 ? -48.403 -27.655 65.560 1.00 76.19 379 GLN A O 1
ATOM 3082 N N . GLN A 1 380 ? -47.637 -28.278 63.544 1.00 79.69 380 GLN A N 1
ATOM 3083 C CA . GLN A 1 380 ? -48.863 -28.951 63.103 1.00 79.69 380 GLN A CA 1
ATOM 3084 C C . GLN A 1 380 ? -49.199 -30.125 64.029 1.00 79.69 380 GLN A C 1
ATOM 3086 O O . GLN A 1 380 ? -50.264 -30.114 64.633 1.00 79.69 380 GLN A O 1
ATOM 3091 N N . LYS A 1 381 ? -48.247 -31.033 64.281 1.00 84.31 381 LYS A N 1
ATOM 3092 C CA . LYS A 1 381 ? -48.429 -32.165 65.213 1.00 84.31 381 LYS A CA 1
ATOM 3093 C C . LYS A 1 381 ? -48.716 -31.747 66.657 1.00 84.31 381 LYS A C 1
ATOM 3095 O O . LYS A 1 381 ? -49.421 -32.450 67.374 1.00 84.31 381 LYS A O 1
ATOM 3100 N N . ILE A 1 382 ? -48.162 -30.623 67.112 1.00 80.50 382 ILE A N 1
ATOM 3101 C CA . ILE A 1 382 ? -48.482 -30.046 68.426 1.00 80.50 382 ILE A CA 1
ATOM 3102 C C . ILE A 1 382 ? -49.914 -29.497 68.424 1.00 80.50 382 ILE A C 1
ATOM 3104 O O . ILE A 1 382 ? -50.663 -29.762 69.359 1.00 80.50 382 ILE A O 1
ATOM 3108 N N . ASN A 1 383 ? -50.322 -28.786 67.371 1.00 73.06 383 ASN A N 1
ATOM 3109 C CA . ASN A 1 383 ? -51.672 -28.241 67.244 1.00 73.06 383 ASN A CA 1
ATOM 3110 C C . ASN A 1 383 ? -52.736 -29.347 67.108 1.00 73.06 383 ASN A C 1
ATOM 3112 O O . ASN A 1 383 ? -53.791 -29.223 67.722 1.00 73.06 383 ASN A O 1
ATOM 3116 N N . GLU A 1 384 ? -52.448 -30.423 66.371 1.00 80.19 384 GLU A N 1
ATOM 3117 C CA . GLU A 1 384 ? -53.276 -31.635 66.259 1.00 80.19 384 GLU A CA 1
ATOM 3118 C C . GLU A 1 384 ? -53.491 -32.267 67.642 1.00 80.19 384 GLU A C 1
ATOM 3120 O O . GLU A 1 384 ? -54.626 -32.369 68.099 1.00 80.19 384 GLU A O 1
ATOM 3125 N N . LYS A 1 385 ? -52.413 -32.540 68.392 1.00 78.25 385 LYS A N 1
ATOM 3126 C CA . LYS A 1 385 ? -52.506 -33.058 69.771 1.00 78.25 385 LYS A CA 1
ATOM 3127 C C . LYS A 1 385 ? -53.247 -32.121 70.729 1.00 78.25 385 LYS A C 1
ATOM 3129 O O . LYS A 1 385 ? -53.967 -32.574 71.614 1.00 78.25 385 LYS A O 1
ATOM 3134 N N . ILE A 1 386 ? -53.098 -30.805 70.564 1.00 72.38 386 ILE A N 1
ATOM 3135 C CA . ILE A 1 386 ? -53.861 -29.810 71.336 1.00 72.38 386 ILE A CA 1
ATOM 3136 C C . ILE A 1 386 ? -55.354 -29.850 70.972 1.00 72.38 386 ILE A C 1
ATOM 3138 O O . ILE A 1 386 ? -56.181 -29.559 71.834 1.00 72.38 386 ILE A O 1
ATOM 3142 N N . GLN A 1 387 ? -55.719 -30.187 69.732 1.00 69.56 387 GLN A N 1
ATOM 3143 C CA . GLN A 1 387 ? -57.116 -30.376 69.329 1.00 69.56 387 GLN A CA 1
ATOM 3144 C C . GLN A 1 387 ? -57.690 -31.694 69.865 1.00 69.56 387 GLN A C 1
ATOM 3146 O O . GLN A 1 387 ? -58.802 -31.670 70.383 1.00 69.56 387 GLN A O 1
ATOM 3151 N N . GLU A 1 388 ? -56.928 -32.791 69.838 1.00 69.81 388 GLU A N 1
ATOM 3152 C CA . GLU A 1 388 ? -57.318 -34.091 70.416 1.00 69.81 388 GLU A CA 1
ATOM 3153 C C . GLU A 1 388 ? -57.629 -33.963 71.920 1.00 69.81 388 GLU A C 1
ATOM 3155 O O . GLU A 1 388 ? -58.756 -34.216 72.345 1.00 69.81 388 GLU A O 1
ATOM 3160 N N . VAL A 1 389 ? -56.699 -33.415 72.713 1.00 66.19 389 VAL A N 1
ATOM 3161 C CA . VAL A 1 389 ? -56.881 -33.211 74.169 1.00 66.19 389 VAL A CA 1
ATOM 3162 C C . VAL A 1 389 ? -58.023 -32.225 74.493 1.00 66.19 389 VAL A C 1
ATOM 3164 O O . VAL A 1 389 ? -58.678 -32.324 75.535 1.00 66.19 389 VAL A O 1
ATOM 3167 N N . LYS A 1 390 ? -58.315 -31.271 73.597 1.00 60.03 390 LYS A N 1
ATOM 3168 C CA . LYS A 1 390 ? -59.485 -30.375 73.711 1.00 60.03 390 LYS A CA 1
ATOM 3169 C C . LYS A 1 390 ? -60.803 -31.029 73.278 1.00 60.03 390 LYS A C 1
ATOM 3171 O O . LYS A 1 390 ? -61.858 -30.513 73.645 1.00 60.03 390 LYS A O 1
ATOM 3176 N N . GLY A 1 391 ? -60.754 -32.119 72.515 1.00 54.31 391 GLY A N 1
ATOM 3177 C CA . GLY A 1 391 ? -61.910 -32.941 72.158 1.00 54.31 391 GLY A CA 1
ATOM 3178 C C . GLY A 1 391 ? -62.324 -33.880 73.291 1.00 54.31 391 GLY A C 1
ATOM 3179 O O . GLY A 1 391 ? -63.509 -33.995 73.586 1.00 54.31 391 GLY A O 1
ATOM 3180 N N . GLU A 1 392 ? -61.355 -34.479 73.986 1.00 51.84 392 GLU A N 1
ATOM 3181 C CA . GLU A 1 392 ? -61.597 -35.444 75.075 1.00 51.84 392 GLU A CA 1
ATOM 3182 C C . GLU A 1 392 ? -62.122 -34.811 76.380 1.00 51.84 392 GLU A C 1
ATOM 3184 O O . GLU A 1 392 ? -62.591 -35.512 77.272 1.00 51.84 392 GLU A O 1
ATOM 3189 N N . SER A 1 393 ? -62.078 -33.482 76.510 1.00 45.00 393 SER A N 1
ATOM 3190 C CA . SER A 1 393 ? -62.387 -32.762 77.755 1.00 45.00 393 SER A CA 1
ATOM 3191 C C . SER A 1 393 ? -63.804 -32.158 77.832 1.00 45.00 393 SER A C 1
ATOM 3193 O O . SER A 1 393 ? -64.040 -31.268 78.654 1.00 45.00 393 SER A O 1
ATOM 3195 N N . LYS A 1 394 ? -64.769 -32.617 77.009 1.00 41.75 394 LYS A N 1
ATOM 3196 C CA . LYS A 1 394 ? -66.172 -32.142 77.058 1.00 41.75 394 LYS A CA 1
ATOM 3197 C C . LYS A 1 394 ? -67.258 -33.198 76.789 1.00 41.75 394 LYS A C 1
ATOM 3199 O O . LYS A 1 394 ? -67.778 -33.293 75.683 1.00 41.75 394 LYS A O 1
ATOM 3204 N N . GLU A 1 395 ? -67.762 -33.797 77.863 1.00 31.45 395 GLU A N 1
ATOM 3205 C CA . GLU A 1 395 ? -69.194 -34.094 78.038 1.00 31.45 395 GLU A CA 1
ATOM 3206 C C . GLU A 1 395 ? -69.564 -34.006 79.535 1.00 31.45 395 GLU A C 1
ATOM 3208 O O . GLU A 1 395 ? -68.670 -34.140 80.373 1.00 31.45 395 GLU A O 1
ATOM 3213 N N . PRO A 1 396 ? -70.848 -33.829 79.921 1.00 50.34 396 PRO A N 1
ATOM 3214 C CA . PRO A 1 396 ? -72.014 -33.423 79.123 1.00 50.34 396 PRO A CA 1
ATOM 3215 C C . PRO A 1 396 ? -72.748 -32.192 79.717 1.00 50.34 396 PRO A C 1
ATOM 3217 O O . PRO A 1 396 ? -72.604 -31.892 80.898 1.00 50.34 396 PRO A O 1
ATOM 3220 N N . THR A 1 397 ? -73.622 -31.517 78.947 1.00 31.12 397 THR A N 1
ATOM 3221 C CA . THR A 1 397 ? -74.937 -31.008 79.443 1.00 31.12 397 THR A CA 1
ATOM 3222 C C . THR A 1 397 ? -75.833 -30.380 78.354 1.00 31.12 397 THR A C 1
ATOM 3224 O O . THR A 1 397 ? -75.687 -29.234 77.957 1.00 31.12 397 THR A O 1
ATOM 3227 N N . HIS A 1 398 ? -76.834 -31.156 77.934 1.00 34.97 398 HIS A N 1
ATOM 3228 C CA . HIS A 1 398 ? -78.266 -30.813 77.848 1.00 34.97 398 HIS A CA 1
ATOM 3229 C C . HIS A 1 398 ? -78.823 -29.429 77.406 1.00 34.97 398 HIS A C 1
ATOM 3231 O O . HIS A 1 398 ? -78.659 -28.428 78.093 1.00 34.97 398 HIS A O 1
ATOM 3237 N N . LYS A 1 399 ? -79.823 -29.539 76.496 1.00 32.75 399 LYS A N 1
ATOM 3238 C CA . LYS A 1 399 ? -81.019 -28.669 76.263 1.00 32.75 399 LYS A CA 1
ATOM 3239 C C . LYS A 1 399 ? -80.741 -27.355 75.495 1.00 32.75 399 LYS A C 1
ATOM 3241 O O . LYS A 1 399 ? -79.771 -26.678 75.773 1.00 32.75 399 LYS A O 1
ATOM 3246 N N . ASN A 1 400 ? -81.548 -26.905 74.522 1.00 31.64 400 ASN A N 1
ATOM 3247 C CA . ASN A 1 400 ? -82.870 -27.316 73.998 1.00 31.64 400 ASN A CA 1
ATOM 3248 C C . ASN A 1 400 ? -82.860 -27.279 72.448 1.00 31.64 400 ASN A C 1
ATOM 3250 O O . ASN A 1 400 ? -82.256 -26.395 71.861 1.00 31.64 400 ASN A O 1
ATOM 3254 N N . LYS A 1 401 ? -83.414 -28.261 71.721 1.00 31.28 401 LYS A N 1
ATOM 3255 C CA . LYS A 1 401 ? -84.848 -28.437 71.367 1.00 31.28 401 LYS A CA 1
ATOM 3256 C C . LYS A 1 401 ? -85.528 -27.243 70.659 1.00 31.28 401 LYS A C 1
ATOM 3258 O O . LYS A 1 401 ? -86.142 -26.413 71.321 1.00 31.28 401 LYS A O 1
ATOM 3263 N N . LYS A 1 402 ? -85.599 -27.321 69.322 1.00 32.81 402 LYS A N 1
ATOM 3264 C CA . LYS A 1 402 ? -86.826 -27.452 68.480 1.00 32.81 402 LYS A CA 1
ATOM 3265 C C . LYS A 1 402 ? -86.354 -27.796 67.047 1.00 32.81 402 LYS A C 1
ATOM 3267 O O . LYS A 1 402 ? -85.571 -27.043 66.495 1.00 32.81 402 LYS A O 1
ATOM 3272 N N . LYS A 1 403 ? -86.556 -29.009 66.497 1.00 32.31 403 LYS A N 1
ATOM 3273 C CA . LYS A 1 403 ? -87.802 -29.571 65.900 1.00 32.31 403 LYS A CA 1
ATOM 3274 C C . LYS A 1 403 ? -88.491 -28.538 64.991 1.00 32.31 403 LYS A C 1
ATOM 3276 O O . LYS A 1 403 ? -89.020 -27.574 65.523 1.00 32.31 403 LYS A O 1
ATOM 3281 N N . HIS A 1 404 ? -88.503 -28.675 63.663 1.00 31.80 404 HIS A N 1
ATOM 3282 C CA . HIS A 1 404 ? -89.076 -29.770 62.850 1.00 31.80 404 HIS A CA 1
ATOM 3283 C C . HIS A 1 404 ? -88.199 -30.044 61.589 1.00 31.80 404 HIS A C 1
ATOM 3285 O O . HIS A 1 404 ? -87.592 -29.104 61.103 1.00 31.80 404 HIS A O 1
ATOM 3291 N N . HIS A 1 405 ? -87.949 -31.253 61.050 1.00 31.30 405 HIS A N 1
ATOM 3292 C CA . HIS A 1 405 ? -88.769 -32.463 60.799 1.00 31.30 405 HIS A CA 1
ATOM 3293 C C . HIS A 1 405 ? -89.783 -32.239 59.641 1.00 31.30 405 HIS A C 1
ATOM 3295 O O . HIS A 1 405 ? -90.604 -31.341 59.755 1.00 31.30 405 HIS A O 1
ATOM 3301 N N . ASN A 1 406 ? -89.832 -33.023 58.550 1.00 30.19 406 ASN A N 1
ATOM 3302 C CA . ASN A 1 406 ? -89.193 -34.323 58.281 1.00 30.19 406 ASN A CA 1
ATOM 3303 C C . ASN A 1 406 ? -89.317 -34.767 56.796 1.00 30.19 406 ASN A C 1
ATOM 3305 O O . ASN A 1 406 ? -90.179 -34.234 56.108 1.00 30.19 406 ASN A O 1
ATOM 3309 N N . LYS A 1 407 ? -88.637 -35.880 56.440 1.00 32.38 407 LYS A N 1
ATOM 3310 C CA . LYS A 1 407 ? -88.997 -36.881 55.392 1.00 32.38 407 LYS A CA 1
ATOM 3311 C C . LYS A 1 407 ? -88.883 -36.461 53.903 1.00 32.38 407 LYS A C 1
ATOM 3313 O O . LYS A 1 407 ? -89.244 -35.350 53.556 1.00 32.38 407 LYS A O 1
ATOM 3318 N N . LYS A 1 408 ? -88.458 -37.338 52.975 1.00 27.78 408 LYS A N 1
ATOM 3319 C CA . LYS A 1 408 ? -87.842 -38.695 53.056 1.00 27.78 408 LYS A CA 1
ATOM 3320 C C . LYS A 1 408 ? -87.233 -39.067 51.681 1.00 27.78 408 LYS A C 1
ATOM 3322 O O . LYS A 1 408 ? -87.677 -38.484 50.707 1.00 27.78 408 LYS A O 1
ATOM 3327 N N . GLU A 1 409 ? -86.274 -40.008 51.676 1.00 27.22 409 GLU A N 1
ATOM 3328 C CA . GLU A 1 409 ? -86.041 -41.139 50.724 1.00 27.22 409 GLU A CA 1
ATOM 3329 C C . GLU A 1 409 ? -86.362 -40.963 49.207 1.00 27.22 409 GLU A C 1
ATOM 3331 O O . GLU A 1 409 ? -87.389 -40.414 48.845 1.00 27.22 409 GLU A O 1
ATOM 3336 N N . GLU A 1 410 ? -85.559 -41.436 48.238 1.00 29.12 410 GLU A N 1
ATOM 3337 C CA . GLU A 1 410 ? -84.729 -42.662 48.192 1.00 29.12 410 GLU A CA 1
ATOM 3338 C C . GLU A 1 410 ? -83.381 -42.506 47.431 1.00 29.12 410 GLU A C 1
ATOM 3340 O O . GLU A 1 410 ? -83.195 -41.609 46.611 1.00 29.12 410 GLU A O 1
ATOM 3345 N N . HIS A 1 411 ? -82.456 -43.447 47.674 1.00 28.73 411 HIS A N 1
ATOM 3346 C CA . HIS A 1 411 ? -81.310 -43.802 46.811 1.00 28.73 411 HIS A CA 1
ATOM 3347 C C . HIS A 1 411 ? -81.622 -45.140 46.103 1.00 28.73 411 HIS A C 1
ATOM 3349 O O . HIS A 1 411 ? -82.348 -45.949 46.683 1.00 28.73 411 HIS A O 1
ATOM 3355 N N . PRO A 1 412 ? -81.081 -45.416 44.897 1.00 37.66 412 PRO A N 1
ATOM 3356 C CA . PRO A 1 412 ? -79.722 -45.992 44.744 1.00 37.66 412 PRO A CA 1
ATOM 3357 C C . PRO A 1 412 ? -78.761 -45.034 43.990 1.00 37.66 412 PRO A C 1
ATOM 3359 O O . PRO A 1 412 ? -79.208 -44.144 43.279 1.00 37.66 412 PRO A O 1
ATOM 3362 N N . ALA A 1 413 ? -77.442 -44.995 44.239 1.00 29.05 413 ALA A N 1
ATOM 3363 C CA . ALA A 1 413 ? -76.399 -45.919 43.743 1.00 29.05 413 ALA A CA 1
ATOM 3364 C C . ALA A 1 413 ? -76.461 -46.129 42.204 1.00 29.05 413 ALA A C 1
ATOM 3366 O O . ALA A 1 413 ? -77.502 -46.513 41.698 1.00 29.05 413 ALA A O 1
ATOM 3367 N N . ALA A 1 414 ? -75.422 -45.956 41.377 1.00 28.61 414 ALA A N 1
ATOM 3368 C CA . ALA A 1 414 ? -73.981 -45.706 41.558 1.00 28.61 414 ALA A CA 1
ATOM 3369 C C . ALA A 1 414 ? -73.385 -45.269 40.172 1.00 28.61 414 ALA A C 1
ATOM 3371 O O . ALA A 1 414 ? -74.058 -45.464 39.167 1.00 28.61 414 ALA A O 1
ATOM 3372 N N . VAL A 1 415 ? -72.178 -44.702 39.975 1.00 29.98 415 VAL A N 1
ATOM 3373 C CA . VAL A 1 415 ? -71.025 -44.387 40.850 1.00 29.98 415 VAL A CA 1
ATOM 3374 C C . VAL A 1 415 ? -70.134 -43.286 40.195 1.00 29.98 415 VAL A C 1
ATOM 3376 O O . VAL A 1 415 ? -70.105 -43.205 38.977 1.00 29.98 415 VAL A O 1
ATOM 3379 N N . LYS A 1 416 ? -69.414 -42.485 41.011 1.00 28.06 416 LYS A N 1
ATOM 3380 C CA . LYS A 1 416 ? -68.133 -41.721 40.813 1.00 28.06 416 LYS A CA 1
ATOM 3381 C C . LYS A 1 416 ? -67.699 -41.246 39.395 1.00 28.06 416 LYS A C 1
ATOM 3383 O O . LYS A 1 416 ? -67.616 -42.047 38.478 1.00 28.06 416 LYS A O 1
ATOM 3388 N N . HIS A 1 417 ? -67.175 -40.028 39.196 1.00 29.64 417 HIS A N 1
ATOM 3389 C CA . HIS A 1 417 ? -66.916 -38.902 40.113 1.00 29.64 417 HIS A CA 1
ATOM 3390 C C . HIS A 1 417 ? -66.783 -37.591 39.313 1.00 29.64 417 HIS A C 1
ATOM 3392 O O . HIS A 1 417 ? -66.104 -37.584 38.289 1.00 29.64 417 HIS A O 1
ATOM 3398 N N . ASN A 1 418 ? -67.349 -36.492 39.825 1.00 25.39 418 ASN A N 1
ATOM 3399 C CA . ASN A 1 418 ? -67.084 -35.137 39.316 1.00 25.39 418 ASN A CA 1
ATOM 3400 C C . ASN A 1 418 ? -65.646 -34.678 39.693 1.00 25.39 418 ASN A C 1
ATOM 3402 O O . ASN A 1 418 ? -65.093 -35.223 40.650 1.00 25.39 418 ASN A O 1
ATOM 3406 N N . ASP A 1 419 ? -64.944 -33.764 39.004 1.00 28.59 419 ASP A N 1
ATOM 3407 C CA . ASP A 1 419 ? -65.337 -32.488 38.349 1.00 28.59 419 ASP A CA 1
ATOM 3408 C C . ASP A 1 419 ? -65.551 -31.322 39.382 1.00 28.59 419 ASP A C 1
ATOM 3410 O O . ASP A 1 419 ? -65.457 -31.585 40.583 1.00 28.59 419 ASP A O 1
ATOM 3414 N N . PRO A 1 420 ? -65.632 -30.017 39.015 1.00 44.16 420 PRO A N 1
ATOM 3415 C CA . PRO A 1 420 ? -64.469 -29.129 39.209 1.00 44.16 420 PRO A CA 1
ATOM 3416 C C . PRO A 1 420 ? -64.759 -27.717 39.821 1.00 44.16 420 PRO A C 1
ATOM 3418 O O . PRO A 1 420 ? -65.876 -27.398 40.198 1.00 44.16 420 PRO A O 1
ATOM 3421 N N . ILE A 1 421 ? -63.723 -26.854 39.868 1.00 28.56 421 ILE A N 1
ATOM 3422 C CA . ILE A 1 421 ? -63.733 -25.374 39.655 1.00 28.56 421 ILE A CA 1
ATOM 3423 C C . ILE A 1 421 ? -64.644 -24.426 40.511 1.00 28.56 421 ILE A C 1
ATOM 3425 O O . ILE A 1 421 ? -65.838 -24.289 40.291 1.00 28.56 421 ILE A O 1
ATOM 3429 N N . SER A 1 422 ? -63.956 -23.571 41.298 1.00 28.08 422 SER A N 1
ATOM 3430 C CA . SER A 1 422 ? -64.144 -22.100 41.491 1.00 28.08 422 SER A CA 1
ATOM 3431 C C . SER A 1 422 ? -65.240 -21.466 42.386 1.00 28.08 422 SER A C 1
ATOM 3433 O O . SER A 1 422 ? -66.429 -21.728 42.257 1.00 28.08 422 SER A O 1
ATOM 3435 N N . THR A 1 423 ? -64.808 -20.378 43.064 1.00 29.02 423 THR A N 1
ATOM 3436 C CA . THR A 1 423 ? -65.587 -19.225 43.612 1.00 29.02 423 THR A CA 1
ATOM 3437 C C . THR A 1 423 ? -66.475 -19.509 44.849 1.00 29.02 423 THR A C 1
ATOM 3439 O O . THR A 1 423 ? -67.013 -20.595 44.975 1.00 29.02 423 THR A O 1
ATOM 3442 N N . ALA A 1 424 ? -66.679 -18.609 45.829 1.00 25.72 424 ALA A N 1
ATOM 3443 C CA . ALA A 1 424 ? -66.421 -17.161 45.922 1.00 25.72 424 ALA A CA 1
ATOM 3444 C C . ALA A 1 424 ? -66.355 -16.640 47.391 1.00 25.72 424 ALA A C 1
ATOM 3446 O O . ALA A 1 424 ? -66.809 -17.338 48.289 1.00 25.72 424 ALA A O 1
ATOM 3447 N N . LEU A 1 425 ? -65.903 -15.379 47.571 1.00 26.38 425 LEU A N 1
ATOM 3448 C CA . LEU A 1 425 ? -66.019 -14.473 48.750 1.00 26.38 425 LEU A CA 1
ATOM 3449 C C . LEU A 1 425 ? -65.439 -14.963 50.110 1.00 26.38 425 LEU A C 1
ATOM 3451 O O . LEU A 1 425 ? -65.617 -16.101 50.508 1.00 26.38 425 LEU A O 1
ATOM 3455 N N . GLN A 1 426 ? -64.677 -14.208 50.917 1.00 28.83 426 GLN A N 1
ATOM 3456 C CA . GLN A 1 426 ? -64.589 -12.763 51.212 1.00 28.83 426 GLN A CA 1
ATOM 3457 C C . GLN A 1 426 ? -65.819 -12.187 51.935 1.00 28.83 426 GLN A C 1
ATOM 3459 O O . GLN A 1 426 ? -66.739 -11.732 51.272 1.00 28.83 426 GLN A O 1
ATOM 3464 N N . MET A 1 427 ? -65.787 -12.145 53.279 1.00 27.89 427 MET A N 1
ATOM 3465 C CA . MET A 1 427 ? -66.356 -11.082 54.140 1.00 27.89 427 MET A CA 1
ATOM 3466 C C . MET A 1 427 ? -66.225 -11.436 55.634 1.00 27.89 427 MET A C 1
ATOM 3468 O O . MET A 1 427 ? -66.865 -12.372 56.098 1.00 27.89 427 MET A O 1
ATOM 3472 N N . LEU A 1 428 ? -65.430 -10.655 56.373 1.00 29.78 428 LEU A N 1
ATOM 3473 C CA . LEU A 1 428 ? -65.722 -10.138 57.723 1.00 29.78 428 LEU A CA 1
ATOM 3474 C C . LEU A 1 428 ? -64.573 -9.197 58.135 1.00 29.78 428 LEU A C 1
ATOM 3476 O O . LEU A 1 428 ? -63.453 -9.641 58.377 1.00 29.78 428 LEU A O 1
ATOM 3480 N N . GLY A 1 429 ? -64.844 -7.889 58.182 1.00 27.94 429 GLY A N 1
ATOM 3481 C CA . GLY A 1 429 ? -64.075 -6.965 59.029 1.00 27.94 429 GLY A CA 1
ATOM 3482 C C . GLY A 1 429 ? -64.659 -6.958 60.455 1.00 27.94 429 GLY A C 1
ATOM 3483 O O . GLY A 1 429 ? -65.355 -7.897 60.824 1.00 27.94 429 GLY A O 1
ATOM 3484 N N . VAL A 1 430 ? -64.480 -5.942 61.301 1.00 33.41 430 VAL A N 1
ATOM 3485 C CA . VAL A 1 430 ? -64.101 -4.534 61.075 1.00 33.41 430 VAL A CA 1
ATOM 3486 C C . VAL A 1 430 ? -63.620 -3.947 62.423 1.00 33.41 430 VAL A C 1
ATOM 3488 O O . VAL A 1 430 ? -64.323 -4.157 63.401 1.00 33.41 430 VAL A O 1
ATOM 3491 N N . GLN A 1 431 ? -62.519 -3.164 62.437 1.00 32.84 431 GLN A N 1
ATOM 3492 C CA . GLN A 1 431 ? -62.130 -2.141 63.457 1.00 32.84 431 GLN A CA 1
ATOM 3493 C C . GLN A 1 431 ? -62.026 -2.573 64.948 1.00 32.84 431 GLN A C 1
ATOM 3495 O O . GLN A 1 431 ? -62.521 -3.607 65.361 1.00 32.84 431 GLN A O 1
ATOM 3500 N N . ALA A 1 432 ? -61.404 -1.823 65.863 1.00 30.42 432 ALA A N 1
ATOM 3501 C CA . ALA A 1 432 ? -60.309 -0.841 65.823 1.00 30.42 432 ALA A CA 1
ATOM 3502 C C . ALA A 1 432 ? -59.809 -0.669 67.272 1.00 30.42 432 ALA A C 1
ATOM 3504 O O . ALA A 1 432 ? -60.567 -0.934 68.200 1.00 30.42 432 ALA A O 1
ATOM 3505 N N . LEU A 1 433 ? -58.598 -0.142 67.474 1.00 30.11 433 LEU A N 1
ATOM 3506 C CA . LEU A 1 433 ? -58.360 0.856 68.523 1.00 30.11 433 LEU A CA 1
ATOM 3507 C C . LEU A 1 433 ? -57.048 1.610 68.281 1.00 30.11 433 LEU A C 1
ATOM 3509 O O . LEU A 1 433 ? -56.139 1.140 67.601 1.00 30.11 433 LEU A O 1
ATOM 3513 N N . GLN A 1 434 ? -57.037 2.828 68.796 1.00 33.56 434 GLN A N 1
ATOM 3514 C CA . GLN A 1 434 ? -56.060 3.891 68.603 1.00 33.56 434 GLN A CA 1
ATOM 3515 C C . GLN A 1 434 ? -55.395 4.179 69.963 1.00 33.56 434 GLN A C 1
ATOM 3517 O O . GLN A 1 434 ? -55.935 3.764 70.987 1.00 33.56 434 GLN A O 1
ATOM 3522 N N . VAL A 1 435 ? -54.326 4.988 69.959 1.00 33.94 435 VAL A N 1
ATOM 3523 C CA . VAL A 1 435 ? -53.627 5.582 71.127 1.00 33.94 435 VAL A CA 1
ATOM 3524 C C . VAL A 1 435 ? -52.438 4.770 71.684 1.00 33.94 435 VAL A C 1
ATOM 3526 O O . VAL A 1 435 ? -52.550 3.572 71.926 1.00 33.94 435 VAL A O 1
ATOM 3529 N N . CYS A 1 436 ? -51.346 5.518 71.927 1.00 36.88 436 CYS A N 1
ATOM 3530 C CA . CYS A 1 436 ? -50.006 5.151 72.424 1.00 36.88 436 CYS A CA 1
ATOM 3531 C C . CYS A 1 436 ? -49.099 4.383 71.446 1.00 36.88 436 CYS A C 1
ATOM 3533 O O . CYS A 1 436 ? -49.052 3.137 71.505 1.00 36.88 436 CYS A O 1
#